Protein AF-A0A7X6TZE3-F1 (afdb_monomer_lite)

Sequence (514 aa):
MPKNKKQANGKTPVIERGPMPVLILVIICTVCVALLALTATMTADAIEAQKLEAANAGKKALFPDAVQFPEESLAQLVAAIPGASMIDLNASEFSDVKAVTRAVDREGKTIGLIIEVASSGYKGPVPVMAGIDMAGRISGIVVDASGETAGVGSPVGESSFTDQFIGLATDDTFAGIDMVSGGTISSGSVIKSVKLVSSVFNAILGFEGADDGGATREDFFPDAVDFPVESLEEAVGQIPGAVLVDLTAEDYDGFRSLTRAVDADGKTIGLLIEVAKNGYHGPVPAEVAFDLSGQILGLIVDASEETFGVGQPVGEKEYTDQFVGRPADDSFEDVDIISDATISSNSVIRSVKLASKIFSDLMTGQAEEPAEEVSELQVLFPDAEEELVEAEIDGMEAPEGTGIKFALGETSGDRAGLIVRVTGEGRNGPLPVTVGLDLSGRITGLLVDASGETPDIGQPAGEKDFTDQFIGHQVDELFDDIDVVSGATISSNAVVQAIQAASAVYRSFQEGGH

Structure (mmCIF, N/CA/C/O backbone):
data_AF-A0A7X6TZE3-F1
#
_entry.id   AF-A0A7X6TZE3-F1
#
loop_
_atom_site.group_PDB
_atom_site.id
_atom_site.type_symbol
_atom_site.label_atom_id
_atom_site.label_alt_id
_atom_site.label_comp_id
_atom_site.label_asym_id
_atom_site.label_entity_id
_atom_site.label_seq_id
_atom_site.pdbx_PDB_ins_code
_atom_site.Cartn_x
_atom_site.Cartn_y
_atom_site.Cartn_z
_atom_site.occupancy
_atom_site.B_iso_or_equiv
_atom_site.auth_seq_id
_atom_site.auth_comp_id
_atom_site.auth_asym_id
_atom_site.auth_atom_id
_atom_site.pdbx_PDB_model_num
ATOM 1 N N . MET A 1 1 ? 76.802 81.681 -9.008 1.00 42.78 1 MET A N 1
ATOM 2 C CA . MET A 1 1 ? 75.693 82.667 -8.977 1.00 42.78 1 MET A CA 1
ATOM 3 C C . MET A 1 1 ? 75.080 82.793 -10.375 1.00 42.78 1 MET A C 1
ATOM 5 O O . MET A 1 1 ? 75.765 82.482 -11.341 1.00 42.78 1 MET A O 1
ATOM 9 N N . PRO A 1 2 ? 73.782 83.113 -10.467 1.00 57.69 2 PRO A N 1
ATOM 10 C CA . PRO A 1 2 ? 72.703 82.297 -11.042 1.00 57.69 2 PRO A CA 1
ATOM 11 C C . PRO A 1 2 ? 72.622 82.383 -12.570 1.00 57.69 2 PRO A C 1
ATOM 13 O O . PRO A 1 2 ? 72.936 83.436 -13.111 1.00 57.69 2 PRO A O 1
ATOM 16 N N . LYS A 1 3 ? 72.105 81.354 -13.267 1.00 41.62 3 LYS A N 1
ATOM 17 C CA . LYS A 1 3 ? 71.526 81.536 -14.615 1.00 41.62 3 LYS A CA 1
ATOM 18 C C . LYS A 1 3 ? 70.352 80.594 -14.899 1.00 41.62 3 LYS A C 1
ATOM 20 O O . LYS A 1 3 ? 70.520 79.396 -15.086 1.00 41.62 3 LYS A O 1
ATOM 25 N N . ASN A 1 4 ? 69.181 81.219 -15.006 1.00 47.50 4 ASN A N 1
ATOM 26 C CA . ASN A 1 4 ? 68.045 80.810 -15.827 1.00 47.50 4 ASN A CA 1
ATOM 27 C C . ASN A 1 4 ? 68.481 80.243 -17.188 1.00 47.50 4 ASN A C 1
ATOM 29 O O . ASN A 1 4 ? 69.241 80.905 -17.897 1.00 47.50 4 ASN A O 1
ATOM 33 N N . LYS A 1 5 ? 67.860 79.142 -17.625 1.00 50.25 5 LYS A N 1
ATOM 34 C CA . LYS A 1 5 ? 67.530 78.924 -19.042 1.00 50.25 5 LYS A CA 1
ATOM 35 C C . LYS A 1 5 ? 66.152 78.272 -19.168 1.00 50.25 5 LYS A C 1
ATOM 37 O O . LYS A 1 5 ? 65.917 77.177 -18.671 1.00 50.25 5 LYS A O 1
ATOM 42 N N . LYS A 1 6 ? 65.255 78.995 -19.840 1.00 49.84 6 LYS A N 1
ATOM 43 C CA . LYS A 1 6 ? 63.958 78.525 -20.326 1.00 49.84 6 LYS A CA 1
ATOM 44 C C . LYS A 1 6 ? 64.143 77.559 -21.504 1.00 49.84 6 LYS A C 1
ATOM 46 O O . LYS A 1 6 ? 64.986 77.805 -22.358 1.00 49.84 6 LYS A O 1
ATOM 51 N N . GLN A 1 7 ? 63.262 76.556 -21.519 1.00 52.19 7 GLN A N 1
ATOM 52 C CA . GLN A 1 7 ? 62.659 75.831 -22.647 1.00 52.19 7 GLN A CA 1
ATOM 53 C C . GLN A 1 7 ? 63.558 75.239 -23.746 1.00 52.19 7 GLN A C 1
ATOM 55 O O . GLN A 1 7 ? 64.081 75.943 -24.601 1.00 52.19 7 GLN A O 1
ATOM 60 N N . ALA A 1 8 ? 63.515 73.908 -23.844 1.00 48.75 8 ALA A N 1
ATOM 61 C CA . ALA A 1 8 ? 63.416 73.212 -25.124 1.00 48.75 8 ALA A CA 1
ATOM 62 C C . ALA A 1 8 ? 62.458 72.023 -24.949 1.00 48.75 8 ALA A C 1
ATOM 64 O O . ALA A 1 8 ? 62.784 71.027 -24.310 1.00 48.75 8 ALA A O 1
ATOM 65 N N . ASN A 1 9 ? 61.244 72.178 -25.475 1.00 54.50 9 ASN A N 1
ATOM 66 C CA . ASN A 1 9 ? 60.233 71.133 -25.566 1.00 54.50 9 ASN A CA 1
ATOM 67 C C . ASN A 1 9 ? 60.658 70.183 -26.702 1.00 54.50 9 ASN A C 1
ATOM 69 O O . ASN A 1 9 ? 60.269 70.360 -27.856 1.00 54.50 9 ASN A O 1
ATOM 73 N N . GLY A 1 10 ? 61.571 69.258 -26.400 1.00 51.00 10 GLY A N 1
ATOM 74 C CA . GLY A 1 10 ? 62.057 68.247 -27.334 1.00 51.00 10 GLY A CA 1
ATOM 75 C C . GLY A 1 10 ? 61.078 67.084 -27.388 1.00 51.00 10 GLY A C 1
ATOM 76 O O . GLY A 1 10 ? 61.108 66.218 -26.521 1.00 51.00 10 GLY A O 1
ATOM 77 N N . LYS A 1 11 ? 60.201 67.083 -28.397 1.00 56.44 11 LYS A N 1
ATOM 78 C CA . LYS A 1 11 ? 59.381 65.924 -28.766 1.00 56.44 11 LYS A CA 1
ATOM 79 C C . LYS A 1 11 ? 60.290 64.695 -28.881 1.00 56.44 11 LYS A C 1
ATOM 81 O O . LYS A 1 11 ? 61.244 64.716 -29.658 1.00 56.44 11 LYS A O 1
ATOM 86 N N . THR A 1 12 ? 59.994 63.642 -28.125 1.00 60.72 12 THR A N 1
ATOM 87 C CA . THR A 1 12 ? 60.565 62.309 -28.339 1.00 60.72 12 THR A CA 1
ATOM 88 C C . THR A 1 12 ? 60.374 61.954 -29.817 1.00 60.72 12 THR A C 1
ATOM 90 O O . THR A 1 12 ? 59.257 62.119 -30.315 1.00 60.72 12 THR A O 1
ATOM 93 N N . PRO A 1 13 ? 61.411 61.526 -30.559 1.00 56.19 13 PRO A N 1
ATOM 94 C CA . PRO A 1 13 ? 61.228 61.136 -31.947 1.00 56.19 13 PRO A CA 1
ATOM 95 C C . PRO A 1 13 ? 60.295 59.925 -31.976 1.00 56.19 13 PRO A C 1
ATOM 97 O O . PRO A 1 13 ? 60.650 58.840 -31.516 1.00 56.19 13 PRO A O 1
ATOM 100 N N . VAL A 1 14 ? 59.081 60.120 -32.488 1.00 58.56 14 VAL A N 1
ATOM 101 C CA . VAL A 1 14 ? 58.218 59.014 -32.892 1.00 58.56 14 VAL A CA 1
ATOM 102 C C . VAL A 1 14 ? 58.949 58.362 -34.055 1.00 58.56 14 VAL A C 1
ATOM 104 O O . VAL A 1 14 ? 59.055 58.942 -35.133 1.00 58.56 14 VAL A O 1
ATOM 107 N N . ILE A 1 15 ? 59.541 57.194 -33.815 1.00 61.56 15 ILE A N 1
ATOM 108 C CA . ILE A 1 15 ? 60.044 56.359 -34.899 1.00 61.56 15 ILE A CA 1
ATOM 109 C C . ILE A 1 15 ? 58.791 55.938 -35.669 1.00 61.56 15 ILE A C 1
ATOM 111 O O . ILE A 1 15 ? 58.089 55.028 -35.227 1.00 61.56 15 ILE A O 1
ATOM 115 N N . GLU A 1 16 ? 58.480 56.607 -36.782 1.00 60.81 16 GLU A N 1
ATOM 116 C CA . GLU A 1 16 ? 57.554 56.084 -37.788 1.00 60.81 16 GLU A CA 1
ATOM 117 C C . GLU A 1 16 ? 58.185 54.811 -38.357 1.00 60.81 16 GLU A C 1
ATOM 119 O O . GLU A 1 16 ? 58.857 54.796 -39.388 1.00 60.81 16 GLU A O 1
ATOM 124 N N . ARG A 1 17 ? 58.030 53.708 -37.623 1.00 61.31 17 ARG A N 1
ATOM 125 C CA . ARG A 1 17 ? 58.227 52.381 -38.180 1.00 61.31 17 ARG A CA 1
ATOM 126 C C . ARG A 1 17 ? 57.097 52.246 -39.195 1.00 61.31 17 ARG A C 1
ATOM 128 O O . ARG A 1 17 ? 55.942 52.156 -38.791 1.00 61.31 17 ARG A O 1
ATOM 135 N N . GLY A 1 18 ? 57.420 52.322 -40.491 1.00 66.69 18 GLY A N 1
ATOM 136 C CA . GLY A 1 18 ? 56.452 52.112 -41.578 1.00 66.69 18 GLY A CA 1
ATOM 137 C C . GLY A 1 18 ? 55.666 50.805 -41.385 1.00 66.69 18 GLY A C 1
ATOM 138 O O . GLY A 1 18 ? 56.025 50.022 -40.514 1.00 66.69 18 GLY A O 1
ATOM 139 N N . PRO A 1 19 ? 54.632 50.497 -42.183 1.00 73.88 19 PRO A N 1
ATOM 140 C CA . PRO A 1 19 ? 53.649 49.438 -41.888 1.00 73.88 19 PRO A CA 1
ATOM 141 C C . PRO A 1 19 ? 54.212 48.009 -41.723 1.00 73.88 19 PRO A C 1
ATOM 143 O O . PRO A 1 19 ? 53.468 47.097 -41.379 1.00 73.88 19 PRO A O 1
ATOM 146 N N . MET A 1 20 ? 55.514 47.790 -41.924 1.00 74.00 20 MET A N 1
ATOM 147 C CA . MET A 1 20 ? 56.208 46.509 -41.779 1.00 74.00 20 MET A CA 1
ATOM 148 C C . MET A 1 20 ? 55.959 45.766 -40.454 1.00 74.00 20 MET A C 1
ATOM 150 O O . MET A 1 20 ? 55.613 44.594 -40.536 1.00 74.00 20 MET A O 1
ATOM 154 N N . PRO A 1 21 ? 56.072 46.353 -39.245 1.00 80.88 21 PRO A N 1
ATOM 155 C CA . PRO A 1 21 ? 55.808 45.612 -38.009 1.00 80.88 21 PRO A CA 1
ATOM 156 C C . PRO A 1 21 ? 54.345 45.180 -37.887 1.00 80.88 21 PRO A C 1
ATOM 158 O O . PRO A 1 21 ? 54.068 44.104 -37.368 1.00 80.88 21 PRO A O 1
ATOM 161 N N . VAL A 1 22 ? 53.420 45.998 -38.400 1.00 84.06 22 VAL A N 1
ATOM 162 C CA . VAL A 1 22 ? 51.984 45.688 -38.424 1.00 84.06 22 VAL A CA 1
ATOM 163 C C . VAL A 1 22 ? 51.709 44.553 -39.409 1.00 84.06 22 VAL A C 1
ATOM 165 O O . VAL A 1 22 ? 51.024 43.600 -39.060 1.00 84.06 22 VAL A O 1
ATOM 168 N N . LEU A 1 23 ? 52.299 44.599 -40.606 1.00 85.31 23 LEU A N 1
ATOM 169 C CA . LEU A 1 23 ? 52.187 43.538 -41.611 1.00 85.31 23 LEU A CA 1
ATOM 170 C C . LEU A 1 23 ? 52.783 42.214 -41.122 1.00 85.31 23 LEU A C 1
ATOM 172 O O . LEU A 1 23 ? 52.162 41.170 -41.287 1.00 85.31 23 LEU A O 1
ATOM 176 N N . ILE A 1 24 ? 53.951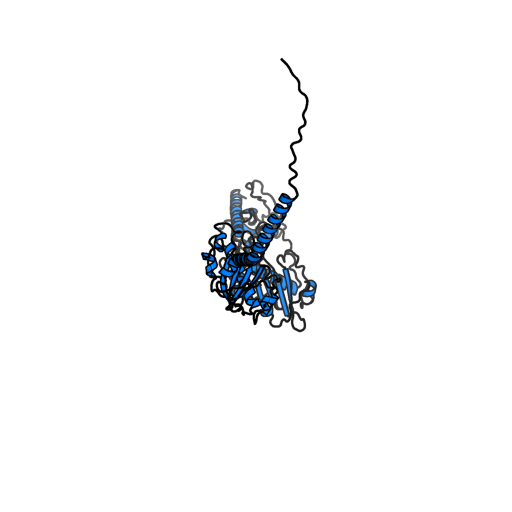 42.256 -40.479 1.00 88.69 24 ILE A N 1
ATOM 177 C CA . ILE A 1 24 ? 54.590 41.070 -39.896 1.00 88.69 24 ILE A CA 1
ATOM 178 C C . ILE A 1 24 ? 53.696 40.468 -38.804 1.00 88.69 24 ILE A C 1
ATOM 180 O O . ILE A 1 24 ? 53.500 39.256 -38.787 1.00 88.69 24 ILE A O 1
ATOM 184 N N . LEU A 1 25 ? 53.105 41.297 -37.937 1.00 88.44 25 LEU A N 1
ATOM 185 C CA . LEU A 1 25 ? 52.190 40.825 -36.898 1.00 88.44 25 LEU A CA 1
ATOM 186 C C . LEU A 1 25 ? 50.920 40.204 -37.493 1.00 88.44 25 LEU A C 1
ATOM 188 O O . LEU A 1 25 ? 50.538 39.117 -37.079 1.00 88.44 25 LEU A O 1
ATOM 192 N N . VAL A 1 26 ? 50.303 40.843 -38.492 1.00 92.38 26 VAL A N 1
ATOM 193 C CA . VAL A 1 26 ? 49.118 40.303 -39.182 1.00 92.38 26 VAL A CA 1
ATOM 194 C C . VAL A 1 26 ? 49.427 38.944 -39.807 1.00 92.38 26 VAL A C 1
ATOM 196 O O . VAL A 1 26 ? 48.639 38.013 -39.651 1.00 92.38 26 VAL A O 1
ATOM 199 N N . ILE A 1 27 ? 50.583 38.796 -40.458 1.00 93.75 27 ILE A N 1
ATOM 200 C CA . ILE A 1 27 ? 51.004 37.524 -41.058 1.00 93.75 27 ILE A CA 1
ATOM 201 C C . ILE A 1 27 ? 51.196 36.455 -39.978 1.00 93.75 27 ILE A C 1
ATOM 203 O O . ILE A 1 27 ? 50.644 35.366 -40.107 1.00 93.75 27 ILE A O 1
ATOM 207 N N . ILE A 1 28 ? 51.920 36.761 -38.897 1.00 92.44 28 ILE A N 1
ATOM 208 C CA . ILE A 1 28 ? 52.155 35.807 -37.804 1.00 92.44 28 ILE A CA 1
ATOM 209 C C . ILE A 1 28 ? 50.831 35.401 -37.150 1.00 92.44 28 ILE A C 1
ATOM 211 O O . ILE A 1 28 ? 50.577 34.212 -36.994 1.00 92.44 28 ILE A O 1
ATOM 215 N N . CYS A 1 29 ? 49.955 36.357 -36.831 1.00 91.06 29 CYS A N 1
ATOM 216 C CA . CYS A 1 29 ? 48.642 36.071 -36.257 1.00 91.06 29 CYS A CA 1
ATOM 217 C C . CYS A 1 29 ? 47.790 35.205 -37.192 1.00 91.06 29 CYS A C 1
ATOM 219 O O . CYS A 1 29 ? 47.173 34.250 -36.731 1.00 91.06 29 CYS A O 1
ATOM 221 N N . THR A 1 30 ? 47.800 35.482 -38.499 1.00 93.56 30 THR A N 1
ATOM 222 C CA . THR A 1 30 ? 47.061 34.682 -39.490 1.00 93.56 30 THR A CA 1
ATOM 223 C C . THR A 1 30 ? 47.585 33.247 -39.541 1.00 93.56 30 THR A C 1
ATOM 225 O O . THR A 1 30 ? 46.796 32.306 -39.534 1.00 93.56 30 THR A O 1
ATOM 228 N N . VAL A 1 31 ? 48.909 33.066 -39.529 1.00 95.06 31 VAL A N 1
ATOM 229 C CA . VAL A 1 31 ? 49.538 31.737 -39.506 1.00 95.06 31 VAL A CA 1
ATOM 230 C C . VAL A 1 31 ? 49.216 30.998 -38.206 1.00 95.06 31 VAL A C 1
ATOM 232 O O . VAL A 1 31 ? 48.846 29.830 -38.254 1.00 95.06 31 VAL A O 1
ATOM 235 N N . CYS A 1 32 ? 49.292 31.662 -37.050 1.00 91.50 32 CYS A N 1
ATOM 236 C CA . CYS A 1 32 ? 48.952 31.055 -35.763 1.00 91.50 32 CYS A CA 1
ATOM 237 C C . CYS A 1 32 ? 47.481 30.622 -35.696 1.00 91.50 32 CYS A C 1
ATOM 239 O O . CYS A 1 32 ? 47.203 29.516 -35.242 1.00 91.50 32 CYS A O 1
ATOM 241 N N . VAL A 1 33 ? 46.549 31.450 -36.178 1.00 93.75 33 VAL A N 1
ATOM 242 C CA . VAL A 1 33 ? 45.119 31.103 -36.228 1.00 93.75 33 VAL A CA 1
ATOM 243 C C . VAL A 1 33 ? 44.873 29.937 -37.187 1.00 93.75 33 VAL A C 1
ATOM 245 O O . VAL A 1 33 ? 44.143 29.016 -36.835 1.00 93.75 33 VAL A O 1
ATOM 248 N N . ALA A 1 34 ? 45.514 29.929 -38.360 1.00 92.50 34 ALA A N 1
ATOM 249 C CA . ALA A 1 34 ? 45.387 28.835 -39.323 1.00 92.50 34 ALA A CA 1
ATOM 250 C C . ALA A 1 34 ? 45.925 27.506 -38.767 1.00 92.50 34 ALA A C 1
ATOM 252 O O . ALA A 1 34 ? 45.283 26.470 -38.924 1.00 92.50 34 ALA A O 1
ATOM 253 N N . LEU A 1 35 ? 47.069 27.537 -38.077 1.00 92.56 35 LEU A N 1
ATOM 254 C CA . LEU A 1 35 ? 47.633 26.357 -37.422 1.00 92.56 35 LEU A CA 1
ATOM 255 C C . LEU A 1 35 ? 46.746 25.872 -36.273 1.00 92.56 35 LEU A C 1
ATOM 257 O O . LEU A 1 35 ? 46.498 24.676 -36.188 1.00 92.56 35 LEU A O 1
ATOM 261 N N . LEU A 1 36 ? 46.215 26.778 -35.444 1.00 90.00 36 LEU A N 1
ATOM 262 C CA . LEU A 1 36 ? 45.281 26.427 -34.369 1.00 90.00 36 LEU A CA 1
ATOM 263 C C . LEU A 1 36 ? 43.990 25.802 -34.911 1.00 90.00 36 LEU A C 1
ATOM 265 O O . LEU A 1 36 ? 43.546 24.780 -34.393 1.00 90.00 36 LEU A O 1
ATOM 269 N N . ALA A 1 37 ? 43.417 26.365 -35.977 1.00 88.25 37 ALA A N 1
ATOM 270 C CA . ALA A 1 37 ? 42.226 25.823 -36.628 1.00 88.25 37 ALA A CA 1
ATOM 271 C C . ALA A 1 37 ? 42.486 24.434 -37.240 1.00 88.25 37 ALA A C 1
ATOM 273 O O . ALA A 1 37 ? 41.667 23.528 -37.090 1.00 88.25 37 ALA A O 1
ATOM 274 N N . LEU A 1 38 ? 43.648 24.231 -37.871 1.00 92.38 38 LEU A N 1
ATOM 275 C CA . LEU A 1 38 ? 44.049 22.919 -38.383 1.00 92.38 38 LEU A CA 1
ATOM 276 C C . LEU A 1 38 ? 44.229 21.902 -37.246 1.00 92.38 38 LEU A C 1
ATOM 278 O O . LEU A 1 38 ? 43.736 20.783 -37.336 1.00 92.38 38 LEU A O 1
ATOM 282 N N . THR A 1 39 ? 44.881 22.289 -36.147 1.00 87.06 39 THR A N 1
ATOM 283 C CA . THR A 1 39 ? 45.026 21.396 -34.990 1.00 87.06 39 THR A CA 1
ATOM 284 C C . THR A 1 39 ? 43.684 21.081 -34.337 1.00 87.06 39 THR A C 1
ATOM 286 O O . THR A 1 39 ? 43.458 19.936 -33.963 1.00 87.06 39 THR A O 1
ATOM 289 N N . ALA A 1 40 ? 42.774 22.054 -34.243 1.00 82.44 40 ALA A N 1
ATOM 290 C CA . ALA A 1 40 ? 41.451 21.854 -33.662 1.00 82.44 40 ALA A CA 1
ATOM 291 C C . ALA A 1 40 ? 40.587 20.923 -34.524 1.00 82.44 40 ALA A C 1
ATOM 293 O O . ALA A 1 40 ? 39.914 20.058 -33.987 1.00 82.44 40 ALA A O 1
ATOM 294 N N . THR A 1 41 ? 40.652 21.046 -35.853 1.00 85.69 41 THR A N 1
ATOM 295 C CA . THR A 1 41 ? 39.898 20.176 -36.774 1.00 85.69 41 THR A CA 1
ATOM 296 C C . THR A 1 41 ? 40.446 18.751 -36.817 1.00 85.69 41 THR A C 1
ATOM 298 O O . THR A 1 41 ? 39.661 17.815 -36.801 1.00 85.69 41 THR A O 1
ATOM 301 N N . MET A 1 42 ? 41.770 18.557 -36.794 1.00 88.25 42 MET A N 1
ATOM 302 C CA . MET A 1 42 ? 42.361 17.208 -36.752 1.00 88.25 42 MET A CA 1
ATOM 303 C C . MET A 1 42 ? 42.208 16.507 -35.395 1.00 88.25 42 MET A C 1
ATOM 305 O O . MET A 1 42 ? 42.320 15.286 -35.332 1.00 88.25 42 MET A O 1
ATOM 309 N N . THR A 1 43 ? 42.003 17.258 -34.307 1.00 82.12 43 THR A N 1
ATOM 310 C CA . THR A 1 43 ? 41.814 16.686 -32.963 1.00 82.12 43 THR A CA 1
ATOM 311 C C . THR A 1 43 ? 40.352 16.634 -32.525 1.00 82.12 43 THR A C 1
ATOM 313 O O . THR A 1 43 ? 40.078 15.988 -31.519 1.00 82.12 43 THR A O 1
ATOM 316 N N . ALA A 1 44 ? 39.419 17.247 -33.265 1.00 76.12 44 ALA A N 1
ATOM 317 C CA . ALA A 1 44 ? 37.993 17.267 -32.936 1.00 76.12 44 ALA A CA 1
ATOM 318 C C . ALA A 1 44 ? 37.431 15.850 -32.759 1.00 76.12 44 ALA A C 1
ATOM 320 O O . ALA A 1 44 ? 36.948 15.535 -31.676 1.00 76.12 44 ALA A O 1
ATOM 321 N N . ASP A 1 45 ? 37.615 14.982 -33.757 1.00 77.56 45 ASP A N 1
ATOM 322 C CA . ASP A 1 45 ? 37.105 13.605 -33.735 1.00 77.56 45 ASP A CA 1
ATOM 323 C C . ASP A 1 45 ? 37.699 12.785 -32.576 1.00 77.56 45 ASP A C 1
ATOM 325 O O . ASP A 1 45 ? 37.006 12.007 -31.929 1.00 77.56 45 ASP A O 1
ATOM 329 N N . ALA A 1 46 ? 38.987 12.978 -32.268 1.00 75.88 46 ALA A N 1
ATOM 330 C CA . ALA A 1 46 ? 39.657 12.275 -31.172 1.00 75.88 46 ALA A CA 1
ATOM 331 C C . ALA A 1 46 ? 39.196 12.768 -29.789 1.00 75.88 46 ALA A C 1
ATOM 333 O O . ALA A 1 46 ? 39.061 11.972 -28.862 1.00 75.88 46 ALA A O 1
ATOM 334 N N . ILE A 1 47 ? 38.946 14.073 -29.644 1.00 73.81 47 ILE A N 1
ATOM 335 C CA . ILE A 1 47 ? 38.411 14.675 -28.417 1.00 73.81 47 ILE A CA 1
ATOM 336 C C . ILE A 1 47 ? 36.956 14.251 -28.213 1.00 73.81 47 ILE A C 1
ATOM 338 O O . ILE A 1 47 ? 36.561 13.965 -27.086 1.00 73.81 47 ILE A O 1
ATOM 342 N N . GLU A 1 48 ? 36.161 14.218 -29.278 1.00 75.19 48 GLU A N 1
ATOM 343 C CA . GLU A 1 48 ? 34.772 13.766 -29.243 1.00 75.19 48 GLU A CA 1
ATOM 344 C C . GLU A 1 48 ? 34.686 12.275 -28.914 1.00 75.19 48 GLU A C 1
ATOM 346 O O . GLU A 1 48 ? 33.949 11.907 -28.004 1.00 75.19 48 GLU A O 1
ATOM 351 N N . ALA A 1 49 ? 35.527 11.438 -29.529 1.00 70.06 49 ALA A N 1
ATOM 352 C CA . ALA A 1 49 ? 35.630 10.021 -29.194 1.00 70.06 49 ALA A CA 1
ATOM 353 C C . ALA A 1 49 ? 36.035 9.799 -27.728 1.00 70.06 49 ALA A C 1
ATOM 355 O O . ALA A 1 49 ? 35.393 9.013 -27.042 1.00 70.06 49 ALA A O 1
ATOM 356 N N . GLN A 1 50 ? 37.033 10.529 -27.211 1.00 69.12 50 GLN A N 1
ATOM 357 C CA . GLN A 1 50 ? 37.419 10.439 -25.796 1.00 69.12 50 GLN A CA 1
ATOM 358 C C . GLN A 1 50 ? 36.320 10.930 -24.848 1.00 69.12 50 GLN A C 1
ATOM 360 O O . GLN A 1 50 ? 36.133 10.356 -23.778 1.00 69.12 50 GLN A O 1
ATOM 365 N N . LYS A 1 51 ? 35.589 11.987 -25.216 1.00 69.69 51 LYS A N 1
ATOM 366 C CA . LYS A 1 51 ? 34.447 12.477 -24.433 1.00 69.69 51 LYS A CA 1
ATOM 367 C C . LYS A 1 51 ? 33.299 11.477 -24.426 1.00 69.69 51 LYS A C 1
ATOM 369 O O . LYS A 1 51 ? 32.709 11.273 -23.374 1.00 69.69 51 LYS A O 1
ATOM 374 N N . LEU A 1 52 ? 33.008 10.855 -25.565 1.00 67.81 52 LEU A N 1
ATOM 375 C CA . LEU A 1 52 ? 31.971 9.838 -25.696 1.00 67.81 52 LEU A CA 1
ATOM 376 C C . LEU A 1 52 ? 32.356 8.555 -24.950 1.00 67.81 52 LEU A C 1
ATOM 378 O O . LEU A 1 52 ? 31.524 7.960 -24.278 1.00 67.81 52 LEU A O 1
ATOM 382 N N . GLU A 1 53 ? 33.625 8.152 -25.013 1.00 68.12 53 GLU A N 1
ATOM 383 C CA . GLU A 1 53 ? 34.161 7.014 -24.262 1.00 68.12 53 GLU A CA 1
ATOM 384 C C . GLU A 1 53 ? 34.108 7.271 -22.749 1.00 68.12 53 GLU A C 1
ATOM 386 O O . GLU A 1 53 ? 33.697 6.396 -21.991 1.00 68.12 53 GLU A O 1
ATOM 391 N N . ALA A 1 54 ? 34.426 8.494 -22.310 1.00 65.94 54 ALA A N 1
ATOM 392 C CA . ALA A 1 54 ? 34.266 8.905 -20.918 1.00 65.94 54 ALA A CA 1
ATOM 393 C C . ALA A 1 54 ? 32.787 8.970 -20.487 1.00 65.94 54 ALA A C 1
ATOM 395 O O . ALA A 1 54 ? 32.459 8.524 -19.390 1.00 65.94 54 ALA A O 1
ATOM 396 N N . ALA A 1 55 ? 31.892 9.480 -21.340 1.00 69.31 55 ALA A N 1
ATOM 397 C CA . ALA A 1 55 ? 30.453 9.546 -21.071 1.00 69.31 55 ALA A CA 1
ATOM 398 C C . ALA A 1 55 ? 29.802 8.153 -21.011 1.00 69.31 55 ALA A C 1
ATOM 400 O O . ALA A 1 55 ? 28.894 7.925 -20.219 1.00 69.31 55 ALA A O 1
ATOM 401 N N . ASN A 1 56 ? 30.308 7.199 -21.796 1.00 83.38 56 ASN A N 1
ATOM 402 C CA . ASN A 1 56 ? 29.808 5.826 -21.853 1.00 83.38 56 ASN A CA 1
ATOM 403 C C . ASN A 1 56 ? 30.563 4.860 -20.931 1.00 83.38 56 ASN A C 1
ATOM 405 O O . ASN A 1 56 ? 30.344 3.652 -21.018 1.00 83.38 56 ASN A O 1
ATOM 409 N N . ALA A 1 57 ? 31.435 5.347 -20.043 1.00 83.25 57 ALA A N 1
ATOM 410 C CA . ALA A 1 57 ? 32.223 4.489 -19.159 1.00 83.25 57 ALA A CA 1
ATOM 411 C C . ALA A 1 57 ? 31.336 3.566 -18.297 1.00 83.25 57 ALA A C 1
ATOM 413 O O . ALA A 1 57 ? 31.631 2.378 -18.183 1.00 83.25 57 ALA A O 1
ATOM 414 N N . GLY A 1 58 ? 30.212 4.081 -17.777 1.00 85.25 58 GLY A N 1
ATOM 415 C CA . GLY A 1 58 ? 29.211 3.278 -17.062 1.00 85.25 58 GLY A CA 1
ATOM 416 C C . GLY A 1 58 ? 28.582 2.204 -17.956 1.00 85.25 58 GLY A C 1
ATOM 417 O O . GLY A 1 58 ? 28.620 1.024 -17.627 1.00 85.25 58 GLY A O 1
ATOM 418 N N . LYS A 1 59 ? 28.126 2.582 -19.157 1.00 92.25 59 LYS A N 1
ATOM 419 C CA . LYS A 1 59 ? 27.544 1.658 -20.151 1.00 92.25 59 LYS A CA 1
ATOM 420 C C . LYS A 1 59 ? 28.519 0.547 -20.561 1.00 92.25 59 LYS A C 1
ATOM 422 O O . LYS A 1 59 ? 28.134 -0.606 -20.741 1.00 92.25 59 LYS A O 1
ATOM 427 N N . LYS A 1 60 ? 29.808 0.879 -20.657 1.00 90.31 60 LYS A N 1
ATOM 428 C CA . LYS A 1 60 ? 30.893 -0.058 -20.969 1.00 90.31 60 LYS A CA 1
ATOM 429 C C . LYS A 1 60 ? 31.201 -1.023 -19.821 1.00 90.31 60 LYS A C 1
ATOM 431 O O . LYS A 1 60 ? 31.617 -2.144 -20.101 1.00 90.31 60 LYS A O 1
ATOM 436 N N . ALA A 1 61 ? 30.988 -0.617 -18.568 1.00 88.81 61 ALA A N 1
ATOM 437 C CA . ALA A 1 61 ? 31.088 -1.513 -17.416 1.00 88.81 61 ALA A CA 1
ATOM 438 C C . ALA A 1 61 ? 29.970 -2.570 -17.428 1.00 88.81 61 ALA A C 1
ATOM 440 O O . ALA A 1 61 ? 30.233 -3.729 -17.127 1.00 88.81 61 ALA A O 1
ATOM 441 N N . LEU A 1 62 ? 28.762 -2.184 -17.853 1.00 93.81 62 LEU A N 1
ATOM 442 C CA . LEU A 1 62 ? 27.601 -3.075 -17.974 1.00 93.81 62 LEU A CA 1
ATOM 443 C C . LEU A 1 62 ? 27.716 -4.063 -19.142 1.00 93.81 62 LEU A C 1
ATOM 445 O O . LEU A 1 62 ? 27.291 -5.210 -19.030 1.00 93.81 62 LEU A O 1
ATOM 449 N N . PHE A 1 63 ? 28.298 -3.622 -20.262 1.00 94.44 63 PHE A N 1
ATOM 450 C CA . PHE A 1 63 ? 28.550 -4.456 -21.439 1.00 94.44 63 PHE A CA 1
ATOM 451 C C . PHE A 1 63 ? 29.990 -4.290 -21.946 1.00 94.44 63 PHE A C 1
ATOM 453 O O . PHE A 1 63 ? 30.240 -3.524 -22.887 1.00 94.44 63 PHE A O 1
ATOM 460 N N . PRO A 1 64 ? 30.955 -5.046 -21.388 1.00 91.00 64 PRO A N 1
ATOM 461 C CA . PRO A 1 64 ? 32.357 -4.975 -21.800 1.00 91.00 64 PRO A CA 1
ATOM 462 C C . PRO A 1 64 ? 32.582 -5.265 -23.292 1.00 91.00 64 PRO A C 1
ATOM 464 O O . PRO A 1 64 ? 33.474 -4.673 -23.910 1.00 91.00 64 PRO A O 1
ATOM 467 N N . ASP A 1 65 ? 31.746 -6.110 -23.900 1.00 89.75 65 ASP A N 1
ATOM 468 C CA . ASP A 1 65 ? 31.846 -6.505 -25.312 1.00 89.75 65 ASP A CA 1
ATOM 469 C C . ASP A 1 65 ? 31.156 -5.538 -26.292 1.00 89.75 65 ASP A C 1
ATOM 471 O O . ASP A 1 65 ? 31.424 -5.591 -27.498 1.00 89.75 65 ASP A O 1
ATOM 475 N N . ALA A 1 66 ? 30.336 -4.600 -25.802 1.00 91.88 66 ALA A N 1
ATOM 476 C CA . ALA A 1 66 ? 29.693 -3.594 -26.644 1.00 91.88 66 ALA A CA 1
ATOM 477 C C . ALA A 1 66 ? 30.718 -2.585 -27.168 1.00 91.88 66 ALA A C 1
ATOM 479 O O . ALA A 1 66 ? 31.541 -2.066 -26.415 1.00 91.88 66 ALA A O 1
ATOM 480 N N . VAL A 1 67 ? 30.677 -2.260 -28.455 1.00 89.88 67 VAL A N 1
ATOM 481 C CA . VAL A 1 67 ? 31.517 -1.201 -29.044 1.00 89.88 67 VAL A CA 1
ATOM 482 C C . VAL A 1 67 ? 30.737 0.056 -29.388 1.00 89.88 67 VAL A C 1
ATOM 484 O O . VAL A 1 67 ? 31.356 1.080 -29.664 1.00 89.88 67 VAL A O 1
ATOM 487 N N . GLN A 1 68 ? 29.406 -0.010 -29.375 1.00 89.31 68 GLN A N 1
ATOM 488 C CA . GLN A 1 68 ? 28.530 1.117 -29.666 1.00 89.31 68 GLN A CA 1
ATOM 489 C C . GLN A 1 68 ? 27.331 1.133 -28.715 1.00 89.31 68 GLN A C 1
ATOM 491 O O . GLN A 1 68 ? 26.785 0.086 -28.365 1.00 89.31 68 GLN A O 1
ATOM 496 N N . PHE A 1 69 ? 26.920 2.350 -28.362 1.00 93.12 69 PHE A N 1
ATOM 497 C CA . PHE A 1 69 ? 25.707 2.670 -27.613 1.00 93.12 69 PHE A CA 1
ATOM 498 C C . PHE A 1 69 ? 24.966 3.757 -28.405 1.00 93.12 69 PHE A C 1
ATOM 500 O O . PHE A 1 69 ? 25.272 4.936 -28.226 1.00 93.12 69 PHE A O 1
ATOM 507 N N . PRO A 1 70 ? 24.117 3.388 -29.381 1.00 89.88 70 PRO A N 1
ATOM 508 C CA . PRO A 1 70 ? 23.493 4.360 -30.274 1.00 89.88 70 PRO A CA 1
ATOM 509 C C . PRO A 1 70 ? 22.609 5.355 -29.508 1.00 89.88 70 PRO A C 1
ATOM 511 O O . PRO A 1 70 ? 21.801 4.951 -28.676 1.00 89.88 70 PRO A O 1
ATOM 514 N N . GLU A 1 71 ? 22.736 6.648 -29.812 1.00 88.44 71 GLU A N 1
ATOM 515 C CA . GLU A 1 71 ? 21.772 7.663 -29.373 1.00 88.44 71 GLU A CA 1
ATOM 516 C C . GLU A 1 71 ? 20.589 7.668 -30.343 1.00 88.44 71 GLU A C 1
ATOM 518 O O . GLU A 1 71 ? 20.667 8.194 -31.456 1.00 88.44 71 GLU A O 1
ATOM 523 N N . GLU A 1 72 ? 19.497 7.028 -29.941 1.00 89.56 72 GLU A N 1
ATOM 524 C CA . GLU A 1 72 ? 18.318 6.834 -30.775 1.00 89.56 72 GLU A CA 1
ATOM 525 C C . GLU A 1 72 ? 17.034 6.972 -29.952 1.00 89.56 72 GLU A C 1
ATOM 527 O O . GLU A 1 72 ? 17.027 6.816 -28.733 1.00 89.56 72 GLU A O 1
ATOM 532 N N . SER A 1 73 ? 15.929 7.292 -30.622 1.00 91.31 73 SER A N 1
ATOM 533 C CA . SER A 1 73 ? 14.606 7.274 -29.986 1.00 91.31 73 SER A CA 1
ATOM 534 C C . SER A 1 73 ? 14.153 5.840 -29.693 1.00 91.31 73 SER A C 1
ATOM 536 O O . SER A 1 73 ? 14.550 4.910 -30.397 1.00 91.31 73 SER A O 1
ATOM 538 N N . LEU A 1 74 ? 13.239 5.660 -28.732 1.00 88.81 74 LEU A N 1
ATOM 539 C CA . LEU A 1 74 ? 12.662 4.343 -28.421 1.00 88.81 74 LEU A CA 1
ATOM 540 C C . LEU A 1 74 ? 12.079 3.652 -29.669 1.00 88.81 74 LEU A C 1
ATOM 542 O O . LEU A 1 74 ? 12.298 2.466 -29.877 1.00 88.81 74 LEU A O 1
ATOM 546 N N . ALA A 1 75 ? 11.425 4.407 -30.559 1.00 90.31 75 ALA A N 1
ATOM 547 C CA . ALA A 1 75 ? 10.890 3.876 -31.814 1.00 90.31 75 ALA A CA 1
ATOM 548 C C . ALA A 1 75 ? 11.977 3.315 -32.752 1.00 90.31 75 ALA A C 1
ATOM 550 O O . ALA A 1 75 ? 11.759 2.311 -33.428 1.00 90.31 75 ALA A O 1
ATOM 551 N N . GLN A 1 76 ? 13.152 3.949 -32.798 1.00 91.88 76 GLN A N 1
ATOM 552 C CA . GLN A 1 76 ? 14.290 3.464 -33.585 1.00 91.88 76 GLN A CA 1
ATOM 553 C C . GLN A 1 76 ? 14.932 2.234 -32.938 1.00 91.88 76 GLN A C 1
ATOM 555 O O . GLN A 1 76 ? 15.243 1.278 -33.648 1.00 91.88 76 GLN A O 1
ATOM 560 N N . LEU A 1 77 ? 15.056 2.238 -31.607 1.00 94.12 77 LEU A N 1
ATOM 561 C CA . LEU A 1 77 ? 15.536 1.103 -30.823 1.00 94.12 77 LEU A CA 1
ATOM 562 C C . LEU A 1 77 ? 14.680 -0.143 -31.071 1.00 94.12 77 LEU A C 1
ATOM 564 O O . LEU A 1 77 ? 15.216 -1.184 -31.452 1.00 94.12 77 LEU A O 1
ATOM 568 N N . VAL A 1 78 ? 13.360 -0.019 -30.908 1.00 90.81 78 VAL A N 1
ATOM 569 C CA . VAL A 1 78 ? 12.398 -1.118 -31.084 1.00 90.81 78 VAL A CA 1
ATOM 570 C C . VAL A 1 78 ? 12.416 -1.622 -32.527 1.00 90.81 78 VAL A C 1
ATOM 572 O O . VAL A 1 78 ? 12.512 -2.822 -32.758 1.00 90.81 78 VAL A O 1
ATOM 575 N N . ALA A 1 79 ? 12.441 -0.725 -33.519 1.00 91.19 79 ALA A N 1
ATOM 576 C CA . ALA A 1 79 ? 12.525 -1.120 -34.928 1.00 91.19 79 ALA A CA 1
ATOM 577 C C . ALA A 1 79 ? 13.820 -1.879 -35.282 1.00 91.19 79 ALA A C 1
ATOM 579 O O . ALA A 1 79 ? 13.852 -2.619 -36.269 1.00 91.19 79 ALA A O 1
ATOM 580 N N . ALA A 1 80 ? 14.893 -1.688 -34.511 1.00 90.75 80 ALA A N 1
ATOM 581 C CA . ALA A 1 80 ? 16.180 -2.327 -34.744 1.00 90.75 80 ALA A CA 1
ATOM 582 C C . ALA A 1 80 ? 16.322 -3.706 -34.073 1.00 90.75 80 ALA A C 1
ATOM 584 O O . ALA A 1 80 ? 17.283 -4.418 -34.381 1.00 90.75 80 ALA A O 1
ATOM 585 N N . ILE A 1 81 ? 15.396 -4.096 -33.189 1.00 90.62 81 ILE A N 1
ATOM 586 C CA . ILE A 1 81 ? 15.410 -5.389 -32.499 1.00 90.62 81 ILE A CA 1
ATOM 587 C C . ILE A 1 81 ? 14.238 -6.250 -32.996 1.00 90.62 81 ILE A C 1
ATOM 589 O O . ILE A 1 81 ? 13.079 -5.915 -32.762 1.00 90.62 81 ILE A O 1
ATOM 593 N N . PRO A 1 82 ? 14.500 -7.379 -33.679 1.00 84.19 82 PRO A N 1
ATOM 594 C CA . PRO A 1 82 ? 13.435 -8.279 -34.114 1.00 84.19 82 PRO A CA 1
ATOM 595 C C . PRO A 1 82 ? 12.619 -8.812 -32.929 1.00 84.19 82 PRO A C 1
ATOM 597 O O . PRO A 1 82 ? 13.193 -9.374 -32.002 1.00 84.19 82 PRO A O 1
ATOM 600 N N . GLY A 1 83 ? 11.292 -8.684 -32.999 1.00 81.12 83 GLY A N 1
ATOM 601 C CA . GLY A 1 83 ? 10.374 -9.167 -31.961 1.00 81.12 83 GLY A CA 1
ATOM 602 C C . GLY A 1 83 ? 10.107 -8.178 -30.827 1.00 81.12 83 GLY A C 1
ATOM 603 O O . GLY A 1 83 ? 9.292 -8.485 -29.967 1.00 81.12 83 GLY A O 1
ATOM 604 N N . ALA A 1 84 ? 10.740 -7.001 -30.843 1.00 86.81 84 ALA A N 1
ATOM 605 C CA . ALA A 1 84 ? 10.481 -5.980 -29.842 1.00 86.81 84 ALA A CA 1
ATOM 606 C C . ALA A 1 84 ? 9.132 -5.266 -30.061 1.00 86.81 84 ALA A C 1
ATOM 608 O O . ALA A 1 84 ? 8.722 -5.007 -31.198 1.00 86.81 84 ALA A O 1
ATOM 609 N N . SER A 1 85 ? 8.489 -4.895 -28.960 1.00 85.94 85 SER A N 1
ATOM 610 C CA . SER A 1 85 ? 7.226 -4.169 -28.876 1.00 85.94 85 SER A CA 1
ATOM 611 C C . SER A 1 85 ? 7.453 -2.733 -28.407 1.00 85.94 85 SER A C 1
ATOM 613 O O . SER A 1 85 ? 8.367 -2.436 -27.637 1.00 85.94 85 SER A O 1
ATOM 615 N N . MET A 1 86 ? 6.618 -1.817 -28.898 1.00 86.19 86 MET A N 1
ATOM 616 C CA . MET A 1 86 ? 6.590 -0.444 -28.394 1.00 86.19 86 MET A CA 1
ATOM 617 C C . MET A 1 86 ? 5.868 -0.398 -27.050 1.00 86.19 86 MET A C 1
ATOM 619 O O . MET A 1 86 ? 4.802 -0.991 -26.915 1.00 86.19 86 MET A O 1
ATOM 623 N N . ILE A 1 87 ? 6.417 0.375 -26.115 1.00 81.38 87 ILE A N 1
ATOM 624 C CA . ILE A 1 87 ? 5.817 0.663 -24.808 1.00 81.38 87 ILE A CA 1
ATOM 625 C C . ILE A 1 87 ? 5.649 2.175 -24.632 1.00 81.38 87 ILE A C 1
ATOM 627 O O . ILE A 1 87 ? 6.403 2.957 -25.227 1.00 81.38 87 ILE A O 1
ATOM 631 N N . ASP A 1 88 ? 4.673 2.594 -23.827 1.00 78.81 88 ASP A N 1
ATOM 632 C CA . ASP A 1 88 ? 4.503 4.001 -23.459 1.00 78.81 88 ASP A CA 1
ATOM 633 C C . ASP A 1 88 ? 5.267 4.311 -22.171 1.00 78.81 88 ASP A C 1
ATOM 635 O O . ASP A 1 88 ? 4.755 4.136 -21.073 1.00 78.81 88 ASP A O 1
ATOM 639 N N . LEU A 1 89 ? 6.490 4.829 -22.302 1.00 78.56 89 LEU A N 1
ATOM 640 C CA . LEU A 1 89 ? 7.298 5.253 -21.151 1.00 78.56 89 LEU A CA 1
ATOM 641 C C . LEU A 1 89 ? 6.692 6.431 -20.359 1.00 78.56 89 LEU A C 1
ATOM 643 O O . LEU A 1 89 ? 7.260 6.815 -19.342 1.00 78.56 89 LEU A O 1
ATOM 647 N N . ASN A 1 90 ? 5.585 7.032 -20.815 1.00 74.56 90 ASN A N 1
ATOM 648 C CA . ASN A 1 90 ? 4.864 8.057 -20.055 1.00 74.56 90 ASN A CA 1
ATOM 649 C C . ASN A 1 90 ? 3.751 7.478 -19.169 1.00 74.56 90 ASN A C 1
ATOM 651 O O . ASN A 1 90 ? 3.140 8.243 -18.420 1.00 74.56 90 ASN A O 1
ATOM 655 N N . ALA A 1 91 ? 3.467 6.174 -19.256 1.00 61.62 91 ALA A N 1
ATOM 656 C CA . ALA A 1 91 ? 2.556 5.514 -18.330 1.00 61.62 91 ALA A CA 1
ATOM 657 C C . ALA A 1 91 ? 3.073 5.659 -16.889 1.00 61.62 91 ALA A C 1
ATOM 659 O O . ALA A 1 91 ? 4.284 5.723 -16.656 1.00 61.62 91 ALA A O 1
ATOM 660 N N . SER A 1 92 ? 2.158 5.726 -15.919 1.00 58.66 92 SER A N 1
ATOM 661 C CA . SER A 1 92 ? 2.496 5.946 -14.505 1.00 58.66 92 SER A CA 1
ATOM 662 C C . SER A 1 92 ? 3.473 4.903 -13.963 1.00 58.66 92 SER A C 1
ATOM 664 O O . SER A 1 92 ? 4.380 5.257 -13.221 1.00 58.66 92 SER A O 1
ATOM 666 N N . GLU A 1 93 ? 3.352 3.649 -14.399 1.00 62.84 93 GLU A N 1
ATOM 667 C CA . GLU A 1 93 ? 4.251 2.547 -14.032 1.00 62.84 93 GLU A CA 1
ATOM 668 C C . GLU A 1 93 ? 5.712 2.750 -14.492 1.00 62.84 93 GLU A C 1
ATOM 670 O O . GLU A 1 93 ? 6.631 2.218 -13.874 1.00 62.84 93 GLU A O 1
ATOM 675 N N . PHE A 1 94 ? 5.962 3.563 -15.530 1.00 74.62 94 PHE A N 1
ATOM 676 C CA . PHE A 1 94 ? 7.297 3.814 -16.092 1.00 74.62 94 PHE A CA 1
ATOM 677 C C . PHE A 1 94 ? 7.831 5.227 -15.807 1.00 74.62 94 PHE A C 1
ATOM 679 O O . PHE A 1 94 ? 8.875 5.607 -16.346 1.00 74.62 94 PHE A O 1
ATOM 686 N N . SER A 1 95 ? 7.181 6.013 -14.939 1.00 76.00 95 SER A N 1
ATOM 687 C CA . SER A 1 95 ? 7.529 7.428 -14.706 1.00 76.00 95 SER A CA 1
ATOM 688 C C . SER A 1 95 ? 8.965 7.660 -14.210 1.00 76.00 95 SER A C 1
ATOM 690 O O . SER A 1 95 ? 9.556 8.731 -14.414 1.00 76.00 95 SER A O 1
ATOM 692 N N . ASP A 1 96 ? 9.551 6.652 -13.565 1.00 82.38 96 ASP A N 1
ATOM 693 C CA . ASP A 1 96 ? 10.915 6.703 -13.038 1.00 82.38 96 ASP A CA 1
ATOM 694 C C . ASP A 1 96 ? 11.987 6.378 -14.092 1.00 82.38 96 ASP A C 1
ATOM 696 O O . ASP A 1 96 ? 13.171 6.659 -13.865 1.00 82.38 96 ASP A O 1
ATOM 700 N N . VAL A 1 97 ? 11.598 5.867 -15.265 1.00 88.88 97 VAL A N 1
ATOM 701 C CA . VAL A 1 97 ? 12.504 5.550 -16.376 1.00 88.88 97 VAL A CA 1
ATOM 702 C C . VAL A 1 97 ? 13.004 6.838 -17.030 1.00 88.88 97 VAL A C 1
ATOM 704 O O . VAL A 1 97 ? 12.242 7.741 -17.370 1.00 88.88 97 VAL A O 1
ATOM 707 N N . LYS A 1 98 ? 14.321 6.940 -17.218 1.00 93.12 98 LYS A N 1
ATOM 708 C CA . LYS A 1 98 ? 14.989 8.101 -17.826 1.00 93.12 98 LYS A CA 1
ATOM 709 C C . LYS A 1 98 ? 15.448 7.830 -19.248 1.00 93.12 98 LYS A C 1
ATOM 711 O O . LYS A 1 98 ? 15.328 8.711 -20.098 1.00 93.12 98 LYS A O 1
ATOM 716 N N . ALA A 1 99 ? 15.970 6.636 -19.515 1.00 92.75 99 ALA A N 1
ATOM 717 C CA . ALA A 1 99 ? 16.449 6.273 -20.842 1.00 92.75 99 ALA A CA 1
ATOM 718 C C . ALA A 1 99 ? 16.497 4.756 -21.044 1.00 92.75 99 ALA A C 1
ATOM 720 O O . ALA A 1 99 ? 16.717 3.996 -20.104 1.00 92.75 99 ALA A O 1
ATOM 721 N N . VAL A 1 100 ? 16.377 4.339 -22.307 1.00 95.50 100 VAL A N 1
ATOM 722 C CA . VAL A 1 100 ? 16.630 2.970 -22.772 1.00 95.50 100 VAL A CA 1
ATOM 723 C C . VAL A 1 100 ? 17.629 3.049 -23.925 1.00 95.50 100 VAL A C 1
ATOM 725 O O . VAL A 1 100 ? 17.407 3.774 -24.891 1.00 95.50 100 VAL A O 1
ATOM 728 N N . THR A 1 101 ? 18.753 2.339 -23.823 1.00 96.12 101 THR A N 1
ATOM 729 C CA . THR A 1 101 ? 19.849 2.352 -24.808 1.00 96.12 101 THR A CA 1
ATOM 730 C C . THR A 1 101 ? 20.201 0.925 -25.228 1.00 96.12 101 THR A C 1
ATOM 732 O O . THR A 1 101 ? 20.270 0.035 -24.385 1.00 96.12 101 THR A O 1
ATOM 735 N N . ARG A 1 102 ? 20.506 0.684 -26.511 1.00 95.75 102 ARG A N 1
ATOM 736 C CA . ARG A 1 102 ? 21.045 -0.619 -26.951 1.00 95.75 102 ARG A CA 1
ATOM 737 C C . ARG A 1 102 ? 22.543 -0.727 -26.700 1.00 95.75 102 ARG A C 1
ATOM 739 O O . ARG A 1 102 ? 23.297 0.201 -26.988 1.00 95.75 102 ARG A O 1
ATOM 746 N N . ALA A 1 103 ? 22.981 -1.907 -26.280 1.00 95.56 103 ALA A N 1
ATOM 747 C CA . ALA A 1 103 ? 24.378 -2.314 -26.325 1.00 95.56 103 ALA A CA 1
ATOM 748 C C . ALA A 1 103 ? 24.632 -3.104 -27.620 1.00 95.56 103 ALA A C 1
ATOM 750 O O . ALA A 1 103 ? 23.980 -4.121 -27.868 1.00 95.56 103 ALA A O 1
ATOM 751 N N . VAL A 1 104 ? 25.555 -2.632 -28.465 1.00 94.75 104 VAL A N 1
ATOM 752 C CA . VAL A 1 104 ? 25.825 -3.216 -29.791 1.00 94.75 104 VAL A CA 1
ATOM 753 C C . VAL A 1 104 ? 27.278 -3.676 -29.897 1.00 94.75 104 VAL A C 1
ATOM 755 O O . VAL A 1 104 ? 28.203 -2.923 -29.578 1.00 94.75 104 VAL A O 1
ATOM 758 N N . ASP A 1 105 ? 27.491 -4.913 -30.346 1.00 92.44 105 ASP A N 1
ATOM 759 C CA . ASP A 1 105 ? 28.819 -5.510 -30.518 1.00 92.44 105 ASP A CA 1
ATOM 760 C C . ASP A 1 105 ? 29.526 -5.084 -31.823 1.00 92.44 105 ASP A C 1
ATOM 762 O O . ASP A 1 105 ? 29.045 -4.255 -32.600 1.00 92.44 105 ASP A O 1
ATOM 766 N N . ARG A 1 106 ? 30.728 -5.633 -32.062 1.00 89.25 106 ARG A N 1
ATOM 767 C CA . ARG A 1 106 ? 31.542 -5.326 -33.256 1.00 89.25 106 ARG A CA 1
ATOM 768 C C . ARG A 1 106 ? 30.900 -5.757 -34.571 1.00 89.25 106 ARG A C 1
ATOM 770 O O . ARG A 1 106 ? 31.284 -5.229 -35.613 1.00 89.25 106 ARG A O 1
ATOM 777 N N . GLU A 1 107 ? 29.980 -6.710 -34.531 1.00 87.31 107 GLU A N 1
ATOM 778 C CA . GLU A 1 107 ? 29.279 -7.236 -35.700 1.00 87.31 107 GLU A CA 1
ATOM 779 C C . GLU A 1 107 ? 28.005 -6.431 -36.004 1.00 87.31 107 GLU A C 1
ATOM 781 O O . GLU A 1 107 ? 27.345 -6.676 -37.013 1.00 87.31 107 GLU A O 1
ATOM 786 N N . GLY A 1 108 ? 27.683 -5.433 -35.171 1.00 87.12 108 GLY A N 1
ATOM 787 C CA . GLY A 1 108 ? 26.466 -4.636 -35.287 1.00 87.12 108 GLY A CA 1
ATOM 788 C C . GLY A 1 108 ? 25.242 -5.324 -34.680 1.00 87.12 108 GLY A C 1
ATOM 789 O O . GLY A 1 108 ? 24.119 -4.879 -34.921 1.00 87.12 108 GLY A O 1
ATOM 790 N N . LYS A 1 109 ? 25.434 -6.399 -33.907 1.00 91.88 109 LYS A N 1
ATOM 791 C CA . LYS A 1 109 ? 24.355 -7.131 -33.245 1.00 91.88 109 LYS A CA 1
ATOM 792 C C . LYS A 1 109 ? 24.061 -6.511 -31.880 1.00 91.88 109 LYS A C 1
ATOM 794 O O . LYS A 1 109 ? 24.972 -6.196 -31.116 1.00 91.88 109 LYS A O 1
ATOM 799 N N . THR A 1 110 ? 22.779 -6.362 -31.556 1.00 94.56 110 THR A N 1
ATOM 800 C CA . THR A 1 110 ? 22.349 -5.991 -30.204 1.00 94.56 110 THR A CA 1
ATOM 801 C C . THR A 1 110 ? 22.600 -7.157 -29.249 1.00 94.56 110 THR A C 1
ATOM 803 O O . THR A 1 110 ? 22.118 -8.267 -29.479 1.00 94.56 110 THR A O 1
ATOM 806 N N . ILE A 1 111 ? 23.386 -6.904 -28.203 1.00 95.38 111 ILE A N 1
ATOM 807 C CA . ILE A 1 111 ? 23.771 -7.891 -27.182 1.00 95.38 111 ILE A CA 1
ATOM 808 C C . ILE A 1 111 ? 23.058 -7.678 -25.841 1.00 95.38 111 ILE A C 1
ATOM 810 O O . ILE A 1 111 ? 23.108 -8.558 -24.987 1.00 95.38 111 ILE A O 1
ATOM 814 N N . GLY A 1 112 ? 22.348 -6.560 -25.689 1.00 95.75 112 GLY A N 1
ATOM 815 C CA . GLY A 1 112 ? 21.487 -6.284 -24.546 1.00 95.75 112 GLY A CA 1
ATOM 816 C C . GLY A 1 112 ? 20.928 -4.865 -24.570 1.00 95.75 112 GLY A C 1
ATOM 817 O O . GLY A 1 112 ? 21.207 -4.084 -25.492 1.00 95.75 112 GLY A O 1
ATOM 818 N N . LEU A 1 113 ? 20.156 -4.539 -23.539 1.00 97.00 113 LEU A N 1
ATOM 819 C CA . LEU A 1 113 ? 19.625 -3.206 -23.273 1.00 97.00 113 LEU A CA 1
ATOM 820 C C . LEU A 1 113 ? 20.233 -2.642 -21.990 1.00 97.00 113 LEU A C 1
ATOM 822 O O . LEU A 1 113 ? 20.555 -3.374 -21.059 1.00 97.00 113 LEU A O 1
ATOM 826 N N . ILE A 1 114 ? 20.383 -1.324 -21.957 1.00 97.31 114 ILE A N 1
ATOM 827 C CA . ILE A 1 114 ? 20.765 -0.549 -20.782 1.00 97.31 114 ILE A CA 1
ATOM 828 C C . ILE A 1 114 ? 19.598 0.369 -20.463 1.00 97.31 114 ILE A C 1
ATOM 830 O O . ILE A 1 114 ? 19.188 1.150 -21.325 1.00 97.31 114 ILE A O 1
ATOM 834 N N . ILE A 1 115 ? 19.079 0.275 -19.247 1.00 96.62 115 ILE A N 1
ATOM 835 C CA . ILE A 1 115 ? 17.934 1.061 -18.799 1.00 96.62 115 ILE A CA 1
ATOM 836 C C . ILE A 1 115 ? 18.378 1.900 -17.602 1.00 96.62 115 ILE A C 1
ATOM 838 O O . ILE A 1 115 ? 19.012 1.403 -16.669 1.00 96.62 115 ILE A O 1
ATOM 842 N N . GLU A 1 116 ? 18.092 3.195 -17.680 1.00 95.31 116 GLU A N 1
ATOM 843 C CA . GLU A 1 116 ? 18.396 4.187 -16.653 1.00 95.31 116 GLU A CA 1
ATOM 844 C C . GLU A 1 116 ? 17.098 4.545 -15.929 1.00 95.31 116 GLU A C 1
ATOM 846 O O . GLU A 1 116 ? 16.135 4.977 -16.565 1.00 95.31 116 GLU A O 1
ATOM 851 N N . VAL A 1 117 ? 17.077 4.371 -14.611 1.00 92.44 117 VAL A N 1
ATOM 852 C CA . VAL A 1 117 ? 15.940 4.624 -13.717 1.00 92.44 117 VAL A CA 1
ATOM 853 C C . VAL A 1 117 ? 16.408 5.514 -12.569 1.00 92.44 117 VAL A C 1
ATOM 855 O O . VAL A 1 117 ? 17.579 5.493 -12.198 1.00 92.44 117 VAL A O 1
ATOM 858 N N . ALA A 1 118 ? 15.516 6.321 -12.005 1.00 87.38 118 ALA A N 1
ATOM 859 C CA . ALA A 1 118 ? 15.796 7.033 -10.762 1.00 87.38 118 ALA A CA 1
ATOM 860 C C . ALA A 1 118 ? 14.579 6.983 -9.836 1.00 87.38 118 ALA A C 1
ATOM 862 O O . ALA A 1 118 ? 13.752 7.894 -9.868 1.00 87.38 118 ALA A O 1
ATOM 863 N N . SER A 1 119 ? 14.492 5.929 -9.023 1.00 80.62 119 SER A N 1
ATOM 864 C CA . SER A 1 119 ? 13.434 5.780 -8.020 1.00 80.62 119 SER A CA 1
ATOM 865 C C . SER A 1 119 ? 13.784 6.498 -6.718 1.00 80.62 119 SER A C 1
ATOM 867 O O . SER A 1 119 ? 14.953 6.734 -6.405 1.00 80.62 119 SER A O 1
ATOM 869 N N . SER A 1 120 ? 12.761 6.865 -5.949 1.00 76.25 120 SER A N 1
ATOM 870 C CA . SER A 1 120 ? 12.915 7.564 -4.669 1.00 76.25 120 SER A CA 1
ATOM 871 C C . SER A 1 120 ? 13.749 6.754 -3.667 1.00 76.25 120 SER A C 1
ATOM 873 O O . SER A 1 120 ? 13.494 5.572 -3.443 1.00 76.25 120 SER A O 1
ATOM 875 N N . GLY A 1 121 ? 14.761 7.388 -3.072 1.00 64.38 121 GLY A N 1
ATOM 876 C CA . GLY A 1 121 ? 15.533 6.902 -1.925 1.00 64.38 121 GLY A CA 1
ATOM 877 C C . GLY A 1 121 ? 15.405 7.841 -0.722 1.00 64.38 121 GLY A C 1
ATOM 878 O O . GLY A 1 121 ? 14.559 8.735 -0.704 1.00 64.38 121 GLY A O 1
ATOM 879 N N . TYR A 1 122 ? 16.256 7.675 0.298 1.00 67.19 122 TYR A N 1
ATOM 880 C CA . TYR A 1 122 ? 16.089 8.383 1.578 1.00 67.19 122 TYR A CA 1
ATOM 881 C C . TYR A 1 122 ? 16.231 9.909 1.456 1.00 67.19 122 TYR A C 1
ATOM 883 O O . TYR A 1 122 ? 15.544 10.657 2.150 1.00 67.19 122 TYR A O 1
ATOM 891 N N . LYS A 1 123 ? 17.134 10.389 0.592 1.00 69.50 123 LYS A N 1
ATOM 892 C CA . LYS A 1 123 ? 17.407 11.830 0.397 1.00 69.50 123 LYS A CA 1
ATOM 893 C C . LYS A 1 123 ? 16.927 12.385 -0.942 1.00 69.50 123 LYS A C 1
ATOM 895 O O . LYS A 1 123 ? 17.234 13.533 -1.270 1.00 69.50 123 LYS A O 1
ATOM 900 N N . GLY A 1 124 ? 16.175 11.593 -1.695 1.00 76.69 124 GLY A N 1
ATOM 901 C CA . GLY A 1 124 ? 15.766 11.895 -3.060 1.00 76.69 124 GLY A CA 1
ATOM 902 C C . GLY A 1 124 ? 16.050 10.723 -3.997 1.00 76.69 124 GLY A C 1
ATOM 903 O O . GLY A 1 124 ? 16.399 9.641 -3.527 1.00 76.69 124 GLY A O 1
ATOM 904 N N . PRO A 1 125 ? 15.880 10.915 -5.313 1.00 82.06 125 PRO A N 1
ATOM 905 C CA . PRO A 1 125 ? 16.038 9.840 -6.283 1.00 82.06 125 PRO A CA 1
ATOM 906 C C . PRO A 1 125 ? 17.454 9.260 -6.282 1.00 82.06 125 PRO A C 1
ATOM 908 O O . PRO A 1 125 ? 18.426 10.019 -6.254 1.00 82.06 125 PRO A O 1
ATOM 911 N N . VAL A 1 126 ? 17.561 7.935 -6.366 1.00 88.00 126 VAL A N 1
ATOM 912 C CA . VAL A 1 126 ? 18.825 7.204 -6.514 1.00 88.00 126 VAL A CA 1
ATOM 913 C C . VAL A 1 126 ? 18.947 6.771 -7.976 1.00 88.00 126 VAL A C 1
ATOM 915 O O . VAL A 1 126 ? 18.208 5.887 -8.406 1.00 88.00 126 VAL A O 1
ATOM 918 N N . PRO A 1 127 ? 19.834 7.388 -8.781 1.00 93.38 127 PRO A N 1
ATOM 919 C CA . PRO A 1 127 ? 20.017 6.985 -10.168 1.00 93.38 127 PRO A CA 1
ATOM 920 C C . PRO A 1 127 ? 20.639 5.591 -10.259 1.00 93.38 127 PRO A C 1
ATOM 922 O O . PRO A 1 127 ? 21.709 5.330 -9.702 1.00 93.38 127 PRO A O 1
ATOM 925 N N . VAL A 1 128 ? 19.985 4.716 -11.010 1.00 94.94 128 VAL A N 1
ATOM 926 C CA . VAL A 1 128 ? 20.407 3.346 -11.288 1.00 94.94 128 VAL A CA 1
ATOM 927 C C . VAL A 1 128 ? 20.463 3.149 -12.795 1.00 94.94 128 VAL A C 1
ATOM 929 O O . VAL A 1 128 ? 19.529 3.470 -13.523 1.00 94.94 128 VAL A O 1
ATOM 932 N N . MET A 1 129 ? 21.570 2.596 -13.272 1.00 96.31 129 MET A N 1
ATOM 933 C CA . MET A 1 129 ? 21.741 2.152 -14.648 1.00 96.31 129 MET A CA 1
ATOM 934 C C . MET A 1 129 ? 22.020 0.656 -14.620 1.00 96.31 129 MET A C 1
ATOM 936 O O . MET A 1 129 ? 23.050 0.234 -14.095 1.00 96.31 129 MET A O 1
ATOM 940 N N . ALA A 1 130 ? 21.126 -0.145 -15.186 1.00 97.25 130 ALA A N 1
ATOM 941 C CA . ALA A 1 130 ? 21.285 -1.594 -15.228 1.00 97.25 130 ALA A CA 1
ATOM 942 C C . ALA A 1 130 ? 21.323 -2.100 -16.670 1.00 97.25 130 ALA A C 1
ATOM 944 O O . ALA A 1 130 ? 20.646 -1.574 -17.559 1.00 97.25 130 ALA A O 1
ATOM 945 N N . GLY A 1 131 ? 22.175 -3.096 -16.901 1.00 97.31 131 GLY A N 1
ATOM 946 C CA . GLY A 1 131 ? 22.298 -3.789 -18.176 1.00 97.31 131 GLY A CA 1
ATOM 947 C C . GLY A 1 131 ? 21.609 -5.144 -18.108 1.00 97.31 131 GLY A C 1
ATOM 948 O O . GLY A 1 131 ? 21.818 -5.879 -17.146 1.00 97.31 131 GLY A O 1
ATOM 949 N N . ILE A 1 132 ? 20.814 -5.479 -19.122 1.00 97.06 132 ILE A N 1
ATOM 950 C CA . ILE A 1 132 ? 20.168 -6.788 -19.263 1.00 97.06 132 ILE A CA 1
ATOM 951 C C . ILE A 1 132 ? 20.529 -7.364 -20.631 1.00 97.06 132 ILE A C 1
ATOM 953 O O . ILE A 1 132 ? 20.341 -6.716 -21.667 1.00 97.06 132 ILE A O 1
ATOM 957 N N . ASP A 1 133 ? 21.109 -8.561 -20.639 1.00 96.00 133 ASP A N 1
ATOM 958 C CA . ASP A 1 133 ? 21.481 -9.254 -21.867 1.00 96.00 133 ASP A CA 1
ATOM 959 C C . ASP A 1 133 ? 20.251 -9.748 -22.648 1.00 96.00 133 ASP A C 1
ATOM 961 O O . ASP A 1 133 ? 19.137 -9.802 -22.139 1.00 96.00 133 ASP A O 1
ATOM 965 N N . MET A 1 134 ? 20.433 -10.145 -23.910 1.00 92.44 134 MET A N 1
ATOM 966 C CA . MET A 1 134 ? 19.315 -10.642 -24.734 1.00 92.44 134 MET A CA 1
ATOM 967 C C . MET A 1 134 ? 18.702 -11.972 -24.244 1.00 92.44 134 MET A C 1
ATOM 969 O O . MET A 1 134 ? 17.777 -12.465 -24.885 1.00 92.44 134 MET A O 1
ATOM 973 N N . ALA A 1 135 ? 19.224 -12.583 -23.176 1.00 90.25 135 ALA A N 1
ATOM 974 C CA . ALA A 1 135 ? 18.660 -13.770 -22.536 1.00 90.25 135 ALA A CA 1
ATOM 975 C C . ALA A 1 135 ? 17.832 -13.428 -21.283 1.00 90.25 135 ALA A C 1
ATOM 977 O O . ALA A 1 135 ? 17.394 -14.351 -20.598 1.00 90.25 135 ALA A O 1
ATOM 978 N N . GLY A 1 136 ? 17.624 -12.138 -20.989 1.00 89.31 136 GLY A N 1
ATOM 979 C CA . GLY A 1 136 ? 16.875 -11.692 -19.816 1.00 89.31 136 GLY A CA 1
ATOM 980 C C . GLY A 1 136 ? 17.666 -11.839 -18.521 1.00 89.31 136 GLY A C 1
ATOM 981 O O . GLY A 1 136 ? 17.073 -12.069 -17.473 1.00 89.31 136 GLY A O 1
ATOM 982 N N . ARG A 1 137 ? 19.003 -11.759 -18.568 1.00 94.31 137 ARG A N 1
ATOM 983 C CA . ARG A 1 137 ? 19.847 -11.773 -17.365 1.00 94.31 137 ARG A CA 1
ATOM 984 C C . ARG A 1 137 ? 20.522 -10.437 -17.139 1.00 94.31 137 ARG A C 1
ATOM 986 O O . ARG A 1 137 ? 21.036 -9.818 -18.072 1.00 94.31 137 ARG A O 1
ATOM 993 N N . ILE A 1 138 ? 20.588 -10.026 -15.880 1.00 96.50 138 ILE A N 1
ATOM 994 C CA . ILE A 1 138 ? 21.271 -8.798 -15.479 1.00 96.50 138 ILE A CA 1
ATOM 995 C C . ILE A 1 138 ? 22.778 -8.964 -15.720 1.00 96.50 138 ILE A C 1
ATOM 997 O O . ILE A 1 138 ? 23.430 -9.821 -15.120 1.00 96.50 138 ILE A O 1
ATOM 1001 N N . SER A 1 139 ? 23.348 -8.140 -16.598 1.00 96.19 139 SER A N 1
ATOM 1002 C CA . SER A 1 139 ? 24.781 -8.130 -16.907 1.00 96.19 139 SER A CA 1
ATOM 1003 C C . SER A 1 139 ? 25.591 -7.294 -15.912 1.00 96.19 139 SER A C 1
ATOM 1005 O O . SER A 1 139 ? 26.781 -7.545 -15.720 1.00 96.19 139 SER A O 1
ATOM 1007 N N . GLY A 1 140 ? 24.952 -6.314 -15.272 1.00 95.31 140 GLY A N 1
ATOM 1008 C CA . GLY A 1 140 ? 25.552 -5.449 -14.264 1.00 95.31 140 GLY A CA 1
ATOM 1009 C C . GLY A 1 140 ? 24.618 -4.321 -13.842 1.00 95.31 140 GLY A C 1
ATOM 1010 O O . GLY A 1 140 ? 23.607 -4.053 -14.497 1.00 95.31 140 GLY A O 1
ATOM 1011 N N . ILE A 1 141 ? 24.995 -3.632 -12.766 1.00 95.94 141 ILE A N 1
ATOM 1012 C CA . ILE A 1 141 ? 24.293 -2.453 -12.255 1.00 95.94 141 ILE A CA 1
ATOM 1013 C C . ILE A 1 141 ? 25.323 -1.406 -11.840 1.00 95.94 141 ILE A C 1
ATOM 1015 O O . ILE A 1 141 ? 26.337 -1.722 -11.220 1.00 95.94 141 ILE A O 1
ATOM 1019 N N . VAL A 1 142 ? 25.049 -0.150 -12.174 1.00 94.50 142 VAL A N 1
ATOM 1020 C CA . VAL A 1 142 ? 25.762 1.026 -11.680 1.00 94.50 142 VAL A CA 1
ATOM 1021 C C . VAL A 1 142 ? 24.766 1.889 -10.917 1.00 94.50 142 VAL A C 1
ATOM 1023 O O . VAL A 1 142 ? 23.731 2.265 -11.463 1.00 94.50 142 VAL A O 1
ATOM 1026 N N . VAL A 1 143 ? 25.091 2.222 -9.670 1.00 94.44 143 VAL A N 1
ATOM 1027 C CA . VAL A 1 143 ? 24.254 3.069 -8.814 1.00 94.44 143 VAL A CA 1
ATOM 1028 C C . VAL A 1 143 ? 25.011 4.346 -8.465 1.00 94.44 143 VAL A C 1
ATOM 1030 O O . VAL A 1 143 ? 26.128 4.292 -7.946 1.00 94.44 143 VAL A O 1
ATOM 1033 N N . ASP A 1 144 ? 24.398 5.502 -8.712 1.00 92.50 144 ASP A N 1
ATOM 1034 C CA . ASP A 1 144 ? 24.899 6.786 -8.224 1.00 92.50 144 ASP A CA 1
ATOM 1035 C C . ASP A 1 144 ? 24.368 7.053 -6.808 1.00 92.50 144 ASP A C 1
ATOM 1037 O O . ASP A 1 144 ? 23.373 7.742 -6.592 1.00 92.50 144 ASP A O 1
ATOM 1041 N N . ALA A 1 145 ? 25.062 6.502 -5.813 1.00 88.44 145 ALA A N 1
ATOM 1042 C CA . ALA A 1 145 ? 24.719 6.679 -4.402 1.00 88.44 145 ALA A CA 1
ATOM 1043 C C . ALA A 1 145 ? 25.277 7.988 -3.795 1.00 88.44 145 ALA A C 1
ATOM 1045 O O . ALA A 1 145 ? 25.360 8.122 -2.571 1.00 88.44 145 ALA A O 1
ATOM 1046 N N . SER A 1 146 ? 25.694 8.963 -4.615 1.00 86.06 146 SER A N 1
ATOM 1047 C CA . SER A 1 146 ? 26.303 10.211 -4.123 1.00 86.06 146 SER A CA 1
ATOM 1048 C C . SER A 1 146 ? 25.329 11.117 -3.358 1.00 86.06 146 SER A C 1
ATOM 1050 O O . SER A 1 146 ? 25.764 11.917 -2.525 1.00 86.06 146 SER A O 1
ATOM 1052 N N . GLY A 1 147 ? 24.022 10.968 -3.602 1.00 83.06 147 GLY A N 1
ATOM 1053 C CA . GLY A 1 147 ? 22.953 11.661 -2.875 1.00 83.06 147 GLY A CA 1
ATOM 1054 C C . GLY A 1 147 ? 22.635 11.069 -1.496 1.00 83.06 147 GLY A C 1
ATOM 1055 O O . GLY A 1 147 ? 21.992 11.728 -0.675 1.00 83.06 147 GLY A O 1
ATOM 1056 N N . GLU A 1 148 ? 23.112 9.857 -1.204 1.00 87.56 148 GLU A N 1
ATOM 1057 C CA . GLU A 1 148 ? 22.760 9.126 0.009 1.00 87.56 148 GLU A CA 1
ATOM 1058 C C . GLU A 1 148 ? 23.609 9.526 1.227 1.00 87.56 148 GLU A C 1
ATOM 1060 O O . GLU A 1 148 ? 24.633 10.211 1.154 1.00 87.56 148 GLU A O 1
ATOM 1065 N N . THR A 1 149 ? 23.172 9.111 2.419 1.00 86.00 149 THR A N 1
ATOM 1066 C CA . THR A 1 149 ? 23.950 9.347 3.642 1.00 86.00 149 THR A CA 1
ATOM 1067 C C . THR A 1 149 ? 25.211 8.481 3.644 1.00 86.00 149 THR A C 1
ATOM 1069 O O . THR A 1 149 ? 25.125 7.252 3.633 1.00 86.00 149 THR A O 1
ATOM 1072 N N . ALA A 1 150 ? 26.380 9.126 3.704 1.00 86.38 150 ALA A N 1
ATOM 1073 C CA . ALA A 1 150 ? 27.676 8.454 3.741 1.00 86.38 150 ALA A CA 1
ATOM 1074 C C . ALA A 1 150 ? 27.765 7.442 4.897 1.00 86.38 150 ALA A C 1
ATOM 1076 O O . ALA A 1 150 ? 27.522 7.790 6.054 1.00 86.38 150 ALA A O 1
ATOM 1077 N N . GLY A 1 151 ? 28.125 6.199 4.572 1.00 80.94 151 GLY A N 1
ATOM 1078 C CA . GLY A 1 151 ? 28.267 5.099 5.532 1.00 80.94 151 GLY A CA 1
ATOM 1079 C C . GLY A 1 151 ? 26.954 4.454 5.989 1.00 80.94 151 GLY A C 1
ATOM 1080 O O . GLY A 1 151 ? 27.002 3.548 6.811 1.00 80.94 151 GLY A O 1
ATOM 1081 N N . VAL A 1 152 ? 25.808 4.907 5.471 1.00 85.12 152 VAL A N 1
ATOM 1082 C CA . VAL A 1 152 ? 24.487 4.318 5.743 1.00 85.12 152 VAL A CA 1
ATOM 1083 C C . VAL A 1 152 ? 23.860 3.846 4.434 1.00 85.12 152 VAL A C 1
ATOM 1085 O O . VAL A 1 152 ? 23.722 2.650 4.218 1.00 85.12 152 VAL A O 1
ATOM 1088 N N . GLY A 1 153 ? 23.551 4.784 3.536 1.00 82.81 153 GLY A N 1
ATOM 1089 C CA . GLY A 1 153 ? 22.958 4.496 2.229 1.00 82.81 153 GLY A CA 1
ATOM 1090 C C . GLY A 1 153 ? 23.980 4.411 1.099 1.00 82.81 153 GLY A C 1
ATOM 1091 O O . GLY A 1 153 ? 23.753 3.703 0.132 1.00 82.81 153 GLY A O 1
ATOM 1092 N N . SER A 1 154 ? 25.143 5.063 1.223 1.00 89.31 154 SER A N 1
ATOM 1093 C CA . SER A 1 154 ? 26.182 5.039 0.179 1.00 89.31 154 SER A CA 1
ATOM 1094 C C . SER A 1 154 ? 26.701 3.647 -0.237 1.00 89.31 154 SER A C 1
ATOM 1096 O O . SER A 1 154 ? 27.078 3.518 -1.403 1.00 89.31 154 SER A O 1
ATOM 1098 N N . PRO A 1 155 ? 26.733 2.607 0.630 1.00 94.31 155 PRO A N 1
ATOM 1099 C CA . PRO A 1 155 ? 27.240 1.291 0.233 1.00 94.31 155 PRO A CA 1
ATOM 1100 C C . PRO A 1 155 ? 26.419 0.589 -0.857 1.00 94.31 155 PRO A C 1
ATOM 1102 O O . PRO A 1 155 ? 26.909 -0.360 -1.456 1.00 94.31 155 PRO A O 1
ATOM 1105 N N . VAL A 1 156 ? 25.206 1.058 -1.175 1.00 92.44 156 VAL A N 1
ATOM 1106 C CA . VAL A 1 156 ? 24.418 0.511 -2.298 1.00 92.44 156 VAL A CA 1
ATOM 1107 C C . VAL A 1 156 ? 25.061 0.771 -3.668 1.00 92.44 156 VAL A C 1
ATOM 1109 O O . VAL A 1 156 ? 24.699 0.128 -4.646 1.00 92.44 156 VAL A O 1
ATOM 1112 N N . GLY A 1 157 ? 26.020 1.702 -3.746 1.00 92.50 157 GLY A N 1
ATOM 1113 C CA . GLY A 1 157 ? 26.853 1.932 -4.932 1.00 92.50 157 GLY A CA 1
ATOM 1114 C C . GLY A 1 157 ? 28.122 1.085 -4.995 1.00 92.50 157 GLY A C 1
ATOM 1115 O O . GLY A 1 157 ? 28.917 1.249 -5.920 1.00 92.50 157 GLY A O 1
ATOM 1116 N N . GLU A 1 158 ? 28.353 0.215 -4.013 1.00 94.19 158 GLU A N 1
ATOM 1117 C CA . GLU A 1 158 ? 29.528 -0.651 -3.963 1.00 94.19 158 GLU A CA 1
ATOM 1118 C C . GLU A 1 158 ? 29.236 -2.023 -4.581 1.00 94.19 158 GLU A C 1
ATOM 1120 O O . GLU A 1 158 ? 28.118 -2.535 -4.522 1.00 94.19 158 GLU A O 1
ATOM 1125 N N . SER A 1 159 ? 30.277 -2.664 -5.122 1.00 93.81 159 SER A N 1
ATOM 1126 C CA . SER A 1 159 ? 30.152 -3.969 -5.782 1.00 93.81 159 SER A CA 1
ATOM 1127 C C . SER A 1 159 ? 29.682 -5.080 -4.836 1.00 93.81 159 SER A C 1
ATOM 1129 O O . SER A 1 159 ? 29.037 -6.025 -5.266 1.00 93.81 159 SER A O 1
ATOM 1131 N N . SER A 1 160 ? 29.930 -4.946 -3.529 1.00 92.00 160 SER A N 1
ATOM 1132 C CA . SER A 1 160 ? 29.394 -5.846 -2.495 1.00 92.00 160 SER A CA 1
ATOM 1133 C C . SER A 1 160 ? 27.862 -5.917 -2.491 1.00 92.00 160 SER A C 1
ATOM 1135 O O . SER A 1 160 ? 27.303 -6.937 -2.091 1.00 92.00 160 SER A O 1
ATOM 1137 N N . PHE A 1 161 ? 27.190 -4.857 -2.944 1.00 95.25 161 PHE A N 1
ATOM 1138 C CA . PHE A 1 161 ? 25.746 -4.819 -3.124 1.00 95.25 161 PHE A CA 1
ATOM 1139 C C . PHE A 1 161 ? 25.354 -5.067 -4.587 1.00 95.25 161 PHE A C 1
ATOM 1141 O O . PHE A 1 161 ? 24.556 -5.959 -4.862 1.00 95.25 161 PHE A O 1
ATOM 1148 N N . THR A 1 162 ? 25.947 -4.347 -5.548 1.00 95.50 162 THR A N 1
ATOM 1149 C CA . THR A 1 162 ? 25.508 -4.421 -6.956 1.00 95.50 162 THR A CA 1
ATOM 1150 C C . THR A 1 162 ? 25.827 -5.751 -7.644 1.00 95.50 162 THR A C 1
ATOM 1152 O O . THR A 1 162 ? 25.109 -6.138 -8.564 1.00 95.50 162 THR A O 1
ATOM 1155 N N . ASP A 1 163 ? 26.865 -6.477 -7.213 1.00 95.75 163 ASP A N 1
ATOM 1156 C CA . ASP A 1 163 ? 27.233 -7.758 -7.834 1.00 95.75 163 ASP A CA 1
ATOM 1157 C C . ASP A 1 163 ? 26.232 -8.875 -7.504 1.00 95.75 163 ASP A C 1
ATOM 1159 O O . ASP A 1 163 ? 26.174 -9.867 -8.229 1.00 95.75 163 ASP A O 1
ATOM 1163 N N . GLN A 1 164 ? 25.416 -8.714 -6.453 1.00 96.81 164 GLN A N 1
ATOM 1164 C CA . GLN A 1 164 ? 24.408 -9.704 -6.055 1.00 96.81 164 GLN A CA 1
ATOM 1165 C C . GLN A 1 164 ? 23.334 -9.918 -7.132 1.00 96.81 164 GLN A C 1
ATOM 1167 O O . GLN A 1 164 ? 22.745 -10.992 -7.212 1.00 96.81 164 GLN A O 1
ATOM 1172 N N . PHE A 1 165 ? 23.113 -8.919 -7.989 1.00 95.94 165 PHE A N 1
ATOM 1173 C CA . PHE A 1 165 ? 22.126 -8.984 -9.061 1.00 95.94 165 PHE A CA 1
ATOM 1174 C C . PHE A 1 165 ? 22.663 -9.644 -10.335 1.00 95.94 165 PHE A C 1
ATOM 1176 O O . PHE A 1 165 ? 21.883 -10.043 -11.197 1.00 95.94 165 PHE A O 1
ATOM 1183 N N . ILE A 1 166 ? 23.988 -9.741 -10.498 1.00 95.12 166 ILE A N 1
ATOM 1184 C CA . ILE A 1 166 ? 24.595 -10.202 -11.750 1.00 95.12 166 ILE A CA 1
ATOM 1185 C C . ILE A 1 166 ? 24.198 -11.655 -12.021 1.00 95.12 166 ILE A C 1
ATOM 1187 O O . ILE A 1 166 ? 24.448 -12.559 -11.226 1.00 95.12 166 ILE A O 1
ATOM 1191 N N . GLY A 1 167 ? 23.625 -11.886 -13.199 1.00 92.75 167 GLY A N 1
ATOM 1192 C CA . GLY A 1 167 ? 23.189 -13.197 -13.664 1.00 92.75 167 GLY A CA 1
ATOM 1193 C C . GLY A 1 167 ? 21.794 -13.616 -13.200 1.00 92.75 167 GLY A C 1
ATOM 1194 O O . GLY A 1 167 ? 21.313 -14.637 -13.708 1.00 92.75 167 GLY A O 1
ATOM 1195 N N . LEU A 1 168 ? 21.147 -12.854 -12.309 1.00 92.56 168 LEU A N 1
ATOM 1196 C CA . LEU A 1 168 ? 19.729 -13.035 -11.991 1.00 92.56 168 LEU A CA 1
ATOM 1197 C C . LEU A 1 168 ? 18.875 -12.739 -13.224 1.00 92.56 168 LEU A C 1
ATOM 1199 O O . LEU A 1 168 ? 19.272 -11.960 -14.099 1.00 92.56 168 LEU A O 1
ATOM 1203 N N . ALA A 1 169 ? 17.743 -13.427 -13.313 1.00 88.75 169 ALA A N 1
ATOM 1204 C CA . ALA A 1 169 ? 16.811 -13.271 -14.415 1.00 88.75 169 ALA A CA 1
ATOM 1205 C C . ALA A 1 169 ? 15.875 -12.074 -14.172 1.00 88.75 169 ALA A C 1
ATOM 1207 O O . ALA A 1 169 ? 15.698 -11.638 -13.036 1.00 88.75 169 ALA A O 1
ATOM 1208 N N . THR A 1 170 ? 15.301 -11.520 -15.240 1.00 83.44 170 THR A N 1
ATOM 1209 C CA . THR A 1 170 ? 14.370 -10.378 -15.173 1.00 83.44 170 THR A CA 1
ATOM 1210 C C . THR A 1 170 ? 13.028 -10.706 -14.525 1.00 83.44 170 THR A C 1
ATOM 1212 O O . THR A 1 170 ? 12.212 -9.813 -14.328 1.00 83.44 170 THR A O 1
ATOM 1215 N N . ASP A 1 171 ? 12.787 -11.971 -14.218 1.00 74.12 171 ASP A N 1
ATOM 1216 C CA . ASP A 1 171 ? 11.593 -12.492 -13.571 1.00 74.12 171 ASP A CA 1
ATOM 1217 C C . ASP A 1 171 ? 11.852 -12.934 -12.113 1.00 74.12 171 ASP A C 1
ATOM 1219 O O . ASP A 1 171 ? 10.995 -13.530 -11.467 1.00 74.12 171 ASP A O 1
ATOM 1223 N N . ASP A 1 172 ? 13.043 -12.636 -11.579 1.00 74.06 172 ASP A N 1
ATOM 1224 C CA . ASP A 1 172 ? 13.410 -12.899 -10.187 1.00 74.06 172 ASP A CA 1
ATOM 1225 C C . ASP A 1 172 ? 12.726 -11.898 -9.235 1.00 74.06 172 ASP A C 1
ATOM 1227 O O . ASP A 1 172 ? 12.593 -10.707 -9.527 1.00 74.06 172 ASP A O 1
ATOM 1231 N N . THR A 1 173 ? 12.322 -12.360 -8.050 1.00 69.06 173 THR A N 1
ATOM 1232 C CA . THR A 1 173 ? 11.689 -11.505 -7.030 1.00 69.06 173 THR A CA 1
ATOM 1233 C C . THR A 1 173 ? 12.691 -10.596 -6.310 1.00 69.06 173 THR A C 1
ATOM 1235 O O . THR A 1 173 ? 12.299 -9.628 -5.648 1.00 69.06 173 THR A O 1
ATOM 1238 N N . PHE A 1 174 ? 13.987 -10.899 -6.434 1.00 81.06 174 PHE A N 1
ATOM 1239 C CA . PHE A 1 174 ? 15.121 -10.285 -5.744 1.00 81.06 174 PHE A CA 1
ATOM 1240 C C . PHE A 1 174 ? 15.050 -10.387 -4.213 1.00 81.06 174 PHE A C 1
ATOM 1242 O O . PHE A 1 174 ? 15.770 -9.679 -3.507 1.00 81.06 174 PHE A O 1
ATOM 1249 N N . ALA A 1 175 ? 14.227 -11.294 -3.677 1.00 71.50 175 ALA A N 1
ATOM 1250 C CA . ALA A 1 175 ? 14.090 -11.510 -2.235 1.00 71.50 175 ALA A CA 1
ATOM 1251 C C . ALA A 1 175 ? 15.385 -12.033 -1.581 1.00 71.50 175 ALA A C 1
ATOM 1253 O O . ALA A 1 175 ? 15.590 -11.872 -0.382 1.00 71.50 175 ALA A O 1
ATOM 1254 N N . GLY A 1 176 ? 16.274 -12.648 -2.370 1.00 77.19 176 GLY A N 1
ATOM 1255 C CA . GLY A 1 176 ? 17.570 -13.154 -1.914 1.00 77.19 176 GLY A CA 1
ATOM 1256 C C . GLY A 1 176 ? 18.695 -12.114 -1.846 1.00 77.19 176 GLY A C 1
ATOM 1257 O O . GLY A 1 176 ? 19.826 -12.498 -1.557 1.00 77.19 176 GLY A O 1
ATOM 1258 N N . ILE A 1 177 ? 18.424 -10.838 -2.149 1.00 85.94 177 ILE A N 1
ATOM 1259 C CA . ILE A 1 177 ? 19.427 -9.768 -2.091 1.00 85.94 177 ILE A CA 1
ATOM 1260 C C . ILE A 1 177 ? 19.614 -9.308 -0.641 1.00 85.94 177 ILE A C 1
ATOM 1262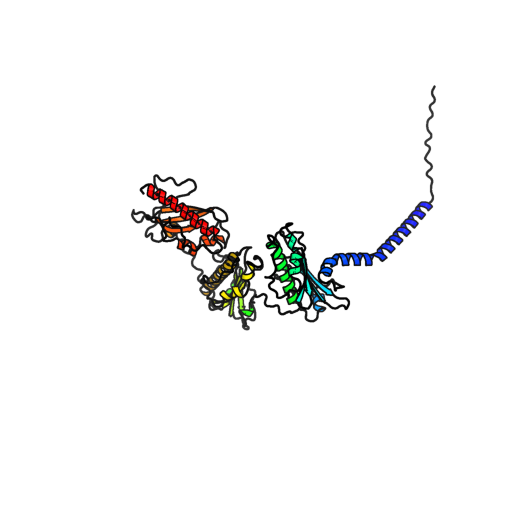 O O . ILE A 1 177 ? 18.692 -8.797 -0.002 1.00 85.94 177 ILE A O 1
ATOM 1266 N N . ASP A 1 178 ? 20.840 -9.426 -0.140 1.00 88.56 178 ASP A N 1
ATOM 1267 C CA . ASP A 1 178 ? 21.226 -8.925 1.172 1.00 88.56 178 ASP A CA 1
ATOM 1268 C C . ASP A 1 178 ? 21.223 -7.391 1.171 1.00 88.56 178 ASP A C 1
ATOM 1270 O O . ASP A 1 178 ? 22.043 -6.736 0.514 1.00 88.56 178 ASP A O 1
ATOM 1274 N N . MET A 1 179 ? 20.318 -6.806 1.956 1.00 88.06 179 MET A N 1
ATOM 1275 C CA . MET A 1 179 ? 20.230 -5.360 2.143 1.00 88.06 179 MET A CA 1
ATOM 1276 C C . MET A 1 179 ? 21.440 -4.797 2.902 1.00 88.06 179 MET A C 1
ATOM 1278 O O . MET A 1 179 ? 22.013 -5.433 3.791 1.00 88.06 179 MET A O 1
ATOM 1282 N N . VAL A 1 180 ? 21.795 -3.542 2.616 1.00 87.25 180 VAL A N 1
ATOM 1283 C CA . VAL A 1 180 ? 22.821 -2.823 3.379 1.00 87.25 180 VAL A CA 1
ATOM 1284 C C . VAL A 1 180 ? 22.302 -2.549 4.792 1.00 87.25 180 VAL A C 1
ATOM 1286 O O . VAL A 1 180 ? 21.289 -1.875 4.978 1.00 87.25 180 VAL A O 1
ATOM 1289 N N . SER A 1 181 ? 23.023 -3.029 5.810 1.00 83.88 181 SER A N 1
ATOM 1290 C CA . SER A 1 181 ? 22.676 -2.819 7.221 1.00 83.88 181 SER A CA 1
ATOM 1291 C C . SER A 1 181 ? 22.515 -1.330 7.555 1.00 83.88 181 SER A C 1
ATOM 1293 O O . SER A 1 181 ? 23.466 -0.556 7.455 1.00 83.88 181 SER A O 1
ATOM 1295 N N . GLY A 1 182 ? 21.320 -0.935 8.002 1.00 78.75 182 GLY A N 1
ATOM 1296 C CA . GLY A 1 182 ? 20.971 0.462 8.299 1.00 78.75 182 GLY A CA 1
ATOM 1297 C C . GLY A 1 182 ? 20.680 1.325 7.063 1.00 78.75 182 GLY A C 1
ATOM 1298 O O . GLY A 1 182 ? 20.194 2.441 7.213 1.00 78.75 182 GLY A O 1
ATOM 1299 N N . GLY A 1 183 ? 20.927 0.807 5.859 1.00 82.25 183 GLY A N 1
ATOM 1300 C CA . GLY A 1 183 ? 20.641 1.419 4.562 1.00 82.25 183 GLY A CA 1
ATOM 1301 C C . GLY A 1 183 ? 19.445 0.781 3.854 1.00 82.25 183 GLY A C 1
ATOM 1302 O O . GLY A 1 183 ? 19.451 0.687 2.628 1.00 82.25 183 GLY A O 1
ATOM 1303 N N . THR A 1 184 ? 18.440 0.310 4.600 1.00 80.62 184 THR A N 1
ATOM 1304 C CA . THR A 1 184 ? 17.273 -0.420 4.068 1.00 80.62 184 THR A CA 1
ATOM 1305 C C . THR A 1 184 ? 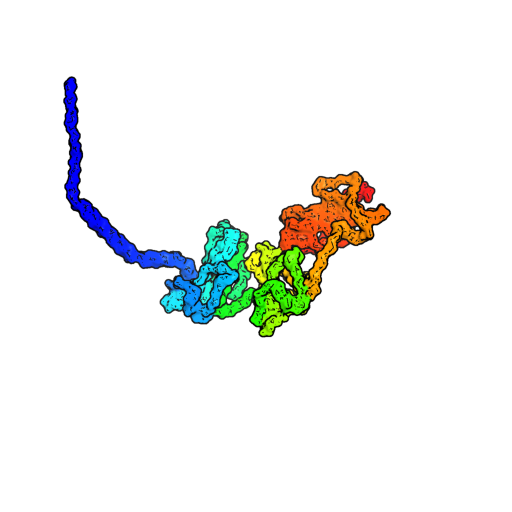16.520 0.383 3.007 1.00 80.62 184 THR A C 1
ATOM 1307 O O . THR A 1 184 ? 16.207 -0.146 1.948 1.00 80.62 184 THR A O 1
ATOM 1310 N N . ILE A 1 185 ? 16.308 1.684 3.240 1.00 78.75 185 ILE A N 1
ATOM 1311 C CA . ILE A 1 185 ? 15.589 2.568 2.304 1.00 78.75 185 ILE A CA 1
ATOM 1312 C C . ILE A 1 185 ? 16.358 2.701 0.981 1.00 78.75 185 ILE A C 1
ATOM 1314 O O . ILE A 1 185 ? 15.790 2.546 -0.097 1.00 78.75 185 ILE A O 1
ATOM 1318 N N . SER A 1 186 ? 17.669 2.940 1.050 1.00 87.38 186 SER A N 1
ATOM 1319 C CA . SER A 1 186 ? 18.535 3.058 -0.129 1.00 87.38 186 SER A CA 1
ATOM 1320 C C . SER A 1 186 ? 18.640 1.729 -0.880 1.00 87.38 186 SER A C 1
ATOM 1322 O O . SER A 1 186 ? 18.625 1.711 -2.107 1.00 87.38 186 SER A O 1
ATOM 1324 N N . SER A 1 187 ? 18.709 0.614 -0.143 1.00 88.94 187 SER A N 1
ATOM 1325 C CA . SER A 1 187 ? 18.764 -0.740 -0.715 1.00 88.94 187 SER A CA 1
ATOM 1326 C C . SER A 1 187 ? 17.470 -1.064 -1.462 1.00 88.94 187 SER A C 1
ATOM 1328 O O . SER A 1 187 ? 17.519 -1.486 -2.614 1.00 88.94 187 SER A O 1
ATOM 1330 N N . GLY A 1 188 ? 16.318 -0.785 -0.843 1.00 82.12 188 GLY A N 1
ATOM 1331 C CA . GLY A 1 188 ? 15.004 -0.966 -1.456 1.00 82.12 188 GLY A CA 1
ATOM 1332 C C . GLY A 1 188 ? 14.807 -0.102 -2.701 1.00 82.12 188 GLY A C 1
ATOM 1333 O O . GLY A 1 188 ? 14.281 -0.589 -3.695 1.00 82.12 188 GLY A O 1
ATOM 1334 N N . SER A 1 189 ? 15.310 1.136 -2.698 1.00 84.62 189 SER A N 1
ATOM 1335 C CA . SER A 1 189 ? 15.283 2.026 -3.868 1.00 84.62 189 SER A CA 1
ATOM 1336 C C . SER A 1 189 ? 16.031 1.444 -5.076 1.00 84.62 189 SER A C 1
ATOM 1338 O O . SER A 1 189 ? 15.520 1.461 -6.201 1.00 84.62 189 SER A O 1
ATOM 1340 N N . VAL A 1 190 ? 17.217 0.863 -4.850 1.00 90.31 190 VAL A N 1
ATOM 1341 C CA . VAL A 1 190 ? 17.972 0.197 -5.921 1.00 90.31 190 VAL A CA 1
ATOM 1342 C C . VAL A 1 190 ? 17.233 -1.041 -6.414 1.00 90.31 190 VAL A C 1
ATOM 1344 O O . VAL A 1 190 ? 17.103 -1.209 -7.622 1.00 90.31 190 VAL A O 1
ATOM 1347 N N . ILE A 1 191 ? 16.695 -1.875 -5.521 1.00 88.31 191 ILE A N 1
ATOM 1348 C CA . ILE A 1 191 ? 15.975 -3.084 -5.942 1.00 88.31 191 ILE A CA 1
ATOM 1349 C C . ILE A 1 191 ? 14.685 -2.727 -6.702 1.00 88.31 191 ILE A C 1
ATOM 1351 O O . ILE A 1 191 ? 14.428 -3.311 -7.752 1.00 88.31 191 ILE A O 1
ATOM 1355 N N . LYS A 1 192 ? 13.928 -1.710 -6.257 1.00 82.94 192 LYS A N 1
ATOM 1356 C CA . LYS A 1 192 ? 12.779 -1.142 -6.993 1.00 82.94 192 LYS A CA 1
ATOM 1357 C C . LYS A 1 192 ? 13.195 -0.687 -8.392 1.00 82.94 192 LYS A C 1
ATOM 1359 O O . LYS A 1 192 ? 12.533 -1.025 -9.369 1.00 82.94 192 LYS A O 1
ATOM 1364 N N . SER A 1 193 ? 14.335 -0.005 -8.502 1.00 89.38 193 SER A N 1
ATOM 1365 C CA . SER A 1 193 ? 14.870 0.418 -9.799 1.00 89.38 193 SER A CA 1
ATOM 1366 C C . SER A 1 193 ? 15.214 -0.775 -10.696 1.00 89.38 193 SER A C 1
ATOM 1368 O O . SER A 1 193 ? 14.921 -0.743 -11.885 1.00 89.38 193 SER A O 1
ATOM 1370 N N . VAL A 1 194 ? 15.799 -1.845 -10.151 1.00 91.56 194 VAL A N 1
ATOM 1371 C CA . VAL A 1 194 ? 16.144 -3.061 -10.912 1.00 91.56 194 VAL A CA 1
ATOM 1372 C C . VAL A 1 194 ? 14.900 -3.832 -11.356 1.00 91.56 194 VAL A C 1
ATOM 1374 O O . VAL A 1 194 ? 14.863 -4.313 -12.491 1.00 91.56 194 VAL A O 1
ATOM 1377 N N . LYS A 1 195 ? 13.863 -3.904 -10.512 1.00 85.81 195 LYS A N 1
ATOM 1378 C CA . LYS A 1 195 ? 12.548 -4.436 -10.897 1.00 85.81 195 LYS A CA 1
ATOM 1379 C C . LYS A 1 195 ? 11.969 -3.636 -12.061 1.00 85.81 195 LYS A C 1
ATOM 1381 O O . LYS A 1 195 ? 11.651 -4.223 -13.085 1.00 85.81 195 LYS A O 1
ATOM 1386 N N . LEU A 1 196 ? 11.966 -2.303 -11.973 1.00 84.62 196 LEU A N 1
ATOM 1387 C CA . LEU A 1 196 ? 11.475 -1.452 -13.058 1.00 84.62 196 LEU A CA 1
ATOM 1388 C C . LEU A 1 196 ? 12.282 -1.620 -14.356 1.00 84.62 196 LEU A C 1
ATOM 1390 O O . LEU A 1 196 ? 11.707 -1.702 -15.440 1.00 84.62 196 LEU A O 1
ATOM 1394 N N . VAL A 1 197 ? 13.612 -1.721 -14.260 1.00 92.06 197 VAL A N 1
ATOM 1395 C CA . VAL A 1 197 ? 14.484 -2.053 -15.401 1.00 92.06 197 VAL A CA 1
ATOM 1396 C C . VAL A 1 197 ? 14.070 -3.396 -16.018 1.00 92.06 197 VAL A C 1
ATOM 1398 O O . VAL A 1 197 ? 13.980 -3.505 -17.242 1.00 92.06 197 VAL A O 1
ATOM 1401 N N . SER A 1 198 ? 13.776 -4.398 -15.193 1.00 88.06 198 SER A N 1
ATOM 1402 C CA . SER A 1 198 ? 13.341 -5.722 -15.645 1.00 88.06 198 SER A CA 1
ATOM 1403 C C . SER A 1 198 ? 11.965 -5.679 -16.321 1.00 88.06 198 SER A C 1
ATOM 1405 O O . SER A 1 198 ? 11.826 -6.212 -17.422 1.00 88.06 198 SER A O 1
ATOM 1407 N N . SER A 1 199 ? 10.990 -4.959 -15.756 1.00 82.94 199 SER A N 1
ATOM 1408 C CA . SER A 1 199 ? 9.657 -4.768 -16.347 1.00 82.94 199 SER A CA 1
ATOM 1409 C C . SER A 1 199 ? 9.729 -4.076 -17.708 1.00 82.94 199 SER A C 1
ATOM 1411 O O . SER A 1 199 ? 9.149 -4.556 -18.680 1.00 82.94 199 SER A O 1
ATOM 1413 N N . VAL A 1 200 ? 10.514 -2.999 -17.822 1.00 87.44 200 VAL A N 1
ATOM 1414 C CA . VAL A 1 200 ? 10.739 -2.296 -19.098 1.00 87.44 200 VAL A CA 1
ATOM 1415 C C . VAL A 1 200 ? 11.367 -3.227 -20.137 1.00 87.44 200 VAL A C 1
ATOM 1417 O O . VAL A 1 200 ? 10.952 -3.234 -21.296 1.00 87.44 200 VAL A O 1
ATOM 1420 N N . PHE A 1 201 ? 12.366 -4.021 -19.745 1.00 91.69 201 PHE A N 1
ATOM 1421 C CA . PHE A 1 201 ? 13.001 -4.984 -20.643 1.00 91.69 201 PHE A CA 1
ATOM 1422 C C . PHE A 1 201 ? 12.016 -6.054 -21.126 1.00 91.69 201 PHE A C 1
ATOM 1424 O O . PHE A 1 201 ? 11.938 -6.304 -22.332 1.00 91.69 201 PHE A O 1
ATOM 1431 N N . ASN A 1 202 ? 11.249 -6.645 -20.207 1.00 84.94 202 ASN A N 1
ATOM 1432 C CA . ASN A 1 202 ? 10.273 -7.688 -20.513 1.00 84.94 202 ASN A CA 1
ATOM 1433 C C . ASN A 1 202 ? 9.175 -7.151 -21.442 1.00 84.94 202 ASN A C 1
ATOM 1435 O O . ASN A 1 202 ? 8.902 -7.759 -22.478 1.00 84.94 202 ASN A O 1
ATOM 1439 N N . ALA A 1 203 ? 8.644 -5.960 -21.150 1.00 82.50 203 ALA A N 1
ATOM 1440 C CA . ALA A 1 203 ? 7.628 -5.302 -21.965 1.00 82.50 203 ALA A CA 1
ATOM 1441 C C . ALA A 1 203 ? 8.135 -4.957 -23.380 1.00 82.50 203 ALA A C 1
ATOM 1443 O O . ALA A 1 203 ? 7.404 -5.110 -24.361 1.00 82.50 203 ALA A O 1
ATOM 1444 N N . ILE A 1 204 ? 9.404 -4.546 -23.519 1.00 87.38 204 ILE A N 1
ATOM 1445 C CA . ILE A 1 204 ? 10.008 -4.285 -24.834 1.00 87.38 204 ILE A CA 1
ATOM 1446 C C . ILE A 1 204 ? 10.251 -5.581 -25.605 1.00 87.38 204 ILE A C 1
ATOM 1448 O O . ILE A 1 204 ? 10.019 -5.596 -26.806 1.00 87.38 204 ILE A O 1
ATOM 1452 N N . LEU A 1 205 ? 10.759 -6.649 -24.991 1.00 86.50 205 LEU A N 1
ATOM 1453 C CA . LEU A 1 205 ? 11.206 -7.841 -25.730 1.00 86.50 205 LEU A CA 1
ATOM 1454 C C . LEU A 1 205 ? 10.213 -9.002 -25.740 1.00 86.50 205 LEU A C 1
ATOM 1456 O O . LEU A 1 205 ? 10.508 -10.030 -26.350 1.00 86.50 205 LEU A O 1
ATOM 1460 N N . GLY A 1 206 ? 9.048 -8.842 -25.111 1.00 74.25 206 GLY A N 1
ATOM 1461 C CA . GLY A 1 206 ? 8.031 -9.887 -25.057 1.00 74.25 206 GLY A CA 1
ATOM 1462 C C . GLY A 1 206 ? 8.542 -11.149 -24.367 1.00 74.25 206 GLY A C 1
ATOM 1463 O O . GLY A 1 206 ? 8.134 -12.250 -24.732 1.00 74.25 206 GLY A O 1
ATOM 1464 N N . PHE A 1 207 ? 9.461 -10.996 -23.405 1.00 66.94 207 PHE A N 1
ATOM 1465 C CA . PHE A 1 207 ? 9.620 -12.036 -22.402 1.00 66.94 207 PHE A CA 1
ATOM 1466 C C . PHE A 1 207 ? 8.273 -12.075 -21.692 1.00 66.94 207 PHE A C 1
ATOM 1468 O O . PHE A 1 207 ? 7.858 -11.059 -21.134 1.00 66.94 207 PHE A O 1
ATOM 1475 N N . GLU A 1 208 ? 7.570 -13.209 -21.781 1.00 50.44 208 GLU A N 1
ATOM 1476 C CA . GLU A 1 208 ? 6.598 -13.554 -20.750 1.00 50.44 208 GLU A CA 1
ATOM 1477 C C . GLU A 1 208 ? 7.394 -13.398 -19.460 1.00 50.44 208 GLU A C 1
ATOM 1479 O O . GLU A 1 208 ? 8.324 -14.172 -19.212 1.00 50.44 208 GLU A O 1
ATOM 1484 N N . GLY A 1 209 ? 7.151 -12.312 -18.722 1.00 40.22 209 GLY A N 1
ATOM 1485 C CA . GLY A 1 209 ? 7.639 -12.263 -17.361 1.00 40.22 209 GLY A CA 1
ATOM 1486 C C . GLY A 1 209 ? 7.149 -13.552 -16.717 1.00 40.22 209 GLY A C 1
ATOM 1487 O O . GLY A 1 209 ? 6.039 -14.006 -17.020 1.00 40.22 209 GLY A O 1
ATOM 1488 N N . ALA A 1 210 ? 7.920 -14.138 -15.799 1.00 36.91 210 ALA A N 1
ATOM 1489 C CA . ALA A 1 210 ? 7.165 -14.679 -14.682 1.00 36.91 210 ALA A CA 1
ATOM 1490 C C . ALA A 1 210 ? 6.243 -1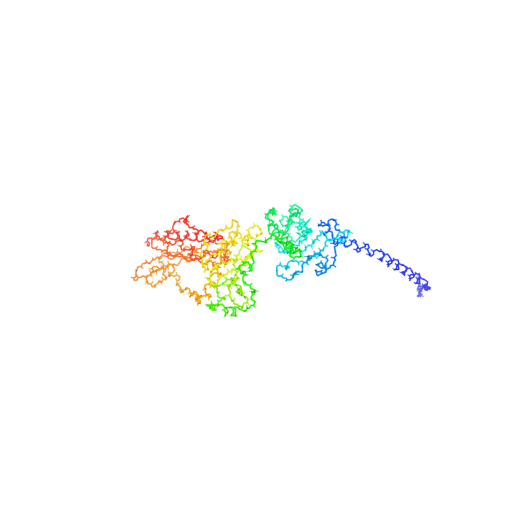3.536 -14.260 1.00 36.91 210 ALA A C 1
ATOM 1492 O O . ALA A 1 210 ? 6.715 -12.393 -14.174 1.00 36.91 210 ALA A O 1
ATOM 1493 N N . ASP A 1 211 ? 4.947 -13.843 -14.163 1.00 40.75 211 ASP A N 1
ATOM 1494 C CA . ASP A 1 211 ? 4.001 -13.076 -13.371 1.00 40.75 211 ASP A CA 1
ATOM 1495 C C . ASP A 1 211 ? 4.809 -12.277 -12.354 1.00 40.75 211 ASP A C 1
ATOM 1497 O O . ASP A 1 211 ? 5.526 -12.867 -11.538 1.00 40.75 211 ASP A O 1
ATOM 1501 N N . ASP A 1 212 ? 4.685 -10.958 -12.345 1.00 40.59 212 ASP A N 1
ATOM 1502 C CA . ASP A 1 212 ? 5.117 -10.162 -11.195 1.00 40.59 212 ASP A CA 1
ATOM 1503 C C . ASP A 1 212 ? 4.329 -10.540 -9.917 1.00 40.59 212 ASP A C 1
ATOM 1505 O O . ASP A 1 212 ? 4.394 -9.851 -8.903 1.00 40.59 212 ASP A O 1
ATOM 1509 N N . GLY A 1 213 ? 3.589 -11.655 -9.956 1.00 44.81 213 GLY A N 1
ATOM 1510 C CA . GLY A 1 213 ? 2.671 -12.146 -8.958 1.00 44.81 213 GLY A CA 1
ATOM 1511 C C . GLY A 1 213 ? 1.412 -11.296 -8.885 1.00 44.81 213 GLY A C 1
ATOM 1512 O O . GLY A 1 213 ? 0.568 -11.595 -8.045 1.00 44.81 213 GLY A O 1
ATOM 1513 N N . GLY A 1 214 ? 1.283 -10.249 -9.706 1.00 54.84 214 GLY A N 1
ATOM 1514 C CA . GLY A 1 214 ? 0.145 -9.351 -9.711 1.00 54.84 214 GLY A CA 1
ATOM 1515 C C . GLY A 1 214 ? -0.951 -9.905 -10.604 1.00 54.84 214 GLY A C 1
ATOM 1516 O O . GLY A 1 214 ? -0.772 -10.056 -11.807 1.00 54.84 214 GLY A O 1
ATOM 1517 N N . ALA A 1 215 ? -2.107 -10.207 -10.022 1.00 69.06 215 ALA A N 1
ATOM 1518 C CA . ALA A 1 215 ? -3.291 -10.467 -10.826 1.00 69.06 215 ALA A CA 1
ATOM 1519 C C . ALA A 1 215 ? -3.676 -9.203 -11.618 1.00 69.06 215 ALA A C 1
ATOM 1521 O O . ALA A 1 215 ? -3.446 -8.087 -11.164 1.00 69.06 215 ALA A O 1
ATOM 1522 N N . THR A 1 216 ? -4.262 -9.360 -12.797 1.00 82.00 216 THR A N 1
ATOM 1523 C CA . THR A 1 216 ? -4.771 -8.257 -13.624 1.00 82.00 216 THR A CA 1
ATOM 1524 C C . THR A 1 216 ? -6.294 -8.164 -13.536 1.00 82.00 216 THR A C 1
ATOM 1526 O O . THR A 1 216 ? -6.967 -9.088 -13.071 1.00 82.00 216 THR A O 1
ATOM 1529 N N . ARG A 1 217 ? -6.881 -7.054 -14.004 1.00 87.62 217 ARG A N 1
ATOM 1530 C CA . ARG A 1 217 ? -8.348 -6.906 -14.032 1.00 87.62 217 ARG A CA 1
ATOM 1531 C C . ARG A 1 217 ? -8.998 -7.988 -14.900 1.00 87.62 217 ARG A C 1
ATOM 1533 O O . ARG A 1 217 ? -10.076 -8.486 -14.575 1.00 87.62 217 ARG A O 1
ATOM 1540 N N . GLU A 1 218 ? -8.333 -8.364 -15.988 1.00 86.88 218 GLU A N 1
ATOM 1541 C CA . GLU A 1 218 ? -8.747 -9.406 -16.923 1.00 86.88 218 GLU A CA 1
ATOM 1542 C C . GLU A 1 218 ? -8.746 -10.803 -16.286 1.00 86.88 218 GLU A C 1
ATOM 1544 O O . GLU A 1 218 ? -9.614 -11.614 -16.617 1.00 86.88 218 GLU A O 1
ATOM 1549 N N . ASP A 1 219 ? -7.844 -11.074 -15.337 1.00 87.00 219 ASP A N 1
ATOM 1550 C CA . ASP A 1 219 ? -7.822 -12.351 -14.610 1.00 87.00 219 ASP A CA 1
ATOM 1551 C C . ASP A 1 219 ? -9.073 -12.534 -13.741 1.00 87.00 219 ASP A C 1
ATOM 1553 O O . ASP A 1 219 ? -9.582 -13.650 -13.600 1.00 87.00 219 ASP A O 1
ATOM 1557 N N . PHE A 1 220 ? -9.603 -11.439 -13.189 1.00 92.88 220 PHE A N 1
ATOM 1558 C CA . PHE A 1 220 ? -10.824 -11.455 -12.380 1.00 92.88 220 PHE A CA 1
ATOM 1559 C C . PHE A 1 220 ? -12.093 -11.499 -13.235 1.00 92.88 220 PHE A C 1
ATOM 1561 O O . PHE A 1 220 ? -13.089 -12.108 -12.838 1.00 92.88 220 PHE A O 1
ATOM 1568 N N . PHE A 1 221 ? -12.066 -10.873 -14.415 1.00 94.31 221 PHE A N 1
ATOM 1569 C CA . PHE A 1 221 ? -13.210 -10.764 -15.318 1.00 94.31 221 PHE A CA 1
ATOM 1570 C C . PHE A 1 221 ? -12.880 -11.293 -16.723 1.00 94.31 221 PHE A C 1
ATOM 1572 O O . PHE A 1 221 ? -12.784 -10.509 -17.667 1.00 94.31 221 PHE A O 1
ATOM 1579 N N . PRO A 1 222 ? -12.791 -12.621 -16.921 1.00 90.44 222 PRO A N 1
ATOM 1580 C CA . PRO A 1 222 ? -12.408 -13.205 -18.212 1.00 90.44 222 PRO A CA 1
ATOM 1581 C C . PRO A 1 222 ? -13.415 -12.932 -19.343 1.00 90.44 222 PRO A C 1
ATOM 1583 O O . PRO A 1 222 ? -13.066 -13.021 -20.519 1.00 90.44 222 PRO A O 1
ATOM 1586 N N . ASP A 1 223 ? -14.664 -12.611 -18.994 1.00 92.62 223 ASP A N 1
ATOM 1587 C CA . ASP A 1 223 ? -15.724 -12.251 -19.941 1.00 92.62 223 ASP A CA 1
ATOM 1588 C C . ASP A 1 223 ? -15.831 -10.727 -20.175 1.00 92.62 223 ASP A C 1
ATOM 1590 O O . ASP A 1 223 ? -16.679 -10.285 -20.960 1.00 92.62 223 ASP A O 1
ATOM 1594 N N . ALA A 1 224 ? -15.001 -9.910 -19.508 1.00 92.81 224 ALA A N 1
ATOM 1595 C CA . ALA A 1 224 ? -14.967 -8.470 -19.737 1.00 92.81 224 ALA A CA 1
ATOM 1596 C C . ALA A 1 224 ? -14.295 -8.147 -21.075 1.00 92.81 224 ALA A C 1
ATOM 1598 O O . ALA A 1 224 ? -13.289 -8.742 -21.459 1.00 92.81 224 ALA A O 1
ATOM 1599 N N . VAL A 1 225 ? -14.848 -7.167 -21.785 1.00 91.62 225 VAL A N 1
ATOM 1600 C CA . VAL A 1 225 ? -14.248 -6.616 -23.009 1.00 91.62 225 VAL A CA 1
ATOM 1601 C C . VAL A 1 225 ? -13.692 -5.212 -22.805 1.00 91.62 225 VAL A C 1
ATOM 1603 O O . VAL A 1 225 ? -12.961 -4.733 -23.670 1.00 91.62 225 VAL A O 1
ATOM 1606 N N . ASP A 1 226 ? -14.085 -4.538 -21.719 1.00 86.88 226 ASP A N 1
ATOM 1607 C CA . ASP A 1 226 ? -13.686 -3.167 -21.410 1.00 86.88 226 ASP A CA 1
ATOM 1608 C C . ASP A 1 226 ? -13.863 -2.847 -19.910 1.00 86.88 226 ASP A C 1
ATOM 1610 O O . ASP A 1 226 ? -14.645 -3.493 -19.200 1.00 86.88 226 ASP A O 1
ATOM 1614 N N . PHE A 1 227 ? -13.165 -1.800 -19.469 1.00 91.12 227 PHE A N 1
ATOM 1615 C CA . PHE A 1 227 ? -13.241 -1.185 -18.143 1.00 91.12 227 PHE A CA 1
ATOM 1616 C C . PHE A 1 227 ? -13.417 0.333 -18.323 1.00 91.12 227 PHE A C 1
ATOM 1618 O O . PHE A 1 227 ? -12.427 1.072 -18.354 1.00 91.12 227 PHE A O 1
ATOM 1625 N N . PRO A 1 228 ? -14.659 0.817 -18.516 1.00 84.94 228 PRO A N 1
ATOM 1626 C CA . PRO A 1 228 ? -14.906 2.189 -18.944 1.00 84.94 228 PRO A CA 1
ATOM 1627 C C . PRO A 1 228 ? -14.401 3.230 -17.938 1.00 84.94 228 PRO A C 1
ATOM 1629 O O . PRO A 1 228 ? -14.623 3.111 -16.735 1.00 84.94 228 PRO A O 1
ATOM 1632 N N . VAL A 1 229 ? -13.784 4.300 -18.447 1.00 86.12 229 VAL A N 1
ATOM 1633 C CA . VAL A 1 229 ? -13.448 5.493 -17.655 1.00 86.12 229 VAL A CA 1
ATOM 1634 C C . VAL A 1 229 ? -14.624 6.462 -17.721 1.00 86.12 229 VAL A C 1
ATOM 1636 O O . VAL A 1 229 ? -14.850 7.112 -18.744 1.00 86.12 229 VAL A O 1
ATOM 1639 N N . GLU A 1 230 ? -15.374 6.555 -16.631 1.00 89.06 230 GLU A N 1
ATOM 1640 C CA . GLU A 1 230 ? -16.598 7.351 -16.534 1.00 89.06 230 GLU A CA 1
ATOM 1641 C C . GLU A 1 230 ? -16.719 8.019 -15.157 1.00 89.06 230 GLU A C 1
ATOM 1643 O O . GLU A 1 230 ? -15.939 7.744 -14.243 1.00 89.06 230 GLU A O 1
ATOM 1648 N N . SER A 1 231 ? -17.658 8.954 -15.005 1.00 91.50 231 SER A N 1
ATOM 1649 C CA . SER A 1 231 ? -17.912 9.559 -13.692 1.00 91.50 231 SER A CA 1
ATOM 1650 C C . SER A 1 231 ? -18.594 8.571 -12.739 1.00 91.50 231 SER A C 1
ATOM 1652 O O . SER A 1 231 ? -19.283 7.652 -13.178 1.00 91.50 231 SER A O 1
ATOM 1654 N N . LEU A 1 232 ? -18.467 8.788 -11.424 1.00 90.81 232 LEU A N 1
ATOM 1655 C CA . LEU A 1 232 ? -19.118 7.944 -10.412 1.00 90.81 232 LEU A CA 1
ATOM 1656 C C . LEU A 1 232 ? -20.638 7.835 -10.640 1.00 90.81 232 LEU A C 1
ATOM 1658 O O . LEU A 1 232 ? -21.204 6.750 -10.559 1.00 90.81 232 LEU A O 1
ATOM 1662 N N . GLU A 1 233 ? -21.295 8.950 -10.970 1.00 92.56 233 GLU A N 1
ATOM 1663 C CA . GLU A 1 233 ? -22.736 8.998 -11.248 1.00 92.56 233 GLU A CA 1
ATOM 1664 C C . GLU A 1 233 ? -23.120 8.154 -12.476 1.00 92.56 233 GLU A C 1
ATOM 1666 O O . GLU A 1 233 ? -24.123 7.436 -12.449 1.00 92.56 233 GLU A O 1
ATOM 1671 N N . GLU A 1 234 ? -22.319 8.221 -13.545 1.00 93.81 234 GLU A N 1
ATOM 1672 C CA . GLU A 1 234 ? -22.521 7.427 -14.762 1.00 93.81 234 GLU A CA 1
ATOM 1673 C C . GLU A 1 234 ? -22.298 5.939 -14.498 1.00 93.81 234 GLU A C 1
ATOM 1675 O O . GLU A 1 234 ? -23.167 5.138 -14.851 1.00 93.81 234 GLU A O 1
ATOM 1680 N N . ALA A 1 235 ? -21.202 5.589 -13.814 1.00 94.06 235 ALA A N 1
ATOM 1681 C CA . ALA A 1 235 ? -20.897 4.218 -13.428 1.00 94.06 235 ALA A CA 1
ATOM 1682 C C . ALA A 1 235 ? -22.056 3.624 -12.625 1.00 94.06 235 ALA A C 1
ATOM 1684 O O . ALA A 1 235 ? -22.666 2.649 -13.061 1.00 94.06 235 ALA A O 1
ATOM 1685 N N . VAL A 1 236 ? -22.427 4.248 -11.502 1.00 93.94 236 VAL A N 1
ATOM 1686 C CA . VAL A 1 236 ? -23.490 3.745 -10.618 1.00 93.94 236 VAL A CA 1
ATOM 1687 C C . VAL A 1 236 ? -24.821 3.601 -11.357 1.00 93.94 236 VAL A C 1
ATOM 1689 O O . VAL A 1 236 ? -25.509 2.595 -11.186 1.00 93.94 236 VAL A O 1
ATOM 1692 N N . GLY A 1 237 ? -25.154 4.529 -12.258 1.00 93.75 237 GLY A N 1
ATOM 1693 C CA . GLY A 1 237 ? -26.365 4.450 -13.080 1.00 93.75 237 GLY A CA 1
ATOM 1694 C C . GLY A 1 237 ? -26.446 3.229 -14.012 1.00 93.75 237 GLY A C 1
ATOM 1695 O O . GLY A 1 237 ? -27.542 2.886 -14.462 1.00 93.75 237 GLY A O 1
ATOM 1696 N N . GLN A 1 238 ? -25.322 2.567 -14.303 1.00 95.44 238 GLN A N 1
ATOM 1697 C CA . GLN A 1 238 ? -25.244 1.352 -15.126 1.00 95.44 238 GLN A CA 1
ATOM 1698 C C . GLN A 1 238 ? -25.094 0.060 -14.300 1.00 95.44 238 GLN A C 1
ATOM 1700 O O . GLN A 1 238 ? -25.042 -1.034 -14.876 1.00 95.44 238 GLN A O 1
ATOM 1705 N N . ILE A 1 239 ? -25.015 0.142 -12.969 1.00 95.31 239 ILE A N 1
ATOM 1706 C CA . ILE A 1 239 ? -24.898 -1.033 -12.096 1.00 95.31 239 ILE A CA 1
ATOM 1707 C C . ILE A 1 239 ? -26.309 -1.511 -11.716 1.00 95.31 239 ILE A C 1
ATOM 1709 O O . ILE A 1 239 ? -27.088 -0.752 -11.134 1.00 95.31 239 ILE A O 1
ATOM 1713 N N . PRO A 1 240 ? -26.686 -2.765 -12.027 1.00 92.31 240 PRO A N 1
ATOM 1714 C CA . PRO A 1 240 ? -28.016 -3.269 -11.708 1.00 92.31 240 PRO A CA 1
ATOM 1715 C C . PRO A 1 240 ? -28.301 -3.254 -10.201 1.00 92.31 240 PRO A C 1
ATOM 1717 O O . PRO A 1 240 ? -27.698 -4.007 -9.447 1.00 92.31 240 PRO A O 1
ATOM 1720 N N . GLY A 1 241 ? -29.277 -2.446 -9.783 1.00 87.69 241 GLY A N 1
ATOM 1721 C CA . GLY A 1 241 ? -29.728 -2.383 -8.390 1.00 87.69 241 GLY A CA 1
ATOM 1722 C C . GLY A 1 241 ? -28.923 -1.446 -7.490 1.00 87.69 241 GLY A C 1
ATOM 1723 O O . GLY A 1 241 ? -29.332 -1.264 -6.349 1.00 87.69 241 GLY A O 1
ATOM 1724 N N . ALA A 1 242 ? -27.855 -0.822 -7.993 1.00 92.69 242 ALA A N 1
ATOM 1725 C CA . ALA A 1 242 ? -27.069 0.103 -7.193 1.00 92.69 242 ALA A CA 1
ATOM 1726 C C . ALA A 1 242 ? -27.768 1.456 -6.997 1.00 92.69 242 ALA A C 1
ATOM 1728 O O . ALA A 1 242 ? -28.546 1.922 -7.838 1.00 92.69 242 ALA A O 1
ATOM 1729 N N . VAL A 1 243 ? -27.440 2.108 -5.891 1.00 91.94 243 VAL A N 1
ATOM 1730 C CA . VAL A 1 243 ? -27.886 3.443 -5.508 1.00 91.94 243 VAL A CA 1
ATOM 1731 C C . VAL A 1 243 ? -26.652 4.300 -5.268 1.00 91.94 243 VAL A C 1
ATOM 1733 O O . VAL A 1 243 ? -25.683 3.857 -4.663 1.00 91.94 243 VAL A O 1
ATOM 1736 N N . LEU A 1 244 ? -26.680 5.540 -5.754 1.00 88.94 244 LEU A N 1
ATOM 1737 C CA . LEU A 1 244 ? -25.587 6.478 -5.532 1.00 88.94 244 LEU A CA 1
ATOM 1738 C C . LEU A 1 244 ? -25.553 6.901 -4.060 1.00 88.94 244 LEU A C 1
ATOM 1740 O O . LEU A 1 244 ? -26.525 7.469 -3.560 1.00 88.94 244 LEU A O 1
ATOM 1744 N N . VAL A 1 245 ? -24.424 6.649 -3.406 1.00 88.81 245 VAL A N 1
ATOM 1745 C CA . VAL A 1 245 ? -24.115 7.098 -2.044 1.00 88.81 245 VAL A CA 1
ATOM 1746 C C . VAL A 1 245 ? -23.056 8.204 -2.083 1.00 88.81 245 VAL A C 1
ATOM 1748 O O . VAL A 1 245 ? -22.295 8.314 -3.049 1.00 88.81 245 VAL A O 1
ATOM 1751 N N . ASP A 1 246 ? -23.014 9.048 -1.051 1.00 89.06 246 ASP A N 1
ATOM 1752 C CA . ASP A 1 246 ? -21.998 10.096 -0.928 1.00 89.06 246 ASP A CA 1
ATOM 1753 C C . ASP A 1 246 ? -20.669 9.504 -0.439 1.00 89.06 246 ASP A C 1
ATOM 1755 O O . ASP A 1 246 ? -20.371 9.497 0.753 1.00 89.06 246 ASP A O 1
ATOM 1759 N N . LEU A 1 247 ? -19.859 9.018 -1.383 1.00 89.38 247 LEU A N 1
ATOM 1760 C CA . LEU A 1 247 ? -18.527 8.459 -1.118 1.00 89.38 247 LEU A CA 1
ATOM 1761 C C . LEU A 1 247 ? -17.478 9.514 -0.719 1.00 89.38 247 LEU A C 1
ATOM 1763 O O . LEU A 1 247 ? -16.293 9.200 -0.659 1.00 89.38 247 LEU A O 1
ATOM 1767 N N . THR A 1 248 ? -17.885 10.767 -0.479 1.00 86.44 248 THR A N 1
ATOM 1768 C CA . THR A 1 248 ? -17.011 11.816 0.071 1.00 86.44 248 THR A CA 1
ATOM 1769 C C . THR A 1 248 ? -17.154 11.988 1.583 1.00 86.44 248 THR A C 1
ATOM 1771 O O . THR A 1 248 ? -16.386 12.747 2.176 1.00 86.44 248 THR A O 1
ATOM 1774 N N . ALA A 1 249 ? -18.117 11.300 2.210 1.00 86.50 249 ALA A N 1
ATOM 1775 C CA . ALA A 1 249 ? -18.274 11.282 3.660 1.00 86.50 249 ALA A CA 1
ATOM 1776 C C . ALA A 1 249 ? -17.057 10.645 4.357 1.00 86.50 249 ALA A C 1
ATOM 1778 O O . ALA A 1 249 ? -16.383 9.791 3.779 1.00 86.50 249 ALA A O 1
ATOM 1779 N N . GLU A 1 250 ? -16.798 11.044 5.608 1.00 82.69 250 GLU A N 1
ATOM 1780 C CA . GLU A 1 250 ? -15.650 10.560 6.399 1.00 82.69 250 GLU A CA 1
ATOM 1781 C C . GLU A 1 250 ? -15.636 9.030 6.549 1.00 82.69 250 GLU A C 1
ATOM 1783 O O . GLU A 1 250 ? -14.566 8.425 6.531 1.00 82.69 250 GLU A O 1
ATOM 1788 N N . ASP A 1 251 ? -16.810 8.392 6.573 1.00 84.00 251 ASP A N 1
ATOM 1789 C CA . ASP A 1 251 ? -16.964 6.931 6.638 1.00 84.00 251 ASP A CA 1
ATOM 1790 C C . ASP A 1 251 ? -16.339 6.189 5.445 1.00 84.00 251 ASP A C 1
ATOM 1792 O O . ASP A 1 251 ? -16.078 4.987 5.525 1.00 84.00 251 ASP A O 1
ATOM 1796 N N . TYR A 1 252 ? -16.101 6.889 4.331 1.00 91.75 252 TYR A N 1
ATOM 1797 C CA . TYR A 1 252 ? -15.477 6.341 3.128 1.00 91.75 252 TYR A CA 1
ATOM 1798 C C . TYR A 1 252 ? -14.055 6.872 2.901 1.00 91.75 252 TYR A C 1
ATOM 1800 O O . TYR A 1 252 ? -13.530 6.766 1.787 1.00 91.75 252 TYR A O 1
ATOM 1808 N N . ASP A 1 253 ? -13.414 7.437 3.932 1.00 91.12 253 ASP A N 1
ATOM 1809 C CA . ASP A 1 253 ? -12.035 7.916 3.842 1.00 91.12 253 ASP A CA 1
ATOM 1810 C C . ASP A 1 253 ? -11.100 6.817 3.316 1.00 91.12 253 ASP A C 1
ATOM 1812 O O . ASP A 1 253 ? -11.034 5.703 3.846 1.00 91.12 253 ASP A O 1
ATOM 1816 N N . GLY A 1 254 ? -10.378 7.139 2.245 1.00 92.81 254 GLY A N 1
ATOM 1817 C CA . GLY A 1 254 ? -9.560 6.195 1.491 1.00 92.81 254 GLY A CA 1
ATOM 1818 C C . GLY A 1 254 ? -10.178 5.734 0.169 1.00 92.81 254 GLY A C 1
ATOM 1819 O O . GLY A 1 254 ? -9.448 5.154 -0.629 1.00 92.81 254 GLY A O 1
ATOM 1820 N N . PHE A 1 255 ? -11.455 6.008 -0.125 1.00 96.38 255 PHE A N 1
ATOM 1821 C CA . PHE A 1 255 ? -12.032 5.767 -1.455 1.00 96.38 255 PHE A CA 1
ATOM 1822 C C . PHE A 1 255 ? -11.328 6.595 -2.541 1.00 96.38 255 PHE A C 1
ATOM 1824 O O . PHE A 1 255 ? -11.027 7.776 -2.352 1.00 96.38 255 PHE A O 1
ATOM 1831 N N . ARG A 1 256 ? -11.080 5.977 -3.702 1.00 94.12 256 ARG A N 1
ATOM 1832 C CA . ARG A 1 256 ? -10.423 6.624 -4.846 1.00 94.12 256 ARG A CA 1
ATOM 1833 C C . ARG A 1 256 ? -11.248 6.558 -6.115 1.00 94.12 256 ARG A C 1
ATOM 1835 O O . ARG A 1 256 ? -11.472 7.592 -6.746 1.00 94.12 256 ARG A O 1
ATOM 1842 N N . SER A 1 257 ? -11.666 5.360 -6.513 1.00 93.88 257 SER A N 1
ATOM 1843 C CA . SER A 1 257 ? -12.373 5.166 -7.775 1.00 93.88 257 SER A CA 1
ATOM 1844 C C . SER A 1 257 ? -13.286 3.938 -7.759 1.00 93.88 257 SER A C 1
ATOM 1846 O O . SER A 1 257 ? -13.101 3.001 -6.986 1.00 93.88 257 SER A O 1
ATOM 1848 N N . LEU A 1 258 ? -14.303 3.970 -8.621 1.00 95.81 258 LEU A N 1
ATOM 1849 C CA . LEU A 1 258 ? -15.192 2.848 -8.914 1.00 95.81 258 LEU A CA 1
ATOM 1850 C C . LEU A 1 258 ? -15.146 2.613 -10.423 1.00 95.81 258 LEU A C 1
ATOM 1852 O O . LEU A 1 258 ? -15.512 3.500 -11.194 1.00 95.81 258 LEU A O 1
ATOM 1856 N N . THR A 1 259 ? -14.738 1.417 -10.831 1.00 95.38 259 THR A N 1
ATOM 1857 C CA . THR A 1 259 ? -14.680 0.996 -12.234 1.00 95.38 259 THR A CA 1
ATOM 1858 C C . THR A 1 259 ? -15.616 -0.187 -12.450 1.00 95.38 259 THR A C 1
ATOM 1860 O O . THR A 1 259 ? -15.713 -1.082 -11.614 1.00 95.38 259 THR A O 1
ATOM 1863 N N . ARG A 1 260 ? -16.324 -0.223 -13.580 1.00 96.62 260 ARG A N 1
ATOM 1864 C CA . ARG A 1 260 ? -17.161 -1.371 -13.956 1.00 96.62 260 ARG A CA 1
ATOM 1865 C C . ARG A 1 260 ? -16.399 -2.299 -14.889 1.00 96.62 260 ARG A C 1
ATOM 1867 O O . ARG A 1 260 ? -15.765 -1.830 -15.827 1.00 96.62 260 ARG A O 1
ATOM 1874 N N . ALA A 1 261 ? -16.553 -3.603 -14.695 1.00 96.31 261 ALA A N 1
ATOM 1875 C CA . ALA A 1 261 ? -16.235 -4.595 -15.715 1.00 96.31 261 ALA A CA 1
ATOM 1876 C C . ALA A 1 261 ? -17.459 -4.774 -16.625 1.00 96.31 261 ALA A C 1
ATOM 1878 O O . ALA A 1 261 ? -18.563 -5.021 -16.115 1.00 96.31 261 ALA A O 1
ATOM 1879 N N . VAL A 1 262 ? -17.299 -4.643 -17.948 1.00 95.88 262 VAL A N 1
ATOM 1880 C CA . VAL A 1 262 ? -18.416 -4.772 -18.903 1.00 95.88 262 VAL A CA 1
ATOM 1881 C C . VAL A 1 262 ? -18.196 -5.872 -19.935 1.00 95.88 262 VAL A C 1
ATOM 1883 O O . VAL A 1 262 ? -17.090 -6.051 -20.439 1.00 95.88 262 VAL A O 1
ATOM 1886 N N . ASP A 1 263 ? -19.265 -6.595 -20.267 1.00 95.75 263 ASP A N 1
ATOM 1887 C CA . ASP A 1 263 ? -19.259 -7.607 -21.327 1.00 95.75 263 ASP A CA 1
ATOM 1888 C C . ASP A 1 263 ? -19.381 -6.994 -22.738 1.00 95.75 263 ASP A C 1
ATOM 1890 O O . ASP A 1 263 ? -19.506 -5.780 -22.920 1.00 95.75 263 ASP A O 1
ATOM 1894 N N . ALA A 1 264 ? -19.369 -7.853 -23.763 1.00 93.69 264 ALA A N 1
ATOM 1895 C CA . ALA A 1 264 ? -19.479 -7.465 -25.173 1.00 93.69 264 ALA A CA 1
ATOM 1896 C C . ALA A 1 264 ? -20.749 -6.666 -25.529 1.00 93.69 264 ALA A C 1
ATOM 1898 O O . ALA A 1 264 ? -20.758 -5.959 -26.541 1.00 93.69 264 ALA A O 1
ATOM 1899 N N . ASP A 1 265 ? -21.808 -6.771 -24.722 1.00 93.38 265 ASP A N 1
ATOM 1900 C CA . ASP A 1 265 ? -23.063 -6.036 -24.892 1.00 93.38 265 ASP A CA 1
ATOM 1901 C C . ASP A 1 265 ? -23.074 -4.716 -24.087 1.00 93.38 265 ASP A C 1
ATOM 1903 O O . ASP A 1 265 ? -24.068 -3.983 -24.101 1.00 93.38 265 ASP A O 1
ATOM 1907 N N . GLY A 1 266 ? -21.970 -4.389 -23.405 1.00 91.50 266 GLY A N 1
ATOM 1908 C CA . GLY A 1 266 ? -21.814 -3.217 -22.544 1.00 91.50 266 GLY A CA 1
ATOM 1909 C C . GLY A 1 266 ? -22.479 -3.369 -21.175 1.00 91.50 266 GLY A C 1
ATOM 1910 O O . GLY A 1 266 ? -22.643 -2.379 -20.454 1.00 91.50 266 GLY A O 1
ATOM 1911 N N . LYS A 1 267 ? -22.897 -4.584 -20.806 1.00 95.81 267 LYS A N 1
ATOM 1912 C CA . LYS A 1 267 ? -23.561 -4.848 -19.533 1.00 95.81 267 LYS A CA 1
ATOM 1913 C C . LYS A 1 267 ? -22.519 -5.009 -18.431 1.00 95.81 267 LYS A C 1
ATOM 1915 O O . LYS A 1 267 ? -21.546 -5.737 -18.587 1.00 95.81 267 LYS A O 1
ATOM 1920 N N . THR A 1 268 ? -22.772 -4.377 -17.288 1.00 97.62 268 THR A N 1
ATOM 1921 C CA . THR A 1 268 ? -21.969 -4.559 -16.074 1.00 97.62 268 THR A CA 1
ATOM 1922 C C . THR A 1 268 ? -22.024 -6.017 -15.616 1.00 97.62 268 THR A C 1
ATOM 1924 O O . THR A 1 268 ? -23.116 -6.556 -15.405 1.00 97.62 268 THR A O 1
ATOM 1927 N N . ILE A 1 269 ? -20.857 -6.635 -15.447 1.00 97.06 269 ILE A N 1
ATOM 1928 C CA . ILE A 1 269 ? -20.693 -8.010 -14.946 1.00 97.06 269 ILE A CA 1
ATOM 1929 C C . ILE A 1 269 ? -19.984 -8.071 -13.587 1.00 97.06 269 ILE A C 1
ATOM 1931 O O . ILE A 1 269 ? -20.068 -9.090 -12.906 1.00 97.06 269 ILE A O 1
ATOM 1935 N N . GLY A 1 270 ? -19.378 -6.965 -13.156 1.00 97.44 270 GLY A N 1
ATOM 1936 C CA . GLY A 1 270 ? -18.820 -6.792 -11.820 1.00 97.44 270 GLY A CA 1
ATOM 1937 C C . GLY A 1 270 ? -18.201 -5.412 -11.641 1.00 97.44 270 GLY A C 1
ATOM 1938 O O . GLY A 1 270 ? -18.289 -4.566 -12.539 1.00 97.44 270 GLY A O 1
ATOM 1939 N N . LEU A 1 271 ? -17.621 -5.187 -10.468 1.00 97.81 271 LEU A N 1
ATOM 1940 C CA . LEU A 1 271 ? -17.117 -3.893 -10.014 1.00 97.81 271 LEU A CA 1
ATOM 1941 C C . LEU A 1 271 ? -15.669 -4.024 -9.554 1.00 97.81 271 LEU A C 1
ATOM 1943 O O . LEU A 1 271 ? -15.301 -5.035 -8.968 1.00 97.81 271 LEU A O 1
ATOM 1947 N N . LEU A 1 272 ? -14.879 -2.982 -9.773 1.00 97.88 272 LEU A N 1
ATOM 1948 C CA . LEU A 1 272 ? -13.579 -2.784 -9.150 1.00 97.88 272 LEU A CA 1
ATOM 1949 C C . LEU A 1 272 ? -13.643 -1.508 -8.320 1.00 97.88 272 LEU A C 1
ATOM 1951 O O . LEU A 1 272 ? -13.999 -0.448 -8.841 1.00 97.88 272 LEU A O 1
ATOM 1955 N N . ILE A 1 273 ? -13.345 -1.618 -7.031 1.00 98.12 273 ILE A N 1
ATOM 1956 C CA . ILE A 1 273 ? -13.360 -0.494 -6.094 1.00 98.12 273 ILE A CA 1
ATOM 1957 C C . ILE A 1 273 ? -11.922 -0.243 -5.661 1.00 98.12 273 ILE A C 1
ATOM 1959 O O . ILE A 1 273 ? -11.319 -1.085 -4.997 1.00 98.12 273 ILE A O 1
ATOM 1963 N N . GLU A 1 274 ? -11.378 0.909 -6.046 1.00 96.31 274 GLU A N 1
ATOM 1964 C CA . GLU A 1 274 ? -10.050 1.344 -5.632 1.00 96.31 274 GLU A CA 1
ATOM 1965 C C . GLU A 1 274 ? -10.149 2.164 -4.349 1.00 96.31 274 GLU A C 1
ATOM 1967 O O . GLU A 1 274 ? -10.857 3.176 -4.263 1.00 96.31 274 GLU A O 1
ATOM 1972 N N . VAL A 1 275 ? -9.388 1.728 -3.359 1.00 97.38 275 VAL A N 1
ATOM 1973 C CA . VAL A 1 275 ? -9.277 2.324 -2.033 1.00 97.38 275 VAL A CA 1
ATOM 1974 C C . VAL A 1 275 ? -7.806 2.394 -1.636 1.00 97.38 275 VAL A C 1
ATOM 1976 O O . VAL A 1 275 ? -6.957 1.725 -2.221 1.00 97.38 275 VAL A O 1
ATOM 1979 N N . ALA A 1 276 ? -7.470 3.195 -0.635 1.00 93.38 276 ALA A N 1
ATOM 1980 C CA . ALA A 1 276 ? -6.153 3.154 -0.022 1.00 93.38 276 ALA A CA 1
ATOM 1981 C C . ALA A 1 276 ? -6.225 3.508 1.454 1.00 93.38 276 ALA A C 1
ATOM 1983 O O . ALA A 1 276 ? -6.629 4.613 1.816 1.00 93.38 276 ALA A O 1
ATOM 1984 N N . LYS A 1 277 ? -5.747 2.589 2.288 1.00 93.94 277 LYS A N 1
ATOM 1985 C CA . LYS A 1 277 ? -5.444 2.850 3.694 1.00 93.94 277 LYS A CA 1
ATOM 1986 C C . LYS A 1 277 ? -3.941 2.982 3.896 1.00 93.94 277 LYS A C 1
ATOM 1988 O O . LYS A 1 277 ? -3.145 2.568 3.047 1.00 93.94 277 LYS A O 1
ATOM 1993 N N . ASN A 1 278 ? -3.528 3.605 4.997 1.00 87.88 278 ASN A N 1
ATOM 1994 C CA . ASN A 1 278 ? -2.105 3.770 5.277 1.00 87.88 278 ASN A CA 1
ATOM 1995 C C . ASN A 1 278 ? -1.458 2.444 5.714 1.00 87.88 278 ASN A C 1
ATOM 1997 O O . ASN A 1 278 ? -1.877 1.811 6.690 1.00 87.88 278 ASN A O 1
ATOM 2001 N N . GLY A 1 279 ? -0.418 2.052 4.975 1.00 87.12 279 GLY A N 1
ATOM 2002 C CA . GLY A 1 279 ? 0.610 1.092 5.361 1.00 87.12 279 GLY A CA 1
ATOM 2003 C C . GLY A 1 279 ? 1.741 1.765 6.140 1.00 87.12 279 GLY A C 1
ATOM 2004 O O . GLY A 1 279 ? 1.560 2.818 6.752 1.00 87.12 279 GLY A O 1
ATOM 2005 N N . TYR A 1 280 ? 2.926 1.153 6.156 1.00 78.12 280 TYR A N 1
ATOM 2006 C CA . TYR A 1 280 ? 4.043 1.661 6.952 1.00 78.12 280 TYR A CA 1
ATOM 2007 C C . TYR A 1 280 ? 4.642 2.954 6.380 1.00 78.12 280 TYR A C 1
ATOM 2009 O O . TYR A 1 280 ? 5.074 3.821 7.147 1.00 78.12 280 TYR A O 1
ATOM 2017 N N . HIS A 1 281 ? 4.669 3.097 5.052 1.00 74.19 281 HIS A N 1
ATOM 2018 C CA . HIS A 1 281 ? 5.285 4.239 4.365 1.00 74.19 281 HIS A CA 1
ATOM 2019 C C . HIS A 1 281 ? 4.297 5.210 3.717 1.00 74.19 281 HIS A C 1
ATOM 2021 O O . HIS A 1 281 ? 4.716 6.226 3.162 1.00 74.19 281 HIS A O 1
ATOM 2027 N N . GLY A 1 282 ? 2.999 4.957 3.853 1.00 79.44 282 GLY A N 1
ATOM 2028 C CA . GLY A 1 282 ? 1.947 5.809 3.318 1.00 79.44 282 GLY A CA 1
ATOM 2029 C C . GLY A 1 282 ? 0.777 4.982 2.800 1.00 79.44 282 GLY A C 1
ATOM 2030 O O . GLY A 1 282 ? 0.665 3.805 3.142 1.00 79.44 282 GLY A O 1
ATOM 2031 N N . PRO A 1 283 ? -0.106 5.580 1.990 1.00 82.56 283 PRO A N 1
ATOM 2032 C CA . PRO A 1 283 ? -1.246 4.880 1.420 1.00 82.56 283 PRO A CA 1
ATOM 2033 C C . PRO A 1 283 ? -0.797 3.690 0.567 1.00 82.56 283 PRO A C 1
ATOM 2035 O O . PRO A 1 283 ? 0.034 3.864 -0.322 1.00 82.56 283 PRO A O 1
ATOM 2038 N N . VAL A 1 284 ? -1.386 2.520 0.807 1.00 88.25 284 VAL A N 1
ATOM 2039 C CA . VAL A 1 284 ? -1.233 1.314 -0.016 1.00 88.25 284 VAL A CA 1
ATOM 2040 C C . VAL A 1 284 ? -2.508 1.179 -0.849 1.00 88.25 284 VAL A C 1
ATOM 2042 O O . VAL A 1 284 ? -3.546 0.815 -0.293 1.00 88.25 284 VAL A O 1
ATOM 2045 N N . PRO A 1 285 ? -2.488 1.543 -2.143 1.00 90.00 285 PRO A N 1
ATOM 2046 C CA . PRO A 1 285 ? -3.644 1.394 -3.012 1.00 90.00 285 PRO A CA 1
ATOM 2047 C C . PRO A 1 285 ? -4.005 -0.081 -3.179 1.00 90.00 285 PRO A C 1
ATOM 2049 O O . PRO A 1 285 ? -3.141 -0.907 -3.472 1.00 90.00 285 PRO A O 1
ATOM 2052 N N . ALA A 1 286 ? -5.283 -0.390 -3.019 1.00 95.56 286 ALA A N 1
ATOM 2053 C CA . ALA A 1 286 ? -5.856 -1.695 -3.280 1.00 95.56 286 ALA A CA 1
ATOM 2054 C C . ALA A 1 286 ? -7.099 -1.523 -4.155 1.00 95.56 286 ALA A C 1
ATOM 2056 O O . ALA A 1 286 ? -8.021 -0.785 -3.809 1.00 95.56 286 ALA A O 1
ATOM 2057 N N . GLU A 1 287 ? -7.126 -2.211 -5.286 1.00 96.12 287 GLU A N 1
ATOM 2058 C CA . GLU A 1 287 ? -8.298 -2.336 -6.137 1.00 96.12 287 GLU A CA 1
ATOM 2059 C C . GLU A 1 287 ? -8.918 -3.713 -5.913 1.00 96.12 287 GLU A C 1
ATOM 2061 O O . GLU A 1 287 ? -8.293 -4.737 -6.190 1.00 96.12 287 GLU A O 1
ATOM 2066 N N . VAL A 1 288 ? -10.141 -3.737 -5.386 1.00 98.31 288 VAL A N 1
ATOM 2067 C CA . VAL A 1 288 ? -10.847 -4.973 -5.033 1.00 98.31 288 VAL A CA 1
ATOM 2068 C C . VAL A 1 288 ? -11.918 -5.260 -6.073 1.00 98.31 288 VAL A C 1
ATOM 2070 O O . VAL A 1 288 ? -12.790 -4.423 -6.321 1.00 98.31 288 VAL A O 1
ATOM 2073 N N . ALA A 1 289 ? -11.849 -6.440 -6.685 1.00 98.06 289 ALA A N 1
ATOM 2074 C CA . ALA A 1 289 ? -12.797 -6.893 -7.690 1.00 98.06 289 ALA A CA 1
ATOM 2075 C C . ALA A 1 289 ? -13.940 -7.679 -7.041 1.00 98.06 289 ALA A C 1
ATOM 2077 O O . ALA A 1 289 ? -13.704 -8.662 -6.340 1.00 98.06 289 ALA A O 1
ATOM 2078 N N . PHE A 1 290 ? -15.178 -7.291 -7.333 1.00 98.38 290 PHE A N 1
ATOM 2079 C CA . PHE A 1 290 ? -16.395 -7.953 -6.875 1.00 98.38 290 PHE A CA 1
ATOM 2080 C C . PHE A 1 290 ? -17.238 -8.427 -8.056 1.00 98.38 290 PHE A C 1
ATOM 2082 O O . PHE A 1 290 ? -17.406 -7.711 -9.051 1.00 98.38 290 PHE A O 1
ATOM 2089 N N . ASP A 1 291 ? -17.853 -9.598 -7.920 1.00 97.19 291 ASP A N 1
ATOM 2090 C CA . ASP A 1 291 ? -19.010 -9.937 -8.743 1.00 97.19 291 ASP A CA 1
ATOM 2091 C C . ASP A 1 291 ? -20.266 -9.176 -8.275 1.00 97.19 291 ASP A C 1
ATOM 2093 O O . ASP A 1 291 ? -20.306 -8.572 -7.205 1.00 97.19 291 ASP A O 1
ATOM 2097 N N . LEU A 1 292 ? -21.340 -9.209 -9.069 1.00 95.75 292 LEU A N 1
ATOM 2098 C CA . LEU A 1 292 ? -22.596 -8.535 -8.708 1.00 95.75 292 LEU A CA 1
ATOM 2099 C C . LEU A 1 292 ? -23.340 -9.175 -7.519 1.00 95.75 292 LEU A C 1
ATOM 2101 O O . LEU A 1 292 ? -24.361 -8.637 -7.091 1.00 95.75 292 LEU A O 1
ATOM 2105 N N . SER A 1 293 ? -22.884 -10.325 -7.014 1.00 95.12 293 SER A N 1
ATOM 2106 C CA . SER A 1 293 ? -23.404 -10.937 -5.784 1.00 95.12 293 SER A CA 1
ATOM 2107 C C . SER A 1 293 ? -22.666 -10.466 -4.529 1.00 95.12 293 SER A C 1
ATOM 2109 O O . SER A 1 293 ? -23.138 -10.738 -3.427 1.00 95.12 293 SER A O 1
ATOM 2111 N N . GLY A 1 294 ? -21.552 -9.747 -4.695 1.00 95.00 294 GLY A N 1
ATOM 2112 C CA . GLY A 1 294 ? -20.681 -9.311 -3.612 1.00 95.00 294 GLY A CA 1
ATOM 2113 C C . GLY A 1 294 ? -19.626 -10.335 -3.223 1.00 95.00 294 GLY A C 1
ATOM 2114 O O . GLY A 1 294 ? -19.087 -10.232 -2.135 1.00 95.00 294 GLY A O 1
ATOM 2115 N N . GLN A 1 295 ? -19.316 -11.328 -4.058 1.00 97.69 295 GLN A N 1
ATOM 2116 C CA . GLN A 1 295 ? -18.121 -12.146 -3.836 1.00 97.69 295 GLN A CA 1
ATOM 2117 C C . GLN A 1 295 ? -16.887 -11.425 -4.367 1.00 97.69 295 GLN A C 1
ATOM 2119 O O . GLN A 1 295 ? -16.894 -10.920 -5.492 1.00 97.69 295 GLN A O 1
ATOM 2124 N N . ILE A 1 296 ? -15.816 -11.436 -3.577 1.00 98.31 296 ILE A N 1
ATOM 2125 C CA . ILE A 1 296 ? -14.498 -10.949 -3.974 1.00 98.31 296 ILE A CA 1
ATOM 2126 C C . ILE A 1 296 ? -13.904 -11.928 -4.990 1.00 98.31 296 ILE A C 1
ATOM 2128 O O . ILE A 1 296 ? -13.720 -13.111 -4.704 1.00 98.31 296 ILE A O 1
ATOM 2132 N N . LEU A 1 297 ? -13.592 -11.439 -6.185 1.00 97.19 297 LEU A N 1
ATOM 2133 C CA . LEU A 1 297 ? -12.951 -12.210 -7.254 1.00 97.19 297 LEU A CA 1
ATOM 2134 C C . LEU A 1 297 ? -11.424 -12.165 -7.160 1.00 97.19 297 LEU A C 1
ATOM 2136 O O . LEU A 1 297 ? -10.752 -13.090 -7.609 1.00 97.19 297 LEU A O 1
ATOM 2140 N N . GLY A 1 298 ? -10.892 -11.109 -6.553 1.00 95.75 298 GLY A N 1
ATOM 2141 C CA . GLY A 1 298 ? -9.471 -10.899 -6.330 1.00 95.75 298 GLY A CA 1
ATOM 2142 C C . GLY A 1 298 ? -9.168 -9.435 -6.066 1.00 95.75 298 GLY A C 1
ATOM 2143 O O . GLY A 1 298 ? -10.078 -8.610 -5.941 1.00 95.75 298 GLY A O 1
ATOM 2144 N N . LEU A 1 299 ? -7.885 -9.123 -5.933 1.00 95.06 299 LEU A N 1
ATOM 2145 C CA . LEU A 1 299 ? -7.441 -7.772 -5.644 1.00 95.06 299 LEU A CA 1
ATOM 2146 C C . LEU A 1 299 ? -6.038 -7.491 -6.170 1.00 95.06 299 LEU A C 1
ATOM 2148 O O . LEU A 1 299 ? -5.171 -8.365 -6.175 1.00 95.06 299 LEU A O 1
ATOM 2152 N N . ILE A 1 300 ? -5.855 -6.252 -6.616 1.00 89.19 300 ILE A N 1
ATOM 2153 C CA . ILE A 1 300 ? -4.588 -5.683 -7.073 1.00 89.19 300 ILE A CA 1
ATOM 2154 C C . ILE A 1 300 ? -4.125 -4.724 -5.996 1.00 89.19 300 ILE A C 1
ATOM 2156 O O . ILE A 1 300 ? -4.837 -3.779 -5.669 1.00 89.19 300 ILE A O 1
ATOM 2160 N N . VAL A 1 301 ? -2.939 -4.954 -5.445 1.00 91.12 301 VAL A N 1
ATOM 2161 C CA . VAL A 1 301 ? -2.394 -4.126 -4.371 1.00 91.12 301 VAL A CA 1
ATOM 2162 C C . VAL A 1 301 ? -1.074 -3.519 -4.829 1.00 91.12 301 VAL A C 1
ATOM 2164 O O . VAL A 1 301 ? -0.093 -4.225 -5.061 1.00 91.12 301 VAL A O 1
ATOM 2167 N N . ASP A 1 302 ? -1.035 -2.192 -4.923 1.00 83.62 302 ASP A N 1
ATOM 2168 C CA . ASP A 1 302 ? 0.184 -1.444 -5.215 1.00 83.62 302 ASP A CA 1
ATOM 2169 C C . ASP A 1 302 ? 0.978 -1.221 -3.921 1.00 83.62 302 ASP A C 1
ATOM 2171 O O . ASP A 1 302 ? 0.907 -0.189 -3.254 1.00 83.62 302 ASP A O 1
ATOM 2175 N N . ALA A 1 303 ? 1.772 -2.220 -3.549 1.00 79.25 303 ALA A N 1
ATOM 2176 C CA . ALA A 1 303 ? 2.679 -2.128 -2.410 1.00 79.25 303 ALA A CA 1
ATOM 2177 C C . ALA A 1 303 ? 4.030 -1.476 -2.774 1.00 79.25 303 ALA A C 1
ATOM 2179 O O . ALA A 1 303 ? 5.011 -1.625 -2.042 1.00 79.25 303 ALA A O 1
ATOM 2180 N N . SER A 1 304 ? 4.140 -0.773 -3.908 1.00 68.62 304 SER A N 1
ATOM 2181 C CA . SER A 1 304 ? 5.432 -0.281 -4.410 1.00 68.62 304 SER A CA 1
ATOM 2182 C C . SER A 1 304 ? 6.073 0.803 -3.537 1.00 68.62 304 SER A C 1
ATOM 2184 O O . SER A 1 304 ? 7.289 1.017 -3.628 1.00 68.62 304 SER A O 1
ATOM 2186 N N . GLU A 1 305 ? 5.282 1.468 -2.695 1.00 68.12 305 GLU A N 1
ATOM 2187 C CA . GLU A 1 305 ? 5.738 2.458 -1.713 1.00 68.12 305 GLU A CA 1
ATOM 2188 C C . GLU A 1 305 ? 6.098 1.834 -0.351 1.00 68.12 305 GLU A C 1
ATOM 2190 O O . GLU A 1 305 ? 6.697 2.501 0.492 1.00 68.12 305 GLU A O 1
ATOM 2195 N N . GLU A 1 306 ? 5.805 0.547 -0.131 1.00 71.88 306 GLU A N 1
ATOM 2196 C CA . GLU A 1 306 ? 6.146 -0.151 1.110 1.00 71.88 306 GLU A CA 1
ATOM 2197 C C . GLU A 1 306 ? 7.623 -0.568 1.182 1.00 71.88 306 GLU A C 1
ATOM 2199 O O . GLU A 1 306 ? 8.370 -0.569 0.199 1.00 71.88 306 GLU A O 1
ATOM 2204 N N . THR A 1 307 ? 8.068 -0.947 2.388 1.00 59.88 307 THR A N 1
ATOM 2205 C CA . THR A 1 307 ? 9.460 -1.367 2.601 1.00 59.88 307 THR A CA 1
ATOM 2206 C C . THR A 1 307 ? 9.750 -2.612 1.766 1.00 59.88 307 THR A C 1
ATOM 2208 O O . THR A 1 307 ? 9.086 -3.641 1.919 1.00 59.88 307 THR A O 1
ATOM 2211 N N . PHE A 1 308 ? 10.773 -2.540 0.914 1.00 47.66 308 PHE A N 1
ATOM 2212 C CA . PHE A 1 308 ? 11.214 -3.674 0.106 1.00 47.66 308 PHE A CA 1
ATOM 2213 C C . PHE A 1 308 ? 11.508 -4.912 0.968 1.00 47.66 308 PHE A C 1
ATOM 2215 O O . PHE A 1 308 ? 12.181 -4.809 1.994 1.00 47.66 308 PHE A O 1
ATOM 2222 N N . GLY A 1 309 ? 11.016 -6.079 0.537 1.00 52.25 309 GLY A N 1
ATOM 2223 C CA . GLY A 1 309 ? 11.233 -7.362 1.216 1.00 52.25 309 GLY A CA 1
ATOM 2224 C C . GLY A 1 309 ? 10.550 -7.500 2.581 1.00 52.25 309 GLY A C 1
ATOM 2225 O O . GLY A 1 309 ? 10.727 -8.520 3.235 1.00 52.25 309 GLY A O 1
ATOM 2226 N N . VAL A 1 310 ? 9.791 -6.487 3.014 1.00 64.00 310 VAL A N 1
ATOM 2227 C CA . VAL A 1 310 ? 9.028 -6.509 4.265 1.00 64.00 310 VAL A CA 1
ATOM 2228 C C . VAL A 1 310 ? 7.560 -6.243 3.970 1.00 64.00 310 VAL A C 1
ATOM 2230 O O . VAL A 1 310 ? 6.755 -7.145 4.102 1.00 64.00 310 VAL A O 1
ATOM 2233 N N . GLY A 1 311 ? 7.206 -5.040 3.511 1.00 70.19 311 GLY A N 1
ATOM 2234 C CA . GLY A 1 311 ? 5.817 -4.665 3.233 1.00 70.19 311 GLY A CA 1
ATOM 2235 C C . GLY A 1 311 ? 5.359 -4.950 1.801 1.00 70.19 311 GLY A C 1
ATOM 2236 O O . GLY A 1 311 ? 4.168 -5.108 1.588 1.00 70.19 311 GLY A O 1
ATOM 2237 N N . GLN A 1 312 ? 6.273 -5.075 0.830 1.00 71.81 312 GLN A N 1
ATOM 2238 C CA . GLN A 1 312 ? 5.923 -5.413 -0.563 1.00 71.81 312 GLN A CA 1
ATOM 2239 C C . GLN A 1 312 ? 5.162 -6.739 -0.760 1.00 71.81 312 GLN A C 1
ATOM 2241 O O . GLN A 1 312 ? 4.286 -6.759 -1.623 1.00 71.81 312 GLN A O 1
ATOM 2246 N N . PRO A 1 313 ? 5.424 -7.815 0.010 1.00 82.69 313 PRO A N 1
ATOM 2247 C CA . PRO A 1 313 ? 4.723 -9.087 -0.160 1.00 82.69 313 PRO A CA 1
ATOM 2248 C C . PRO A 1 313 ? 3.200 -9.023 0.016 1.00 82.69 313 PRO A C 1
ATOM 2250 O O . PRO A 1 313 ? 2.503 -9.924 -0.430 1.00 82.69 313 PRO A O 1
ATOM 2253 N N . VAL A 1 314 ? 2.645 -7.951 0.599 1.00 87.50 314 VAL A N 1
ATOM 2254 C CA . VAL A 1 314 ? 1.180 -7.752 0.642 1.00 87.50 314 VAL A CA 1
ATOM 2255 C C . VAL A 1 314 ? 0.566 -7.530 -0.748 1.00 87.50 314 VAL A C 1
ATOM 2257 O O . VAL A 1 314 ? -0.648 -7.628 -0.901 1.00 87.50 314 VAL A O 1
ATOM 2260 N N . GLY A 1 315 ? 1.396 -7.216 -1.750 1.00 85.19 315 GLY A N 1
ATOM 2261 C CA . GLY A 1 315 ? 1.021 -7.128 -3.161 1.00 85.19 315 GLY A CA 1
ATOM 2262 C C . GLY A 1 315 ? 1.070 -8.453 -3.920 1.00 85.19 315 GLY A C 1
ATOM 2263 O O . GLY A 1 315 ? 0.614 -8.520 -5.056 1.00 85.19 315 GLY A O 1
ATOM 2264 N N . GLU A 1 316 ? 1.626 -9.503 -3.319 1.00 82.31 316 GLU A N 1
ATOM 2265 C CA . GLU A 1 316 ? 1.842 -10.781 -3.991 1.00 82.31 316 GLU A CA 1
ATOM 2266 C C . GLU A 1 316 ? 0.592 -11.667 -3.926 1.00 82.31 316 GLU A C 1
ATOM 2268 O O . GLU A 1 316 ? -0.117 -11.698 -2.915 1.00 82.31 316 GLU A O 1
ATOM 2273 N N . LYS A 1 317 ? 0.366 -12.458 -4.984 1.00 81.81 317 LYS A N 1
ATOM 2274 C CA . LYS A 1 317 ? -0.754 -13.407 -5.093 1.00 81.81 317 LYS A CA 1
ATOM 2275 C C . LYS A 1 317 ? -0.942 -14.299 -3.866 1.00 81.81 317 LYS A C 1
ATOM 2277 O O . LYS A 1 317 ? -2.068 -14.570 -3.470 1.00 81.81 317 LYS A O 1
ATOM 2282 N N . GLU A 1 318 ? 0.157 -14.755 -3.260 1.00 84.69 318 GLU A N 1
ATOM 2283 C CA . GLU A 1 318 ? 0.116 -15.608 -2.064 1.00 84.69 318 GLU A CA 1
ATOM 2284 C C . GLU A 1 318 ? -0.643 -14.942 -0.908 1.00 84.69 318 GLU A C 1
ATOM 2286 O O . GLU A 1 318 ? -1.389 -15.612 -0.194 1.00 84.69 318 GLU A O 1
ATOM 2291 N N . TYR A 1 319 ? -0.513 -13.622 -0.760 1.00 91.31 319 TYR A N 1
ATOM 2292 C CA . TYR A 1 319 ? -1.254 -12.862 0.235 1.00 91.31 319 TYR A CA 1
ATOM 2293 C C . TYR A 1 319 ? -2.663 -12.498 -0.244 1.00 91.31 319 TYR A C 1
ATOM 2295 O O . TYR A 1 319 ? -3.629 -12.664 0.503 1.00 91.31 319 TYR A O 1
ATOM 2303 N N . THR A 1 320 ? -2.801 -12.019 -1.483 1.00 93.00 320 THR A N 1
ATOM 2304 C CA . THR A 1 320 ? -4.075 -11.499 -2.003 1.00 93.00 320 THR A CA 1
ATOM 2305 C C . THR A 1 320 ? -5.125 -12.586 -2.257 1.00 93.00 320 THR A C 1
ATOM 2307 O O . THR A 1 320 ? -6.323 -12.337 -2.104 1.00 93.00 320 THR A O 1
ATOM 2310 N N . ASP A 1 321 ? -4.702 -13.821 -2.543 1.00 92.81 321 ASP A N 1
ATOM 2311 C CA . ASP A 1 321 ? -5.592 -14.975 -2.728 1.00 92.81 321 ASP A CA 1
ATOM 2312 C C . ASP A 1 321 ? -6.407 -15.316 -1.472 1.00 92.81 321 ASP A C 1
ATOM 2314 O O . ASP A 1 321 ? -7.463 -15.940 -1.578 1.00 92.81 321 ASP A O 1
ATOM 2318 N N . GLN A 1 322 ? -5.962 -14.890 -0.284 1.00 95.94 322 GLN A N 1
ATOM 2319 C CA . GLN A 1 322 ? -6.676 -15.138 0.972 1.00 95.94 322 GLN A CA 1
ATOM 2320 C C . GLN A 1 322 ? -8.077 -14.511 1.005 1.00 95.94 322 GLN A C 1
ATOM 2322 O O . GLN A 1 322 ? -8.936 -14.968 1.763 1.00 95.94 322 GLN A O 1
ATOM 2327 N N . PHE A 1 323 ? -8.318 -13.484 0.184 1.00 96.69 323 PHE A N 1
ATOM 2328 C CA . PHE A 1 323 ? -9.595 -12.777 0.103 1.00 96.69 323 PHE A CA 1
ATOM 2329 C C . PHE A 1 323 ? -10.542 -13.344 -0.965 1.00 96.69 323 PHE A C 1
ATOM 2331 O O . PHE A 1 323 ? -11.741 -13.071 -0.934 1.00 96.69 323 PHE A O 1
ATOM 2338 N N . VAL A 1 324 ? -10.032 -14.140 -1.909 1.00 95.50 324 VAL A N 1
ATOM 2339 C CA . VAL A 1 324 ? -10.805 -14.634 -3.057 1.00 95.50 324 VAL A CA 1
ATOM 2340 C C . VAL A 1 324 ? -11.933 -15.563 -2.601 1.00 95.50 324 VAL A C 1
ATOM 2342 O O . VAL A 1 324 ? -11.736 -16.494 -1.821 1.00 95.50 324 VAL A O 1
ATOM 2345 N N . GLY A 1 325 ? -13.136 -15.328 -3.123 1.00 95.44 325 GLY A N 1
ATOM 2346 C CA . GLY A 1 325 ? -14.350 -16.082 -2.817 1.00 95.44 325 GLY A CA 1
ATOM 2347 C C . GLY A 1 325 ? -15.033 -15.685 -1.507 1.00 95.44 325 GLY A C 1
ATOM 2348 O O . GLY A 1 325 ? -16.094 -16.232 -1.196 1.00 95.44 325 GLY A O 1
ATOM 2349 N N . ARG A 1 326 ? -14.463 -14.745 -0.744 1.00 97.06 326 ARG A N 1
ATOM 2350 C CA . ARG A 1 326 ? -15.111 -14.191 0.449 1.00 97.06 326 ARG A CA 1
ATOM 2351 C C . ARG A 1 326 ? -16.222 -13.206 0.063 1.00 97.06 326 ARG A C 1
ATOM 2353 O O . ARG A 1 326 ? -16.131 -12.573 -0.992 1.00 97.06 326 ARG A O 1
ATOM 2360 N N . PRO A 1 327 ? -17.285 -13.090 0.872 1.00 96.62 327 PRO A N 1
ATOM 2361 C CA . PRO A 1 327 ? -18.312 -12.072 0.679 1.00 96.62 327 PRO A CA 1
ATOM 2362 C C . PRO A 1 327 ? -17.791 -10.657 0.988 1.00 96.62 327 PRO A C 1
ATOM 2364 O O . PRO A 1 327 ? -16.821 -10.477 1.717 1.00 96.62 327 PRO A O 1
ATOM 2367 N N . ALA A 1 328 ? -18.475 -9.656 0.440 1.00 93.56 328 ALA A N 1
ATOM 2368 C CA . ALA A 1 328 ? -18.293 -8.240 0.722 1.00 93.56 328 ALA A CA 1
ATOM 2369 C C . ALA A 1 328 ? -18.915 -7.891 2.084 1.00 93.56 328 ALA A C 1
ATOM 2371 O O . ALA A 1 328 ? -19.984 -7.285 2.153 1.00 93.56 328 ALA A O 1
ATOM 2372 N N . ASP A 1 329 ? -18.252 -8.305 3.159 1.00 90.62 329 ASP A N 1
ATOM 2373 C CA . ASP A 1 329 ? -18.580 -7.943 4.538 1.00 90.62 329 ASP A CA 1
ATOM 2374 C C . ASP A 1 329 ? -17.311 -7.538 5.309 1.00 90.62 329 ASP A C 1
ATOM 2376 O O . ASP A 1 329 ? -16.356 -7.050 4.706 1.00 90.62 329 ASP A O 1
ATOM 2380 N N . ASP A 1 330 ? -17.316 -7.642 6.635 1.00 85.19 330 ASP A N 1
ATOM 2381 C CA . ASP A 1 330 ? -16.205 -7.277 7.510 1.00 85.19 330 ASP A CA 1
ATOM 2382 C C . ASP A 1 330 ? -15.396 -8.479 8.032 1.00 85.19 330 ASP A C 1
ATOM 2384 O O . ASP A 1 330 ? -14.429 -8.266 8.766 1.00 85.19 330 ASP A O 1
ATOM 2388 N N . SER A 1 331 ? -15.720 -9.712 7.617 1.00 87.94 331 SER A N 1
ATOM 2389 C CA . SER A 1 331 ? -15.196 -10.959 8.196 1.00 87.94 331 SER A CA 1
ATOM 2390 C C . SER A 1 331 ? -13.826 -11.385 7.634 1.00 87.94 331 SER A C 1
ATOM 2392 O O . SER A 1 331 ? -13.681 -12.308 6.821 1.00 87.94 331 SER A O 1
ATOM 2394 N N . PHE A 1 332 ? -12.776 -10.697 8.089 1.00 90.88 332 PHE A N 1
ATOM 2395 C CA . PHE A 1 332 ? -11.386 -10.915 7.650 1.00 90.88 332 PHE A CA 1
ATOM 2396 C C . PHE A 1 332 ? -10.399 -11.128 8.809 1.00 90.88 332 PHE A C 1
ATOM 2398 O O . PHE A 1 332 ? -9.195 -10.932 8.646 1.00 90.88 332 PHE A O 1
ATOM 2405 N N . GLU A 1 333 ? -10.886 -11.518 9.985 1.00 84.00 333 GLU A N 1
ATOM 2406 C CA . GLU A 1 333 ? -10.072 -11.713 11.196 1.00 84.00 333 GLU A CA 1
ATOM 2407 C C . GLU A 1 333 ? -9.130 -12.924 11.087 1.00 84.00 333 GLU A C 1
ATOM 2409 O O . GLU A 1 333 ? -8.141 -13.013 11.810 1.00 84.00 333 GLU A O 1
ATOM 2414 N N . ASP A 1 334 ? -9.441 -13.864 10.196 1.00 88.25 334 ASP A N 1
ATOM 2415 C CA . ASP A 1 334 ? -8.682 -15.087 9.932 1.00 88.25 334 ASP A CA 1
ATOM 2416 C C . ASP A 1 334 ? -7.689 -14.953 8.766 1.00 88.25 334 ASP A C 1
ATOM 2418 O O . ASP A 1 334 ? -7.056 -15.942 8.400 1.00 88.25 334 ASP A O 1
ATOM 2422 N N . VAL A 1 335 ? -7.554 -13.763 8.170 1.00 93.19 335 VAL A N 1
ATOM 2423 C CA . VAL A 1 335 ? -6.529 -13.502 7.152 1.00 93.19 335 VAL A CA 1
ATOM 2424 C C . VAL A 1 335 ? -5.154 -13.510 7.819 1.00 93.19 335 VAL A C 1
ATOM 2426 O O . VAL A 1 335 ? -4.889 -12.744 8.749 1.00 93.19 335 VAL A O 1
ATOM 2429 N N . ASP A 1 336 ? -4.258 -14.359 7.321 1.00 92.19 336 ASP A N 1
ATOM 2430 C CA . ASP A 1 336 ? -2.901 -14.475 7.837 1.00 92.19 336 ASP A CA 1
ATOM 2431 C C . ASP A 1 336 ? -2.141 -13.170 7.601 1.00 92.19 336 ASP A C 1
ATOM 2433 O O . ASP A 1 336 ? -2.044 -12.674 6.480 1.00 92.19 336 ASP A O 1
ATOM 2437 N N . ILE A 1 337 ? -1.552 -12.632 8.667 1.00 91.12 337 ILE A N 1
ATOM 2438 C CA . ILE A 1 337 ? -0.707 -11.438 8.629 1.00 91.12 337 ILE A CA 1
ATOM 2439 C C . ILE A 1 337 ? 0.722 -11.849 8.261 1.00 91.12 337 ILE A C 1
ATOM 2441 O O . ILE A 1 337 ? 1.312 -12.720 8.907 1.00 91.12 337 ILE A O 1
ATOM 2445 N N . ILE A 1 338 ? 1.324 -11.178 7.275 1.00 85.38 338 ILE A N 1
ATOM 2446 C CA . ILE A 1 338 ? 2.723 -11.428 6.912 1.00 85.38 338 ILE A CA 1
ATOM 2447 C C . ILE A 1 338 ? 3.632 -10.994 8.070 1.00 85.38 338 ILE A C 1
ATOM 2449 O O . ILE A 1 338 ? 3.550 -9.870 8.580 1.00 85.38 338 ILE A O 1
ATOM 2453 N N . SER A 1 339 ? 4.519 -11.903 8.487 1.00 81.62 339 SER A N 1
ATOM 2454 C CA . SER A 1 339 ? 5.505 -11.639 9.541 1.00 81.62 339 SER A CA 1
ATOM 2455 C C . SER A 1 339 ? 6.379 -10.439 9.174 1.00 81.62 339 SER A C 1
ATOM 2457 O O . SER A 1 339 ? 6.792 -10.300 8.029 1.00 81.62 339 SER A O 1
ATOM 2459 N N . ASP A 1 340 ? 6.638 -9.561 10.145 1.00 76.25 340 ASP A N 1
ATOM 2460 C CA . ASP A 1 340 ? 7.361 -8.286 9.985 1.00 76.25 340 ASP A CA 1
ATOM 2461 C C . ASP A 1 340 ? 6.671 -7.225 9.097 1.00 76.25 340 ASP A C 1
ATOM 2463 O O . ASP A 1 340 ? 7.105 -6.073 9.075 1.00 76.25 340 ASP A O 1
ATOM 2467 N N . ALA A 1 341 ? 5.539 -7.550 8.463 1.00 83.06 341 ALA A N 1
ATOM 2468 C CA . ALA A 1 341 ? 4.756 -6.667 7.595 1.00 83.06 341 ALA A CA 1
ATOM 2469 C C . ALA A 1 341 ? 3.368 -6.348 8.168 1.00 83.06 341 ALA A C 1
ATOM 2471 O O . ALA A 1 341 ? 2.402 -6.139 7.431 1.00 83.06 341 ALA A O 1
ATOM 2472 N N . THR A 1 342 ? 3.240 -6.343 9.495 1.00 87.25 342 THR A N 1
ATOM 2473 C CA . THR A 1 342 ? 1.948 -6.250 10.188 1.00 87.25 342 THR A CA 1
ATOM 2474 C C . THR A 1 342 ? 1.144 -5.014 9.785 1.00 87.25 342 THR A C 1
ATOM 2476 O O . THR A 1 342 ? -0.047 -5.110 9.510 1.00 87.25 342 THR A O 1
ATOM 2479 N N . ILE A 1 343 ? 1.797 -3.852 9.704 1.00 86.31 343 ILE A N 1
ATOM 2480 C CA . ILE A 1 343 ? 1.130 -2.587 9.366 1.00 86.31 343 ILE A CA 1
ATOM 2481 C C . ILE A 1 343 ? 0.637 -2.605 7.911 1.00 86.31 343 ILE A C 1
ATOM 2483 O O . ILE A 1 343 ? -0.500 -2.218 7.648 1.00 86.31 343 ILE A O 1
ATOM 2487 N N . SER A 1 344 ? 1.465 -3.088 6.984 1.00 89.94 344 SER A N 1
ATOM 2488 C CA . SER A 1 344 ? 1.146 -3.204 5.557 1.00 89.94 344 SER A CA 1
ATOM 2489 C C . SER A 1 344 ? 0.020 -4.215 5.322 1.00 89.94 344 SER A C 1
ATOM 2491 O O . SER A 1 344 ? -0.919 -3.928 4.588 1.00 89.94 344 SER A O 1
ATOM 2493 N N . SER A 1 345 ? 0.071 -5.364 6.005 1.00 93.12 345 SER A N 1
ATOM 2494 C CA . SER A 1 345 ? -0.952 -6.418 5.928 1.00 93.12 345 SER A CA 1
ATOM 2495 C C . SER A 1 345 ? -2.307 -5.888 6.405 1.00 93.12 345 SER A C 1
ATOM 2497 O O . SER A 1 345 ? -3.304 -5.952 5.689 1.00 93.12 345 SER A O 1
ATOM 2499 N N . ASN A 1 346 ? -2.335 -5.251 7.581 1.00 92.00 346 ASN A N 1
ATOM 2500 C CA . ASN A 1 346 ? -3.565 -4.668 8.116 1.00 92.00 346 ASN A CA 1
ATOM 2501 C C . ASN A 1 346 ? -4.089 -3.515 7.246 1.00 92.00 346 ASN A C 1
ATOM 2503 O O . ASN A 1 346 ? -5.295 -3.295 7.197 1.00 92.00 346 ASN A O 1
ATOM 2507 N N . SER A 1 347 ? -3.214 -2.803 6.528 1.00 93.81 347 SER A N 1
ATOM 2508 C CA . SER A 1 347 ? -3.640 -1.800 5.548 1.00 93.81 347 SER A CA 1
ATOM 2509 C C . SER A 1 347 ? -4.465 -2.410 4.416 1.00 93.81 347 SER A C 1
ATOM 2511 O O . SER A 1 347 ? -5.534 -1.890 4.088 1.00 93.81 347 SER A O 1
ATOM 2513 N N . VAL A 1 348 ? -4.022 -3.544 3.861 1.00 95.69 348 VAL A N 1
ATOM 2514 C CA . VAL A 1 348 ? -4.784 -4.264 2.832 1.00 95.69 348 VAL A CA 1
ATOM 2515 C C . VAL A 1 348 ? -6.100 -4.778 3.408 1.00 95.69 348 VAL A C 1
ATOM 2517 O O . VAL A 1 348 ? -7.141 -4.519 2.815 1.00 95.69 348 VAL A O 1
ATOM 2520 N N . ILE A 1 349 ? -6.098 -5.398 4.594 1.00 95.31 349 ILE A N 1
ATOM 2521 C CA . ILE A 1 349 ? -7.332 -5.877 5.248 1.00 95.31 349 ILE A CA 1
ATOM 2522 C C . ILE A 1 349 ? -8.343 -4.735 5.432 1.00 95.31 349 ILE A C 1
ATOM 2524 O O . ILE A 1 349 ? -9.500 -4.867 5.036 1.00 95.31 349 ILE A O 1
ATOM 2528 N N . ARG A 1 350 ? -7.919 -3.582 5.971 1.00 93.94 350 ARG A N 1
ATOM 2529 C CA . ARG A 1 350 ? -8.796 -2.407 6.128 1.00 93.94 350 ARG A CA 1
ATOM 2530 C C . ARG A 1 350 ? -9.285 -1.860 4.791 1.00 93.94 350 ARG A C 1
ATOM 2532 O O . ARG A 1 350 ? -10.424 -1.413 4.699 1.00 93.94 350 ARG A O 1
ATOM 2539 N N . SER A 1 351 ? -8.443 -1.901 3.763 1.00 96.31 351 SER A N 1
ATOM 2540 C CA . SER A 1 351 ? -8.834 -1.515 2.408 1.00 96.31 351 SER A CA 1
ATOM 2541 C C . SER A 1 351 ? -9.927 -2.449 1.877 1.00 96.31 351 SER A C 1
ATOM 2543 O O . SER A 1 351 ? -10.951 -1.976 1.395 1.00 96.31 351 SER A O 1
ATOM 2545 N N . VAL A 1 352 ? -9.792 -3.765 2.058 1.00 97.69 352 VAL A N 1
ATOM 2546 C CA . VAL A 1 352 ? -10.830 -4.729 1.661 1.00 97.69 352 VAL A CA 1
ATOM 2547 C C . VAL A 1 352 ? -12.124 -4.542 2.458 1.00 97.69 352 VAL A C 1
ATOM 2549 O O . VAL A 1 352 ? -13.197 -4.562 1.852 1.00 97.69 352 VAL A O 1
ATOM 2552 N N . LYS A 1 353 ? -12.051 -4.279 3.772 1.00 95.94 353 LYS A N 1
ATOM 2553 C CA . LYS A 1 353 ? -13.225 -3.927 4.597 1.00 95.94 353 LYS A CA 1
ATOM 2554 C C . LYS A 1 353 ? -13.932 -2.677 4.059 1.00 95.94 353 LYS A C 1
ATOM 2556 O O . LYS A 1 353 ? -15.142 -2.696 3.850 1.00 95.94 353 LYS A O 1
ATOM 2561 N N . LEU A 1 354 ? -13.179 -1.619 3.749 1.00 96.00 354 LEU A N 1
ATOM 2562 C CA . LEU A 1 354 ? -13.732 -0.392 3.172 1.00 96.00 354 LEU A CA 1
ATOM 2563 C C . LEU A 1 354 ? -14.373 -0.638 1.797 1.00 96.00 354 LEU A C 1
ATOM 2565 O O . LEU A 1 354 ? -15.493 -0.196 1.554 1.00 96.00 354 LEU A O 1
ATOM 2569 N N . ALA A 1 355 ? -13.697 -1.360 0.903 1.00 97.81 355 ALA A N 1
ATOM 2570 C CA . ALA A 1 355 ? -14.236 -1.686 -0.415 1.00 97.81 355 ALA A CA 1
ATOM 2571 C C . ALA A 1 355 ? -15.521 -2.527 -0.313 1.00 97.81 355 ALA A C 1
ATOM 2573 O O . ALA A 1 355 ? -16.477 -2.285 -1.049 1.00 97.81 355 ALA A O 1
ATOM 2574 N N . SER A 1 356 ? -15.569 -3.458 0.642 1.00 97.31 356 SER A N 1
ATOM 2575 C CA . SER A 1 356 ? -16.741 -4.289 0.933 1.00 97.31 356 SER A CA 1
ATOM 2576 C C . SER A 1 356 ? -17.912 -3.462 1.468 1.00 97.31 356 SER A C 1
ATOM 2578 O O . SER A 1 356 ? -19.036 -3.615 0.987 1.00 97.31 356 SER A O 1
ATOM 2580 N N . LYS A 1 357 ? -17.645 -2.510 2.374 1.00 94.88 357 LYS A N 1
ATOM 2581 C CA . LYS A 1 357 ? -18.640 -1.533 2.845 1.00 94.88 357 LYS A CA 1
ATOM 2582 C C . LYS A 1 357 ? -19.210 -0.719 1.683 1.00 94.88 357 LYS A C 1
ATOM 2584 O O . LYS A 1 357 ? -20.421 -0.661 1.510 1.00 94.88 357 LYS A O 1
ATOM 2589 N N . ILE A 1 358 ? -18.343 -0.152 0.840 1.00 95.88 358 ILE A N 1
ATOM 2590 C CA . ILE A 1 358 ? -18.755 0.627 -0.339 1.00 95.88 358 ILE A CA 1
ATOM 2591 C C . ILE A 1 358 ? -19.620 -0.222 -1.275 1.00 95.88 358 ILE A C 1
ATOM 2593 O O . ILE A 1 358 ? -20.664 0.243 -1.731 1.00 95.88 358 ILE A O 1
ATOM 2597 N N . PHE A 1 359 ? -19.219 -1.467 -1.549 1.00 96.31 359 PHE A N 1
ATOM 2598 C CA . PHE A 1 359 ? -20.010 -2.389 -2.361 1.00 96.31 359 PHE A CA 1
ATOM 2599 C C . PHE A 1 359 ? -21.404 -2.615 -1.756 1.00 96.31 359 PHE A C 1
ATOM 2601 O O . PHE A 1 359 ? -22.411 -2.476 -2.455 1.00 96.31 359 PHE A O 1
ATOM 2608 N N . SER A 1 360 ? -21.474 -2.939 -0.463 1.00 93.88 360 SER A N 1
ATOM 2609 C CA . SER A 1 360 ? -22.732 -3.185 0.249 1.00 93.88 360 SER A CA 1
ATOM 2610 C C . SER A 1 360 ? -23.653 -1.961 0.223 1.00 93.88 360 SER A C 1
ATOM 2612 O O . SER A 1 360 ? -24.827 -2.074 -0.144 1.00 93.88 360 SER A O 1
ATOM 2614 N N . ASP A 1 361 ? -23.125 -0.779 0.528 1.00 93.06 361 ASP A N 1
ATOM 2615 C CA . ASP A 1 361 ? -23.905 0.459 0.614 1.00 93.06 361 ASP A CA 1
ATOM 2616 C C . ASP A 1 361 ? -24.420 0.888 -0.769 1.00 93.06 361 ASP A C 1
ATOM 2618 O O . ASP A 1 361 ? -25.580 1.291 -0.911 1.00 93.06 361 ASP A O 1
ATOM 2622 N N . LEU A 1 362 ? -23.609 0.700 -1.821 1.00 93.25 362 LEU A N 1
ATOM 2623 C CA . LEU A 1 362 ? -24.046 0.874 -3.208 1.00 93.25 362 LEU A CA 1
ATOM 2624 C C . LEU A 1 362 ? -25.195 -0.081 -3.554 1.00 93.25 362 LEU A C 1
ATOM 2626 O O . LEU A 1 362 ? -26.178 0.350 -4.150 1.00 93.25 362 LEU A O 1
ATOM 2630 N N . MET A 1 363 ? -25.102 -1.365 -3.203 1.00 92.50 363 MET A N 1
ATOM 2631 C CA . MET A 1 363 ? -26.071 -2.389 -3.627 1.00 92.50 363 MET A CA 1
ATOM 2632 C C . MET A 1 363 ? -27.363 -2.412 -2.801 1.00 92.50 363 MET A C 1
ATOM 2634 O O . MET A 1 363 ? -28.407 -2.843 -3.296 1.00 92.50 363 MET A O 1
ATOM 2638 N N . THR A 1 364 ? -27.318 -1.959 -1.551 1.00 88.06 364 THR A N 1
ATOM 2639 C CA . THR A 1 364 ? -28.492 -1.881 -0.667 1.00 88.06 364 THR A CA 1
ATOM 2640 C C . THR A 1 364 ? -29.164 -0.510 -0.711 1.00 88.06 364 THR A C 1
ATOM 2642 O O . THR A 1 364 ? -30.351 -0.396 -0.392 1.00 88.06 364 THR A O 1
ATOM 2645 N N . GLY A 1 365 ? -28.426 0.533 -1.107 1.00 74.81 365 GLY A N 1
ATOM 2646 C CA . GLY A 1 365 ? -28.852 1.925 -0.989 1.00 74.81 365 GLY A CA 1
ATOM 2647 C C . GLY A 1 365 ? -29.025 2.394 0.451 1.00 74.81 365 GLY A C 1
ATOM 2648 O O . GLY A 1 365 ? -29.638 3.438 0.680 1.00 74.81 365 GLY A O 1
ATOM 2649 N N . GLN A 1 366 ? -28.513 1.624 1.408 1.00 65.62 366 GLN A N 1
ATOM 2650 C CA . GLN A 1 366 ? -28.369 2.026 2.791 1.00 65.62 366 GLN A CA 1
ATOM 2651 C C . GLN A 1 366 ? -26.897 2.381 2.971 1.00 65.62 366 GLN A C 1
ATOM 2653 O O . GLN A 1 366 ? -26.077 1.497 3.155 1.00 65.62 366 GLN A O 1
ATOM 2658 N N . ALA A 1 367 ? -26.558 3.670 2.923 1.00 59.31 367 ALA A N 1
ATOM 2659 C CA . ALA A 1 367 ? -25.464 4.092 3.788 1.00 59.31 367 ALA A CA 1
ATOM 2660 C C . ALA A 1 367 ? -25.953 3.781 5.207 1.00 59.31 367 ALA A C 1
ATOM 2662 O O . ALA A 1 367 ? -27.107 4.117 5.508 1.00 59.31 367 ALA A O 1
ATOM 2663 N N . GLU A 1 368 ? -25.159 3.090 6.030 1.00 53.16 368 GLU A N 1
ATOM 2664 C CA . GLU A 1 368 ? -25.462 3.002 7.463 1.00 53.16 368 GLU A CA 1
ATOM 2665 C C . GLU A 1 368 ? -25.905 4.389 7.930 1.00 53.16 368 GLU A C 1
ATOM 2667 O O . GLU A 1 368 ? -25.236 5.386 7.641 1.00 53.16 368 GLU A O 1
ATOM 2672 N N . GLU A 1 369 ? -27.088 4.485 8.551 1.00 48.22 369 GLU A N 1
ATOM 2673 C CA . GLU A 1 369 ? -27.437 5.754 9.175 1.00 48.22 369 GLU A CA 1
ATOM 2674 C C . GLU A 1 369 ? -26.314 6.046 10.168 1.00 48.22 369 GLU A C 1
ATOM 2676 O O . GLU A 1 369 ? -25.941 5.118 10.898 1.00 48.22 369 GLU A O 1
ATOM 2681 N N . PRO A 1 370 ? -25.741 7.269 10.164 1.00 46.97 370 PRO A N 1
ATOM 2682 C CA . PRO A 1 370 ? -24.692 7.611 11.110 1.00 46.97 370 PRO A CA 1
ATOM 2683 C C . PRO A 1 370 ? -25.203 7.175 12.471 1.00 46.97 370 PRO A C 1
ATOM 2685 O O . PRO A 1 370 ? -26.324 7.556 12.830 1.00 46.97 370 PRO A O 1
ATOM 2688 N N . ALA A 1 371 ? -24.451 6.286 13.134 1.00 49.62 371 ALA A N 1
ATOM 2689 C CA . ALA A 1 371 ? -24.851 5.719 14.412 1.00 49.62 371 ALA A CA 1
ATOM 2690 C C . ALA A 1 371 ? -25.424 6.865 15.245 1.00 49.62 371 ALA A C 1
ATOM 2692 O O . ALA A 1 371 ? -24.754 7.897 15.353 1.00 49.62 371 ALA A O 1
ATOM 2693 N N . GLU A 1 372 ? -26.685 6.742 15.703 1.00 48.41 372 GLU A N 1
ATOM 2694 C CA . GLU A 1 372 ? -27.322 7.802 16.496 1.00 48.41 372 GLU A CA 1
ATOM 2695 C C . GLU A 1 372 ? -26.277 8.301 17.488 1.00 48.41 372 GLU A C 1
ATOM 2697 O O . GLU A 1 372 ? -25.665 7.459 18.142 1.00 48.41 372 GLU A O 1
ATOM 2702 N N . GLU A 1 373 ? -26.017 9.615 17.536 1.00 54.72 373 GLU A N 1
ATOM 2703 C CA . GLU A 1 373 ? -25.030 10.214 18.442 1.00 54.72 373 GLU A CA 1
ATOM 2704 C C . GLU A 1 373 ? -25.394 9.809 19.878 1.00 54.72 373 GLU A C 1
ATOM 2706 O O . GLU A 1 373 ? -26.165 10.472 20.579 1.00 54.72 373 GLU A O 1
ATOM 2711 N N . VAL A 1 374 ? -24.886 8.656 20.308 1.00 66.31 374 VAL A N 1
ATOM 2712 C CA . VAL A 1 374 ? -25.075 8.151 21.652 1.00 66.31 374 VAL A CA 1
ATOM 2713 C C . VAL A 1 374 ? -24.211 9.047 22.506 1.00 66.31 374 VAL A C 1
ATOM 2715 O O . VAL A 1 374 ? -23.002 9.141 22.299 1.00 66.31 374 VAL A O 1
ATOM 2718 N N . SER A 1 375 ? -24.840 9.756 23.441 1.00 78.94 375 SER A N 1
ATOM 2719 C CA . SER A 1 375 ? -24.099 10.627 24.349 1.00 78.94 375 SER A CA 1
ATOM 2720 C C . SER A 1 375 ? -22.936 9.859 24.989 1.00 78.94 375 SER A C 1
ATOM 2722 O O . SER A 1 375 ? -23.084 8.674 25.297 1.00 78.94 375 SER A O 1
ATOM 2724 N N . GLU A 1 376 ? -21.806 10.531 25.241 1.00 82.06 376 GLU A N 1
ATOM 2725 C CA . GLU A 1 376 ? -20.640 9.919 25.905 1.00 82.06 376 GLU A CA 1
ATOM 2726 C C . GLU A 1 376 ? -21.056 9.128 27.158 1.00 82.06 376 GLU A C 1
ATOM 2728 O O . GLU A 1 376 ? -20.570 8.030 27.409 1.00 82.06 376 GLU A O 1
ATOM 2733 N N . LEU A 1 377 ? -22.022 9.656 27.917 1.00 79.69 377 LEU A N 1
ATOM 2734 C CA . LEU A 1 377 ? -22.545 9.028 29.128 1.00 79.69 377 LEU A CA 1
ATOM 2735 C C . LEU A 1 377 ? -23.268 7.702 28.857 1.00 79.69 377 LEU A C 1
ATOM 2737 O O . LEU A 1 377 ? -23.103 6.769 29.637 1.00 79.69 377 LEU A O 1
ATOM 2741 N N . GLN A 1 378 ? -24.022 7.595 27.762 1.00 82.56 378 GLN A N 1
ATOM 2742 C CA . GLN A 1 378 ? -24.684 6.345 27.375 1.00 82.56 378 GLN A CA 1
ATOM 2743 C C . GLN A 1 378 ? -23.668 5.284 26.937 1.00 82.56 378 GLN A C 1
ATOM 2745 O O . GLN A 1 378 ? -23.870 4.105 27.210 1.00 82.56 378 GLN A O 1
ATOM 2750 N N . VAL A 1 379 ? -22.563 5.687 26.296 1.00 85.94 379 VAL A N 1
ATOM 2751 C CA . VAL A 1 379 ? -21.469 4.760 25.956 1.00 85.94 379 VAL A CA 1
ATOM 2752 C C . VAL A 1 379 ? -20.778 4.250 27.221 1.00 85.94 379 VAL A C 1
ATOM 2754 O O . VAL A 1 379 ? -20.477 3.066 27.331 1.00 85.94 379 VAL A O 1
ATOM 2757 N N . LEU A 1 380 ? -20.548 5.131 28.199 1.00 86.75 380 LEU A N 1
ATOM 2758 C CA . LEU A 1 380 ? -19.898 4.777 29.463 1.00 86.75 380 LEU A CA 1
ATOM 2759 C C . LEU A 1 380 ? -20.795 3.934 30.388 1.00 86.75 380 LEU A C 1
ATOM 2761 O O . LEU A 1 380 ? -20.277 3.134 31.168 1.00 86.75 380 LEU A O 1
ATOM 2765 N N . PHE A 1 381 ? -22.119 4.100 30.306 1.00 85.44 381 PHE A N 1
ATOM 2766 C CA . PHE A 1 381 ? -23.115 3.389 31.116 1.00 85.44 381 PHE A CA 1
ATOM 2767 C C . PHE A 1 381 ? -24.288 2.896 30.246 1.00 85.44 381 PHE A C 1
ATOM 2769 O O . PHE A 1 381 ? -25.377 3.475 30.290 1.00 85.44 381 PHE A O 1
ATOM 2776 N N . PRO A 1 382 ? -24.103 1.810 29.474 1.00 83.75 382 PRO A N 1
ATOM 2777 C CA . PRO A 1 382 ? -25.104 1.336 28.514 1.00 83.75 382 PRO A CA 1
ATOM 2778 C C . PRO A 1 382 ? -26.403 0.840 29.165 1.00 83.75 382 PRO A C 1
ATOM 2780 O O . PRO A 1 382 ? -27.460 0.935 28.547 1.00 83.75 382 PRO A O 1
ATOM 2783 N N . ASP A 1 383 ? -26.338 0.364 30.412 1.00 79.69 383 ASP A N 1
ATOM 2784 C CA . ASP A 1 383 ? -27.487 -0.163 31.165 1.00 79.69 383 ASP A CA 1
ATOM 2785 C C . ASP A 1 383 ? -28.284 0.920 31.921 1.00 79.69 383 ASP A C 1
ATOM 2787 O O . ASP A 1 383 ? -29.207 0.607 32.675 1.00 79.69 383 ASP A O 1
ATOM 2791 N N . ALA A 1 384 ? -27.928 2.198 31.769 1.00 72.19 384 ALA A N 1
ATOM 2792 C CA . ALA A 1 384 ? -28.654 3.287 32.407 1.00 72.19 384 ALA A CA 1
ATOM 2793 C C . ALA A 1 384 ? -30.069 3.446 31.823 1.00 72.19 384 ALA A C 1
ATOM 2795 O O . ALA A 1 384 ? -30.235 3.679 30.628 1.00 72.19 384 ALA A O 1
ATOM 2796 N N . GLU A 1 385 ? -31.092 3.354 32.679 1.00 64.12 385 GLU A N 1
ATOM 2797 C CA . GLU A 1 385 ? -32.502 3.490 32.276 1.00 64.12 385 GLU A CA 1
ATOM 2798 C C . GLU A 1 385 ? -33.005 4.956 32.272 1.00 64.12 385 GLU A C 1
ATOM 2800 O O . GLU A 1 385 ? -34.037 5.244 31.664 1.00 64.12 385 GLU A O 1
ATOM 2805 N N . GLU A 1 386 ? -32.294 5.888 32.927 1.00 63.78 386 GLU A N 1
ATOM 2806 C CA . GLU A 1 386 ? -32.614 7.329 33.001 1.00 63.78 386 GLU A CA 1
ATOM 2807 C C . GLU A 1 386 ? -31.470 8.215 32.465 1.00 63.78 386 GLU A C 1
ATOM 2809 O O . GLU A 1 386 ? -30.324 7.787 32.334 1.00 63.78 386 GLU A O 1
ATOM 2814 N N . GLU A 1 387 ? -31.797 9.475 32.153 1.00 65.00 387 GLU A N 1
ATOM 2815 C CA . GLU A 1 387 ? -30.856 10.478 31.642 1.00 65.00 387 GLU A CA 1
ATOM 2816 C C . GLU A 1 387 ? -29.774 10.812 32.686 1.00 65.00 387 GLU A C 1
ATOM 2818 O O . GLU A 1 387 ? -30.058 11.279 33.790 1.00 65.00 387 GLU A O 1
ATOM 2823 N N . LEU A 1 388 ? -28.516 10.562 32.322 1.00 66.88 388 LEU A N 1
ATOM 2824 C CA . LEU A 1 388 ? -27.346 10.702 33.189 1.00 66.88 388 LEU A CA 1
ATOM 2825 C C . LEU A 1 388 ? -26.858 12.159 33.234 1.00 66.88 388 LEU A C 1
ATOM 2827 O O . LEU A 1 388 ? -26.873 12.855 32.218 1.00 66.88 388 LEU A O 1
ATOM 2831 N N . VAL A 1 389 ? -26.347 12.614 34.383 1.00 66.00 389 VAL A N 1
ATOM 2832 C CA . VAL A 1 389 ? -25.754 13.957 34.528 1.00 66.00 389 VAL A CA 1
ATOM 2833 C C . VAL A 1 389 ? -24.392 13.919 35.223 1.00 66.00 389 VAL A C 1
ATOM 2835 O O . VAL A 1 389 ? -24.176 13.198 36.196 1.00 66.00 389 VAL A O 1
ATOM 2838 N N . GLU A 1 390 ? -23.444 14.735 34.749 1.00 66.38 390 GLU A N 1
ATOM 2839 C CA . GLU A 1 390 ? -22.164 14.904 35.446 1.00 66.38 390 GLU A CA 1
ATOM 2840 C C . GLU A 1 390 ? -22.348 15.695 36.764 1.00 66.38 390 GLU A C 1
ATOM 2842 O O . GLU A 1 390 ? -22.999 16.740 36.781 1.00 66.38 390 GLU A O 1
ATOM 2847 N N . ALA A 1 391 ? -21.779 15.215 37.877 1.00 63.16 391 ALA A N 1
ATOM 2848 C CA . ALA A 1 391 ? -21.898 15.789 39.219 1.00 63.16 391 ALA A CA 1
ATOM 2849 C C . ALA A 1 391 ? -20.610 15.553 40.026 1.00 63.16 391 ALA A C 1
ATOM 2851 O O . ALA A 1 391 ? -20.245 14.406 40.266 1.00 63.16 391 ALA A O 1
ATOM 2852 N N . GLU A 1 392 ? -19.945 16.627 40.470 1.00 64.38 392 GLU A N 1
ATOM 2853 C CA . GLU A 1 392 ? -18.698 16.580 41.256 1.00 64.38 392 GLU A CA 1
ATOM 2854 C C . GLU A 1 392 ? -18.877 15.918 42.642 1.00 64.38 392 GLU A C 1
ATOM 2856 O O . GLU A 1 392 ? -19.905 16.098 43.297 1.00 64.38 392 GLU A O 1
ATOM 2861 N N . ILE A 1 393 ? -17.860 15.186 43.126 1.00 59.88 393 ILE A N 1
ATOM 2862 C CA . ILE A 1 393 ? -17.850 14.603 44.480 1.00 59.88 393 ILE A CA 1
ATOM 2863 C C . ILE A 1 393 ? -17.188 15.565 45.472 1.00 59.88 393 ILE A C 1
ATOM 2865 O O . ILE A 1 393 ? -16.001 15.874 45.378 1.00 59.88 393 ILE A O 1
ATOM 2869 N N . ASP A 1 394 ? -17.958 15.983 46.478 1.00 58.28 394 ASP A N 1
ATOM 2870 C CA . ASP A 1 394 ? -17.493 16.827 47.582 1.00 58.28 394 ASP A CA 1
ATOM 2871 C C . ASP A 1 394 ? -16.371 16.138 48.386 1.00 58.28 394 ASP A C 1
ATOM 2873 O O . ASP A 1 394 ? -16.550 15.045 48.930 1.00 58.28 394 ASP A O 1
ATOM 2877 N N . GLY A 1 395 ? -15.220 16.806 48.517 1.00 59.22 395 GLY A N 1
ATOM 2878 C CA . GLY A 1 395 ? -14.093 16.347 49.342 1.00 59.22 395 GLY A CA 1
ATOM 2879 C C . GLY A 1 395 ? -13.049 15.479 48.629 1.00 59.22 395 GLY A C 1
ATOM 2880 O O . GLY A 1 395 ? -12.069 15.096 49.270 1.00 59.22 395 GLY A O 1
ATOM 2881 N N . MET A 1 396 ? -13.208 15.220 47.328 1.00 57.94 396 MET A N 1
ATOM 2882 C CA . MET A 1 396 ? -12.167 14.625 46.487 1.00 57.94 396 MET A CA 1
ATOM 2883 C C . MET A 1 396 ? -11.539 15.668 45.564 1.00 57.94 396 MET A C 1
ATOM 2885 O O . MET A 1 396 ? -12.191 16.183 44.662 1.00 57.94 396 MET A O 1
ATOM 2889 N N . GLU A 1 397 ? -10.249 15.946 45.756 1.00 55.25 397 GLU A N 1
ATOM 2890 C CA . GLU A 1 397 ? -9.454 16.657 44.755 1.00 55.25 397 GLU A CA 1
ATOM 2891 C C . GLU A 1 397 ? -8.845 15.638 43.791 1.00 55.25 397 GLU A C 1
ATOM 2893 O O . GLU A 1 397 ? -8.104 14.737 44.191 1.00 55.25 397 GLU A O 1
ATOM 2898 N N . ALA A 1 398 ? -9.167 15.788 42.509 1.00 53.62 398 ALA A N 1
ATOM 2899 C CA . ALA A 1 398 ? -8.501 15.069 41.438 1.00 53.62 398 ALA A CA 1
ATOM 2900 C C . ALA A 1 398 ? -6.980 15.326 41.507 1.00 53.62 398 ALA A C 1
ATOM 2902 O O . ALA A 1 398 ? -6.590 16.490 41.654 1.00 53.62 398 ALA A O 1
ATOM 29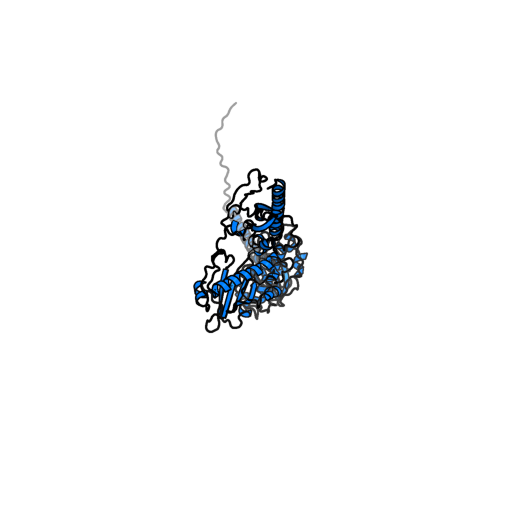03 N N . PRO A 1 399 ? -6.095 14.316 41.379 1.00 54.25 399 PRO A N 1
ATOM 2904 C CA . PRO A 1 399 ? -4.662 14.583 41.280 1.00 54.25 399 PRO A CA 1
ATOM 2905 C C . PRO A 1 399 ? -4.383 15.558 40.120 1.00 54.25 399 PRO A C 1
ATOM 2907 O O . PRO A 1 399 ? -4.996 15.440 39.056 1.00 54.25 399 PRO A O 1
ATOM 2910 N N . GLU A 1 400 ? -3.499 16.546 40.304 1.00 42.78 400 GLU A N 1
ATOM 2911 C CA . GLU A 1 400 ? -3.196 17.541 39.259 1.00 42.78 400 GLU A CA 1
ATOM 2912 C C . GLU A 1 400 ? -2.859 16.853 37.921 1.00 42.78 400 GLU A C 1
ATOM 2914 O O . GLU A 1 400 ? -2.016 15.961 37.868 1.00 42.78 400 GLU A O 1
ATOM 2919 N N . GLY A 1 401 ? -3.530 17.266 36.838 1.00 46.47 401 GLY A N 1
ATOM 2920 C CA . GLY A 1 401 ? -3.354 16.689 35.499 1.00 46.47 401 GLY A CA 1
ATOM 2921 C C . GLY A 1 401 ? -4.246 15.485 35.168 1.00 46.47 401 GLY A C 1
ATOM 2922 O O . GLY A 1 401 ? -4.185 15.008 34.043 1.00 46.47 401 GLY A O 1
ATOM 2923 N N . THR A 1 402 ? -5.096 15.017 36.093 1.00 49.62 402 THR A N 1
ATOM 2924 C CA . THR A 1 402 ? -5.975 13.852 35.849 1.00 49.62 402 THR A CA 1
ATOM 2925 C C . THR A 1 402 ? -7.328 14.193 35.233 1.00 49.62 402 THR A C 1
ATOM 2927 O O . THR A 1 402 ? -7.969 13.313 34.691 1.00 49.62 402 THR A O 1
ATOM 2930 N N . GLY A 1 403 ? -7.803 15.443 35.283 1.00 43.69 403 GLY A N 1
ATOM 2931 C CA . GLY A 1 403 ? -9.070 15.818 34.631 1.00 43.69 403 GLY A CA 1
ATOM 2932 C C . GLY A 1 403 ? -10.305 15.036 35.111 1.00 43.69 403 GLY A C 1
ATOM 2933 O O . GLY A 1 403 ? -11.301 14.989 34.390 1.00 43.69 403 GLY A O 1
ATOM 2934 N N . ILE A 1 404 ? -10.245 14.424 36.302 1.00 47.81 404 ILE A N 1
ATOM 2935 C CA . ILE A 1 404 ? -11.339 13.634 36.876 1.00 47.81 404 ILE A CA 1
ATOM 2936 C C . ILE A 1 404 ? -12.573 14.525 37.004 1.00 47.81 404 ILE A C 1
ATOM 2938 O O . ILE A 1 404 ? -12.572 15.514 37.738 1.00 47.81 404 ILE A O 1
ATOM 2942 N N . LYS A 1 405 ? -13.630 14.145 36.290 1.00 48.06 405 LYS A N 1
ATOM 2943 C CA . LYS A 1 405 ? -14.981 14.648 36.486 1.00 48.06 405 LYS A CA 1
ATOM 2944 C C . LYS A 1 405 ? -15.823 13.498 36.981 1.00 48.06 405 LYS A C 1
ATOM 2946 O O . LYS A 1 405 ? -15.848 12.436 36.372 1.00 48.06 405 LYS A O 1
ATOM 2951 N N . PHE A 1 406 ? -16.507 13.731 38.083 1.00 52.50 406 PHE A N 1
ATOM 2952 C CA . PHE A 1 406 ? -17.467 12.785 38.598 1.00 52.50 406 PHE A CA 1
ATOM 2953 C C . PHE A 1 406 ? -18.789 12.992 37.863 1.00 52.50 406 PHE A C 1
ATOM 2955 O O . PHE A 1 406 ? -19.184 14.123 37.575 1.00 52.50 406 PHE A O 1
ATOM 2962 N N . ALA A 1 407 ? -19.463 11.898 37.546 1.00 49.59 407 ALA A N 1
ATOM 2963 C CA . ALA A 1 407 ? -20.815 11.919 37.037 1.00 49.59 407 ALA A CA 1
ATOM 2964 C C . ALA A 1 407 ? -21.618 10.859 37.747 1.00 49.59 407 ALA A C 1
ATOM 2966 O O . ALA A 1 407 ? -21.184 9.713 37.831 1.00 49.59 407 ALA A O 1
ATOM 2967 N N . LEU A 1 408 ? -22.769 11.258 38.271 1.00 51.62 408 LEU A N 1
ATOM 2968 C CA . LEU A 1 408 ? -23.738 10.321 38.789 1.00 51.62 408 LEU A CA 1
ATOM 2969 C C . LEU A 1 408 ? -24.712 10.044 37.663 1.00 51.62 408 LEU A C 1
ATOM 2971 O O . LEU A 1 408 ? -25.470 10.915 37.244 1.00 51.62 408 LEU A O 1
ATOM 2975 N N . GLY A 1 409 ? -24.744 8.800 37.215 1.00 49.69 409 GLY A N 1
ATOM 2976 C CA . GLY A 1 409 ? -25.996 8.342 36.669 1.00 49.69 409 GLY A CA 1
ATOM 2977 C C . GLY A 1 409 ? -27.026 8.267 37.766 1.00 49.69 409 GLY A C 1
ATOM 2978 O O . GLY A 1 409 ? -26.906 7.399 38.624 1.00 49.69 409 GLY A O 1
ATOM 2979 N N . GLU A 1 410 ? -27.980 9.190 37.791 1.00 47.53 410 GLU A N 1
ATOM 2980 C CA . GLU A 1 410 ? -29.099 9.108 38.718 1.00 47.53 410 GLU A CA 1
ATOM 2981 C C . GLU A 1 410 ? -30.290 8.503 37.987 1.00 47.53 410 GLU A C 1
ATOM 2983 O O . GLU A 1 410 ? -30.813 9.086 37.046 1.00 47.53 410 GLU A O 1
ATOM 2988 N N . THR A 1 411 ? -30.728 7.340 38.467 1.00 42.31 411 THR A N 1
ATOM 2989 C CA . THR A 1 411 ? -32.102 6.880 38.259 1.00 42.31 411 THR A CA 1
ATOM 2990 C C . THR A 1 411 ? -32.799 7.092 39.596 1.00 42.31 411 THR A C 1
ATOM 2992 O O . THR A 1 411 ? -32.493 6.391 40.562 1.00 42.31 411 THR A O 1
ATOM 2995 N N . SER A 1 412 ? -33.676 8.083 39.740 1.00 42.97 412 SER A N 1
ATOM 2996 C CA . SER A 1 412 ? -34.456 8.297 40.980 1.00 42.97 412 SER A CA 1
ATOM 2997 C C . SER A 1 412 ? -33.684 8.323 42.334 1.00 42.97 412 SER A C 1
ATOM 2999 O O . SER A 1 412 ? -34.259 8.006 43.378 1.00 42.97 412 SER A O 1
ATOM 3001 N N . GLY A 1 413 ? -32.413 8.756 42.352 1.00 50.38 413 GLY A N 1
ATOM 3002 C CA . GLY A 1 413 ? -31.614 8.965 43.576 1.00 50.38 413 GLY A CA 1
ATOM 3003 C C . GLY A 1 413 ? -30.622 7.854 43.964 1.00 50.38 413 GLY A C 1
ATOM 3004 O O . GLY A 1 413 ? -30.025 7.952 45.040 1.00 50.38 413 GLY A O 1
ATOM 3005 N N . ASP A 1 414 ? -30.417 6.844 43.112 1.00 57.62 414 ASP A N 1
ATOM 3006 C CA . ASP A 1 414 ? -29.376 5.814 43.266 1.00 57.62 414 ASP A CA 1
ATOM 3007 C C . ASP A 1 414 ? -28.171 6.086 42.337 1.00 57.62 414 ASP A C 1
ATOM 3009 O O . ASP A 1 414 ? -28.340 6.588 41.228 1.00 57.62 414 ASP A O 1
ATOM 3013 N N . ARG A 1 415 ? -26.943 5.775 42.792 1.00 68.00 415 ARG A N 1
ATOM 3014 C CA . ARG A 1 415 ? -25.688 6.052 42.058 1.00 68.00 415 ARG A CA 1
A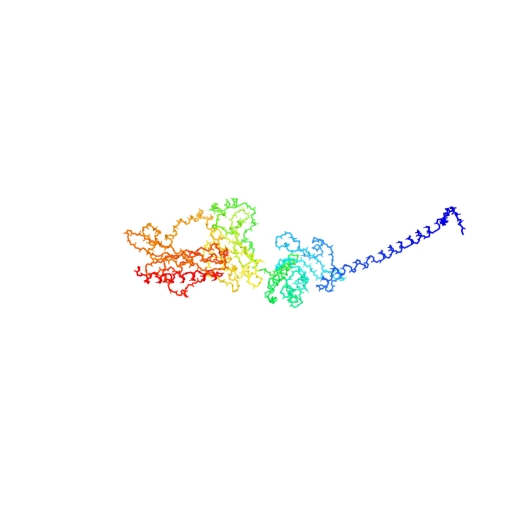TOM 3015 C C . ARG A 1 415 ? -25.395 4.975 41.000 1.00 68.00 415 ARG A C 1
ATOM 3017 O O . ARG A 1 415 ? -25.212 3.820 41.378 1.00 68.00 415 ARG A O 1
ATOM 3024 N N . ALA A 1 416 ? -25.238 5.348 39.726 1.00 68.75 416 ALA A N 1
ATOM 3025 C CA . ALA A 1 416 ? -24.868 4.406 38.657 1.00 68.75 416 ALA A CA 1
ATOM 3026 C C . ALA A 1 416 ? -23.382 3.994 38.653 1.00 68.75 416 ALA A C 1
ATOM 3028 O O . ALA A 1 416 ? -23.079 2.825 38.429 1.00 68.75 416 ALA A O 1
ATOM 3029 N N . GLY A 1 417 ? -22.446 4.919 38.910 1.00 79.56 417 GLY A N 1
ATOM 3030 C CA . GLY A 1 417 ? -21.015 4.621 38.785 1.00 79.56 417 GLY A CA 1
ATOM 3031 C C . GLY A 1 417 ? -20.079 5.830 38.873 1.00 79.56 417 GLY A C 1
ATOM 3032 O O . GLY A 1 417 ? -20.471 6.891 39.358 1.00 79.56 417 GLY A O 1
ATOM 3033 N N . LEU A 1 418 ? -18.833 5.645 38.430 1.00 81.00 418 LEU A N 1
ATOM 3034 C CA . LEU A 1 418 ? -17.750 6.629 38.391 1.00 81.00 418 LEU A CA 1
ATOM 3035 C C . LEU A 1 418 ? -17.250 6.816 36.950 1.00 81.00 418 LEU A C 1
ATOM 3037 O O . LEU A 1 418 ? -17.003 5.839 36.252 1.00 81.00 418 LEU A O 1
ATOM 3041 N N . ILE A 1 419 ? -17.037 8.066 36.531 1.00 83.62 419 ILE A N 1
ATOM 3042 C CA . ILE A 1 419 ? -16.324 8.399 35.290 1.00 83.62 419 ILE A CA 1
ATOM 3043 C C . ILE A 1 419 ? -14.900 8.812 35.643 1.00 83.62 419 ILE A C 1
ATOM 3045 O O . ILE A 1 419 ? -14.685 9.673 36.497 1.00 83.62 419 ILE A O 1
ATOM 3049 N N . VAL A 1 420 ? -13.918 8.213 34.975 1.00 83.81 420 VAL A N 1
ATOM 3050 C CA . VAL A 1 420 ? -12.503 8.516 35.181 1.00 83.81 420 VAL A CA 1
ATOM 3051 C C . VAL A 1 420 ? -11.870 8.889 33.849 1.00 83.81 420 VAL A C 1
ATOM 3053 O O . VAL A 1 420 ? -11.712 8.050 32.970 1.00 83.81 420 VAL A O 1
ATOM 3056 N N . ARG A 1 421 ? -11.498 10.161 33.699 1.00 86.56 421 ARG A N 1
ATOM 3057 C CA . ARG A 1 421 ? -10.713 10.645 32.557 1.00 86.56 421 ARG A CA 1
ATOM 3058 C C . ARG A 1 421 ? -9.234 10.479 32.905 1.00 86.56 421 ARG A C 1
ATOM 3060 O O . ARG A 1 421 ? -8.821 10.831 34.002 1.00 86.56 421 ARG A O 1
ATOM 3067 N N . VAL A 1 422 ? -8.460 9.883 32.015 1.00 86.94 422 VAL A N 1
ATOM 3068 C CA . VAL A 1 422 ? -7.046 9.523 32.192 1.00 86.94 422 VAL A CA 1
ATOM 3069 C C . VAL A 1 422 ? -6.336 9.636 30.849 1.00 86.94 422 VAL A C 1
ATOM 3071 O O . VAL A 1 422 ? -6.968 9.772 29.806 1.00 86.94 422 VAL A O 1
ATOM 3074 N N . THR A 1 423 ? -5.009 9.606 30.862 1.00 89.06 423 THR A N 1
ATOM 3075 C CA . THR A 1 423 ? -4.205 9.626 29.637 1.00 89.06 423 THR A CA 1
ATOM 3076 C C . THR A 1 423 ? -3.172 8.512 29.667 1.00 89.06 423 THR A C 1
ATOM 3078 O O . THR A 1 423 ? -2.484 8.340 30.676 1.00 89.06 423 THR A O 1
ATOM 3081 N N . GLY A 1 424 ? -3.045 7.792 28.558 1.00 89.56 424 GLY A N 1
ATOM 3082 C CA . GLY A 1 424 ? -1.912 6.915 28.272 1.00 89.56 424 GLY A CA 1
ATOM 3083 C C . GLY A 1 424 ? -0.829 7.640 27.477 1.00 89.56 424 GLY A C 1
ATOM 3084 O O . GLY A 1 424 ? -1.068 8.726 26.955 1.00 89.56 424 GLY A O 1
ATOM 3085 N N . GLU A 1 425 ? 0.353 7.041 27.349 1.00 90.94 425 GLU A N 1
ATOM 3086 C CA . GLU A 1 425 ? 1.416 7.557 26.475 1.00 90.94 425 GLU A CA 1
ATOM 3087 C C . GLU A 1 425 ? 1.371 6.842 25.117 1.00 90.94 425 GLU A C 1
ATOM 3089 O O . GLU A 1 425 ? 1.921 5.751 24.950 1.00 90.94 425 GLU A O 1
ATOM 3094 N N . GLY A 1 426 ? 0.679 7.453 24.153 1.00 88.31 426 GLY A N 1
ATOM 3095 C CA . GLY A 1 426 ? 0.603 7.000 22.766 1.00 88.31 426 GLY A CA 1
ATOM 3096 C C . GLY A 1 426 ? 1.859 7.338 21.962 1.00 88.31 426 GLY A C 1
ATOM 3097 O O . GLY A 1 426 ? 2.801 7.977 22.444 1.00 88.31 426 GLY A O 1
ATOM 3098 N N . ARG A 1 427 ? 1.894 6.919 20.691 1.00 83.25 427 ARG A N 1
ATOM 3099 C CA . ARG A 1 427 ? 3.071 7.129 19.829 1.00 83.25 427 ARG A CA 1
ATOM 3100 C C . ARG A 1 427 ? 3.317 8.613 19.559 1.00 83.25 427 ARG A C 1
ATOM 3102 O O . ARG A 1 427 ? 4.473 9.027 19.450 1.00 83.25 427 ARG A O 1
ATOM 3109 N N . ASN A 1 428 ? 2.244 9.393 19.451 1.00 85.50 428 ASN A N 1
ATOM 3110 C CA . ASN A 1 428 ? 2.300 10.813 19.102 1.00 85.50 428 ASN A CA 1
ATOM 3111 C C . ASN A 1 428 ? 2.111 11.742 20.313 1.00 85.50 428 ASN A C 1
ATOM 3113 O O . ASN A 1 428 ? 2.032 12.961 20.144 1.00 85.50 428 ASN A O 1
ATOM 3117 N N . GLY A 1 429 ? 2.090 11.189 21.528 1.00 88.38 429 GLY A N 1
ATOM 3118 C CA . GLY A 1 429 ? 1.898 11.929 22.771 1.00 88.38 429 GLY A CA 1
ATOM 3119 C C . GLY A 1 429 ? 0.760 11.356 23.618 1.00 88.38 429 GLY A C 1
ATOM 3120 O O . GLY A 1 429 ? 0.419 10.184 23.472 1.00 88.38 429 GLY A O 1
ATOM 3121 N N . PRO A 1 430 ? 0.177 12.163 24.520 1.00 89.31 430 PRO A N 1
ATOM 3122 C CA . PRO A 1 430 ? -0.877 11.702 25.413 1.00 89.31 430 PRO A CA 1
ATOM 3123 C C . PRO A 1 430 ? -2.110 11.216 24.643 1.00 89.31 430 PRO A C 1
ATOM 3125 O O . PRO A 1 430 ? -2.641 11.955 23.817 1.00 89.31 430 PRO A O 1
ATOM 3128 N N . LEU A 1 431 ? -2.578 10.008 24.959 1.00 92.38 431 LEU A N 1
ATOM 3129 C CA . LEU A 1 431 ? -3.797 9.394 24.435 1.00 92.38 431 LEU A CA 1
ATOM 3130 C C . LEU A 1 431 ? -4.912 9.516 25.489 1.00 92.38 431 LEU A C 1
ATOM 3132 O O . LEU A 1 431 ? -4.838 8.818 26.507 1.00 92.38 431 LEU A O 1
ATOM 3136 N N . PRO A 1 432 ? -5.909 10.402 25.315 1.00 92.69 432 PRO A N 1
ATOM 3137 C CA . PRO A 1 432 ? -7.000 10.555 26.270 1.00 92.69 432 PRO A CA 1
ATOM 3138 C C . PRO A 1 432 ? -7.929 9.340 26.274 1.00 92.69 432 PRO A C 1
ATOM 3140 O O . PRO A 1 432 ? -8.370 8.867 25.229 1.00 92.69 432 PRO A O 1
ATOM 3143 N N . VAL A 1 433 ? -8.260 8.867 27.472 1.00 92.69 433 VAL A N 1
ATOM 3144 C CA . VAL A 1 433 ? -9.158 7.736 27.707 1.00 92.69 433 VAL A CA 1
ATOM 3145 C C . VAL A 1 433 ? -10.138 8.106 28.816 1.00 92.69 433 VAL A C 1
ATOM 3147 O O . VAL A 1 433 ? -9.743 8.587 29.878 1.00 92.69 433 VAL A O 1
ATOM 3150 N N . THR A 1 434 ? -11.425 7.878 28.585 1.00 91.50 434 THR A N 1
ATOM 3151 C CA . THR A 1 434 ? -12.484 8.033 29.584 1.00 91.50 434 THR A CA 1
ATOM 3152 C C . THR A 1 434 ? -13.052 6.663 29.918 1.00 91.50 434 THR A C 1
ATOM 3154 O O . THR A 1 434 ? -13.536 5.960 29.037 1.00 91.50 434 THR A O 1
ATOM 3157 N N . VAL A 1 435 ? -12.984 6.287 31.193 1.00 91.94 435 VAL A N 1
ATOM 3158 C CA . VAL A 1 435 ? -13.391 4.976 31.710 1.00 91.94 435 VAL A CA 1
ATOM 3159 C C . VAL A 1 435 ? -14.662 5.134 32.540 1.00 91.94 435 VAL A C 1
ATOM 3161 O O . VAL A 1 435 ? -14.686 5.920 33.489 1.00 91.94 435 VAL A O 1
ATOM 3164 N N . GLY A 1 436 ? -15.707 4.386 32.195 1.00 90.50 436 GLY A N 1
ATOM 3165 C CA . GLY A 1 436 ? -16.911 4.222 33.003 1.00 90.50 436 GLY A CA 1
ATOM 3166 C C . GLY A 1 436 ? -16.748 3.019 33.924 1.00 90.50 436 GLY A C 1
ATOM 3167 O O . GLY A 1 436 ? -16.400 1.933 33.460 1.00 90.50 436 GLY A O 1
ATOM 3168 N N . LEU A 1 437 ? -16.960 3.212 35.224 1.00 89.38 437 LEU A N 1
ATOM 3169 C CA . LEU A 1 437 ? -16.866 2.170 36.243 1.00 89.38 437 LEU A CA 1
ATOM 3170 C C . LEU A 1 437 ? -18.180 2.060 37.010 1.00 89.38 437 LEU A C 1
ATOM 3172 O O . LEU A 1 437 ? -18.718 3.077 37.443 1.00 89.38 437 LEU A O 1
ATOM 3176 N N . ASP A 1 438 ? -18.657 0.851 37.285 1.00 88.12 438 ASP A N 1
ATOM 3177 C CA . ASP A 1 438 ? -19.709 0.665 38.282 1.00 88.12 438 ASP A CA 1
ATOM 3178 C C . ASP A 1 438 ? -19.171 0.887 39.713 1.00 88.12 438 ASP A C 1
ATOM 3180 O O . ASP A 1 438 ? -17.969 1.048 39.958 1.00 88.12 438 ASP A O 1
ATOM 3184 N N . LEU A 1 439 ? -20.062 0.875 40.708 1.00 84.31 439 LEU A N 1
ATOM 3185 C CA . LEU A 1 439 ? -19.671 1.059 42.113 1.00 84.31 439 LEU A CA 1
ATOM 3186 C C . LEU A 1 439 ? -18.732 -0.043 42.643 1.00 84.31 439 LEU A C 1
ATOM 3188 O O . LEU A 1 439 ? -18.035 0.174 43.637 1.00 84.31 439 LEU A O 1
ATOM 3192 N N . SER A 1 440 ? -18.690 -1.209 41.996 1.00 88.75 440 SER A N 1
ATOM 3193 C CA . SER A 1 440 ? -17.796 -2.325 42.331 1.00 88.75 440 SER A CA 1
ATOM 3194 C C . SER A 1 440 ? -16.429 -2.257 41.633 1.00 88.75 440 SER A C 1
ATOM 3196 O O . SER A 1 440 ? -15.555 -3.078 41.926 1.00 88.75 440 SER A O 1
ATOM 3198 N N . GLY A 1 441 ? -16.218 -1.258 40.768 1.00 89.44 441 GLY A N 1
ATOM 3199 C CA . GLY A 1 441 ? -14.977 -1.062 40.019 1.00 89.44 441 GLY A CA 1
ATOM 3200 C C . GLY A 1 441 ? -14.903 -1.875 38.729 1.00 89.44 441 GLY A C 1
ATOM 3201 O O . GLY A 1 441 ? -13.813 -2.025 38.176 1.00 89.44 441 GLY A O 1
ATOM 3202 N N . ARG A 1 442 ? -16.035 -2.406 38.258 1.00 94.19 442 ARG A N 1
ATOM 3203 C CA . ARG A 1 442 ? -16.146 -3.077 36.962 1.00 94.19 442 ARG A CA 1
ATOM 3204 C C . ARG A 1 442 ? -16.251 -2.036 35.860 1.00 94.19 442 ARG A C 1
ATOM 3206 O O . ARG A 1 442 ? -17.009 -1.081 36.003 1.00 94.19 442 ARG A O 1
ATOM 3213 N N . ILE A 1 443 ? -15.542 -2.242 34.759 1.00 95.19 443 ILE A N 1
ATOM 3214 C CA . ILE A 1 443 ? -15.608 -1.363 33.589 1.00 95.19 443 ILE A CA 1
ATOM 3215 C C . ILE A 1 443 ? -16.950 -1.574 32.876 1.00 95.19 443 ILE A C 1
ATOM 3217 O O . ILE A 1 443 ? -17.278 -2.697 32.490 1.00 95.19 443 ILE A O 1
ATOM 3221 N N . THR A 1 444 ? -17.728 -0.504 32.716 1.00 92.69 444 THR A N 1
ATOM 3222 C CA . THR A 1 444 ? -19.046 -0.507 32.050 1.00 92.69 444 THR A CA 1
ATOM 3223 C C . THR A 1 444 ? -19.010 0.087 30.648 1.00 92.69 444 THR A C 1
ATOM 3225 O O . THR A 1 444 ? -19.867 -0.238 29.834 1.00 92.69 444 THR A O 1
ATOM 3228 N N . GLY A 1 445 ? -18.011 0.923 30.362 1.00 92.50 445 GLY A N 1
ATOM 3229 C CA . GLY A 1 445 ? -17.812 1.552 29.062 1.00 92.50 445 GLY A CA 1
ATOM 3230 C C . GLY A 1 445 ? -16.453 2.244 28.972 1.00 92.50 445 GLY A C 1
ATOM 3231 O O . GLY A 1 445 ? -15.846 2.583 29.994 1.00 92.50 445 GLY A O 1
ATOM 3232 N N . LEU A 1 446 ? -15.972 2.454 27.749 1.00 94.25 446 LEU A N 1
ATOM 3233 C CA . LEU A 1 446 ? -14.671 3.057 27.474 1.00 94.25 446 LEU A CA 1
ATOM 3234 C C . LEU A 1 446 ? -14.766 3.967 26.243 1.00 94.25 446 LEU A C 1
ATOM 3236 O O . LEU A 1 446 ? -15.292 3.565 25.211 1.00 94.25 446 LEU A O 1
ATOM 3240 N N . LEU A 1 447 ? -14.238 5.185 26.348 1.00 92.50 447 LEU A N 1
ATOM 3241 C CA . LEU A 1 447 ? -14.073 6.115 25.228 1.00 92.50 447 LEU A CA 1
ATOM 3242 C C . LEU A 1 447 ? -12.593 6.453 25.087 1.00 92.50 447 LEU A C 1
ATOM 3244 O O . LEU A 1 447 ? -11.971 6.910 26.046 1.00 92.50 447 LEU A O 1
ATOM 3248 N N . VAL A 1 448 ? -12.031 6.256 23.900 1.00 94.75 448 VAL A N 1
ATOM 3249 C CA . VAL A 1 448 ? -10.622 6.535 23.606 1.00 94.75 448 VAL A CA 1
ATOM 3250 C C . VAL A 1 448 ? -10.563 7.572 22.491 1.00 94.75 448 VAL A C 1
ATOM 3252 O O . VAL A 1 448 ? -11.020 7.321 21.379 1.00 94.75 448 VAL A O 1
ATOM 3255 N N . ASP A 1 449 ? -9.982 8.735 22.774 1.00 93.12 449 ASP A N 1
ATOM 3256 C CA . ASP A 1 449 ? -9.758 9.769 21.763 1.00 93.12 449 ASP A CA 1
ATOM 3257 C C . ASP A 1 449 ? -8.444 9.488 21.026 1.00 93.12 449 ASP A C 1
ATOM 3259 O O . ASP A 1 449 ? -7.388 10.042 21.335 1.00 93.12 449 ASP A O 1
ATOM 3263 N N . ALA A 1 450 ? -8.506 8.587 20.047 1.00 91.88 450 ALA A N 1
ATOM 3264 C CA . ALA A 1 450 ? -7.353 8.210 19.237 1.00 91.88 450 ALA A CA 1
ATOM 3265 C C . ALA A 1 450 ? -7.065 9.190 18.083 1.00 91.88 450 ALA A C 1
ATOM 3267 O O . ALA A 1 450 ? -6.192 8.920 17.259 1.00 91.88 450 ALA A O 1
ATOM 3268 N N . SER A 1 451 ? -7.737 10.347 18.021 1.00 89.06 451 SER A N 1
ATOM 3269 C CA . SER A 1 451 ? -7.577 11.319 16.926 1.00 89.06 451 SER A CA 1
ATOM 3270 C C . SER A 1 451 ? -6.149 11.871 16.797 1.00 89.06 451 SER A C 1
ATOM 3272 O O . SER A 1 451 ? -5.732 12.263 15.707 1.00 89.06 451 SER A O 1
ATOM 3274 N N . GLY A 1 452 ? -5.379 11.865 17.893 1.00 87.88 452 GLY A N 1
ATOM 3275 C CA . GLY A 1 452 ? -3.963 12.246 17.916 1.00 87.88 452 GLY A CA 1
ATOM 3276 C C . GLY A 1 452 ? -2.990 11.160 17.434 1.00 87.88 452 GLY A C 1
ATOM 3277 O O . GLY A 1 452 ? -1.815 11.452 17.187 1.00 87.88 452 GLY A O 1
ATOM 3278 N N . GLU A 1 453 ? -3.438 9.914 17.288 1.00 91.25 453 GLU A N 1
ATOM 3279 C CA . GLU A 1 453 ? -2.604 8.814 16.805 1.00 91.25 453 GLU A CA 1
ATOM 3280 C C . GLU A 1 453 ? -2.466 8.831 15.276 1.00 91.25 453 GLU A C 1
ATOM 3282 O O . GLU A 1 453 ? -3.123 9.585 14.561 1.00 91.25 453 GLU A O 1
ATOM 3287 N N . THR A 1 454 ? -1.541 8.025 14.749 1.00 87.94 454 THR A N 1
ATOM 3288 C CA . THR A 1 454 ? -1.326 7.955 13.301 1.00 87.94 454 THR A CA 1
ATOM 3289 C C . THR A 1 454 ? -2.559 7.338 12.622 1.00 87.94 454 THR A C 1
ATOM 3291 O O . THR A 1 454 ? -2.942 6.234 13.027 1.00 87.94 454 THR A O 1
ATOM 3294 N N . PRO A 1 455 ? -3.150 7.993 11.599 1.00 86.44 455 PRO A N 1
ATOM 3295 C CA . PRO A 1 455 ? -4.301 7.463 10.870 1.00 86.44 455 PRO A CA 1
ATOM 3296 C C . PRO A 1 455 ? -4.069 6.045 10.357 1.00 86.44 455 PRO A C 1
ATOM 3298 O O . PRO A 1 455 ? -2.951 5.713 9.959 1.00 86.44 455 PRO A O 1
ATOM 3301 N N . ASP A 1 456 ? -5.107 5.209 10.428 1.00 84.94 456 ASP A N 1
ATOM 3302 C CA . ASP A 1 456 ? -5.126 3.768 10.110 1.00 84.94 456 ASP A CA 1
ATOM 3303 C C . ASP A 1 456 ? -4.143 2.871 10.893 1.00 84.94 456 ASP A C 1
ATOM 3305 O O . ASP A 1 456 ? -4.288 1.653 10.886 1.00 84.94 456 ASP A O 1
ATOM 3309 N N . ILE A 1 457 ? -3.135 3.422 11.575 1.00 85.38 457 ILE A N 1
ATOM 3310 C CA . ILE A 1 457 ? -2.125 2.639 12.300 1.00 85.38 457 ILE A CA 1
ATOM 3311 C C . ILE A 1 457 ? -2.431 2.611 13.791 1.00 85.38 457 ILE A C 1
ATOM 3313 O O . ILE A 1 457 ? -2.509 1.535 14.363 1.00 85.38 457 ILE A O 1
ATOM 3317 N N . GLY A 1 458 ? -2.557 3.776 14.430 1.00 87.12 458 GLY A N 1
ATOM 3318 C CA . GLY A 1 458 ? -2.790 3.891 15.874 1.00 87.12 458 GLY A CA 1
ATOM 3319 C C . GLY A 1 458 ? -4.237 4.218 16.241 1.00 87.12 458 GLY A C 1
ATOM 3320 O O . GLY A 1 458 ? -4.688 3.845 17.321 1.00 87.12 458 GLY A O 1
ATOM 3321 N N . GLN A 1 459 ? -4.973 4.862 15.330 1.00 90.44 459 GLN A N 1
ATOM 3322 C CA . GLN A 1 459 ? -6.394 5.185 15.500 1.00 90.44 459 GLN A CA 1
ATOM 3323 C C . GLN A 1 459 ? -7.296 3.983 15.816 1.00 90.44 459 GLN A C 1
ATOM 3325 O O . GLN A 1 459 ? -8.168 4.146 16.670 1.00 90.44 459 GLN A O 1
ATOM 3330 N N . PRO A 1 460 ? -7.063 2.778 15.255 1.00 90.38 460 PRO A N 1
ATOM 3331 C CA . PRO A 1 460 ? -7.892 1.619 15.579 1.00 90.38 460 PRO A CA 1
ATOM 3332 C C . PRO A 1 460 ? -7.890 1.216 17.065 1.00 90.38 460 PRO A C 1
ATOM 3334 O O . PRO A 1 460 ? -8.779 0.506 17.516 1.00 90.38 460 PRO A O 1
ATOM 3337 N N . ALA A 1 461 ? -6.953 1.719 17.883 1.00 92.19 461 ALA A N 1
ATOM 3338 C CA . ALA A 1 461 ? -7.013 1.566 19.341 1.00 92.19 461 ALA A CA 1
ATOM 3339 C C . ALA A 1 461 ? -8.183 2.327 20.007 1.00 92.19 461 ALA A C 1
ATOM 3341 O O . ALA A 1 461 ? -8.384 2.188 21.213 1.00 92.19 461 ALA A O 1
ATOM 3342 N N . GLY A 1 462 ? -8.926 3.150 19.261 1.00 91.31 462 GLY A N 1
ATOM 3343 C CA . GLY A 1 462 ? -10.176 3.760 19.714 1.00 91.31 462 GLY A CA 1
ATOM 3344 C C . GLY A 1 462 ? -11.446 3.098 19.188 1.00 91.31 462 GLY A C 1
ATOM 3345 O O . GLY A 1 462 ? -12.539 3.535 19.542 1.00 91.31 462 GLY A O 1
ATOM 3346 N N . GLU A 1 463 ? -11.323 2.055 18.370 1.00 89.62 463 GLU A N 1
ATOM 3347 C CA . GLU A 1 463 ? -12.465 1.347 17.797 1.00 89.62 463 GLU A CA 1
ATOM 3348 C C . GLU A 1 463 ? -13.094 0.374 18.801 1.00 89.62 463 GLU A C 1
ATOM 3350 O O . GLU A 1 463 ? -12.433 -0.160 19.699 1.00 89.62 463 GLU A O 1
ATOM 3355 N N . LYS A 1 464 ? -14.396 0.131 18.622 1.00 88.44 464 LYS A N 1
ATOM 3356 C CA . LYS A 1 464 ? -15.211 -0.696 19.514 1.00 88.44 464 LYS A CA 1
ATOM 3357 C C . LYS A 1 464 ? -14.686 -2.126 19.646 1.00 88.44 464 LYS A C 1
ATOM 3359 O O . LYS A 1 464 ? -14.640 -2.645 20.754 1.00 88.44 464 LYS A O 1
ATOM 3364 N N . ASP A 1 465 ? -14.204 -2.720 18.556 1.00 87.06 465 ASP A N 1
ATOM 3365 C CA . ASP A 1 465 ? -13.639 -4.078 18.545 1.00 87.06 465 ASP A CA 1
ATOM 3366 C C . ASP A 1 465 ? -12.480 -4.257 19.540 1.00 87.06 465 ASP A C 1
ATOM 3368 O O . ASP A 1 465 ? -12.258 -5.347 20.073 1.00 87.06 465 ASP A O 1
ATOM 3372 N N . PHE A 1 466 ? -11.741 -3.182 19.825 1.00 92.88 466 PHE A N 1
ATOM 3373 C CA . PHE A 1 466 ? -10.701 -3.184 20.846 1.00 92.88 466 PHE A CA 1
ATOM 3374 C C . PHE A 1 466 ? -11.228 -2.757 22.217 1.00 92.88 466 PHE A C 1
ATOM 3376 O O . PHE A 1 466 ? -10.944 -3.412 23.221 1.00 92.88 466 PHE A O 1
ATOM 3383 N N . THR A 1 467 ? -11.991 -1.664 22.288 1.00 93.88 467 THR A N 1
ATOM 3384 C CA . THR A 1 467 ? -12.432 -1.101 23.572 1.00 93.88 467 THR A CA 1
ATOM 3385 C C . THR A 1 467 ? -13.457 -1.981 24.295 1.00 93.88 467 THR A C 1
ATOM 3387 O O . THR A 1 467 ? -13.451 -2.024 25.529 1.00 93.88 467 THR A O 1
ATOM 3390 N N . ASP A 1 468 ? -14.264 -2.754 23.564 1.00 93.56 468 ASP A N 1
ATOM 3391 C CA . ASP A 1 468 ? -15.250 -3.676 24.134 1.00 93.56 468 ASP A CA 1
ATOM 3392 C C . ASP A 1 468 ? -14.607 -4.842 24.897 1.00 93.56 468 ASP A C 1
ATOM 3394 O O . ASP A 1 468 ? -15.226 -5.386 25.814 1.00 93.56 468 ASP A O 1
ATOM 3398 N N . GLN A 1 469 ? -13.354 -5.198 24.586 1.00 94.94 469 GLN A N 1
ATOM 3399 C CA . GLN A 1 469 ? -12.642 -6.274 25.284 1.00 94.94 469 GLN A CA 1
ATOM 3400 C C . GLN A 1 469 ? -12.452 -5.965 26.778 1.00 94.94 469 GLN A C 1
ATOM 3402 O O . GLN A 1 469 ? -12.370 -6.875 27.594 1.00 94.94 469 GLN A O 1
ATOM 3407 N N . PHE A 1 470 ? -12.425 -4.684 27.162 1.00 95.75 470 PHE A N 1
ATOM 3408 C CA . PHE A 1 470 ? -12.272 -4.265 28.558 1.00 95.75 470 PHE A CA 1
ATOM 3409 C C . PHE A 1 470 ? -13.586 -4.304 29.349 1.00 95.75 470 PHE A C 1
ATOM 3411 O O . PHE A 1 470 ? -13.571 -4.255 30.583 1.00 95.75 470 PHE A O 1
ATOM 3418 N N . ILE A 1 471 ? -14.735 -4.362 28.673 1.00 94.62 471 ILE A N 1
ATOM 3419 C CA . ILE A 1 471 ? -16.043 -4.249 29.318 1.00 94.62 471 ILE A CA 1
ATOM 3420 C C . ILE A 1 471 ? -16.311 -5.487 30.171 1.00 94.62 471 ILE A C 1
ATOM 3422 O O . ILE A 1 471 ? -16.176 -6.628 29.742 1.00 94.62 471 ILE A O 1
ATOM 3426 N N . GLY A 1 472 ? -16.707 -5.262 31.422 1.00 93.75 472 GLY A N 1
ATOM 3427 C CA . GLY A 1 472 ? -16.941 -6.323 32.394 1.00 93.75 472 GLY A CA 1
ATOM 3428 C C . GLY A 1 472 ? -15.698 -6.791 33.159 1.00 93.75 472 GLY A C 1
ATOM 3429 O O . GLY A 1 472 ? -15.857 -7.543 34.125 1.00 93.75 472 GLY A O 1
ATOM 3430 N N . HIS A 1 473 ? -14.494 -6.338 32.816 1.00 96.12 473 HIS A N 1
ATOM 3431 C CA . HIS A 1 473 ? -13.303 -6.584 33.631 1.00 96.12 473 HIS A CA 1
ATOM 3432 C C . HIS A 1 473 ? -13.264 -5.664 34.858 1.00 96.12 473 HIS A C 1
ATOM 3434 O O . HIS A 1 473 ? -13.841 -4.570 34.853 1.00 96.12 473 HIS A O 1
ATOM 3440 N N . GLN A 1 474 ? -12.595 -6.094 35.932 1.00 95.62 474 GLN A N 1
ATOM 3441 C CA . GLN A 1 474 ? -12.274 -5.189 37.036 1.00 95.62 474 GLN A CA 1
ATOM 3442 C C . GLN A 1 474 ? -11.159 -4.227 36.627 1.00 95.62 474 GLN A C 1
ATOM 3444 O O . GLN A 1 474 ? -10.159 -4.623 36.033 1.00 95.62 474 GLN A O 1
ATOM 3449 N N . VAL A 1 475 ? -11.291 -2.957 37.013 1.00 93.25 475 VAL A N 1
ATOM 3450 C CA . VAL A 1 475 ? -10.327 -1.902 36.661 1.00 93.25 475 VAL A CA 1
ATOM 3451 C C . VAL A 1 475 ? -8.905 -2.165 37.181 1.00 93.25 475 VAL A C 1
ATOM 3453 O O . VAL A 1 475 ? -7.949 -1.576 36.691 1.00 93.25 475 VAL A O 1
ATOM 3456 N N . ASP A 1 476 ? -8.735 -3.009 38.201 1.00 90.88 476 ASP A N 1
ATOM 3457 C CA . ASP A 1 476 ? -7.442 -3.372 38.788 1.00 90.88 476 ASP A CA 1
ATOM 3458 C C . ASP A 1 476 ? -6.836 -4.680 38.259 1.00 90.88 476 ASP A C 1
ATOM 3460 O O . ASP A 1 476 ? -5.800 -5.115 38.774 1.00 90.88 476 ASP A O 1
ATOM 3464 N N . GLU A 1 477 ? -7.436 -5.276 37.228 1.00 91.88 477 GLU A N 1
ATOM 3465 C CA . GLU A 1 477 ? -6.864 -6.415 36.515 1.00 91.88 477 GLU A CA 1
ATOM 3466 C C . GLU A 1 477 ? -5.604 -6.039 35.722 1.00 91.88 477 GLU A C 1
ATOM 3468 O O . GLU A 1 477 ? -5.294 -4.873 35.470 1.00 91.88 477 GLU A O 1
ATOM 3473 N N . LEU A 1 478 ? -4.827 -7.065 35.365 1.00 85.25 478 LEU A N 1
ATOM 3474 C CA . LEU A 1 478 ? -3.612 -6.910 34.562 1.00 85.25 478 LEU A CA 1
ATOM 3475 C C . LEU A 1 478 ? -3.889 -6.912 33.054 1.00 85.25 478 LEU A C 1
ATOM 3477 O O . LEU A 1 478 ? -3.015 -6.476 32.310 1.00 85.25 478 LEU A O 1
ATOM 3481 N N . PHE A 1 479 ? -5.088 -7.338 32.633 1.00 89.06 479 PHE A N 1
ATOM 3482 C CA . PHE A 1 479 ? -5.513 -7.406 31.229 1.00 89.06 479 PHE A CA 1
ATOM 3483 C C . PHE A 1 479 ? -4.617 -8.311 30.364 1.00 89.06 479 PHE A C 1
ATOM 3485 O O . PHE A 1 479 ? -4.329 -8.002 29.212 1.00 89.06 479 PHE A O 1
ATOM 3492 N N . ASP A 1 480 ? -4.158 -9.434 30.932 1.00 85.31 480 ASP A N 1
ATOM 3493 C CA . ASP A 1 480 ? -3.279 -10.399 30.250 1.00 85.31 480 ASP A CA 1
ATOM 3494 C C . ASP A 1 480 ? -3.984 -11.151 29.098 1.00 85.31 480 ASP A C 1
ATOM 3496 O O . ASP A 1 480 ? -3.323 -11.817 28.301 1.00 85.31 480 ASP A O 1
ATOM 3500 N N . ASP A 1 481 ? -5.314 -11.090 29.045 1.00 85.62 481 ASP A N 1
ATOM 3501 C CA . ASP A 1 481 ? -6.196 -11.734 28.070 1.00 85.62 481 ASP A CA 1
ATOM 3502 C C . ASP A 1 481 ? -6.757 -10.778 27.007 1.00 85.62 481 ASP A C 1
ATOM 3504 O O . ASP A 1 481 ? -7.524 -11.217 26.154 1.00 85.62 481 ASP A O 1
ATOM 3508 N N . ILE A 1 482 ? -6.361 -9.502 27.036 1.00 89.69 482 ILE A N 1
ATOM 3509 C CA . ILE A 1 482 ? -6.745 -8.524 26.018 1.00 89.69 482 ILE A CA 1
ATOM 3510 C C . ILE A 1 482 ? -5.831 -8.658 24.803 1.00 89.69 482 ILE A C 1
ATOM 3512 O O . ILE A 1 482 ? -4.603 -8.543 24.899 1.00 89.69 482 ILE A O 1
ATOM 3516 N N . ASP A 1 483 ? -6.445 -8.826 23.638 1.00 88.50 483 ASP A N 1
ATOM 3517 C CA . ASP A 1 483 ? -5.749 -8.840 22.365 1.00 88.50 483 ASP A CA 1
ATOM 3518 C C . ASP A 1 483 ? -5.466 -7.398 21.930 1.00 88.50 483 ASP A C 1
ATOM 3520 O O . ASP A 1 483 ? -6.359 -6.624 21.576 1.00 88.50 483 ASP A O 1
ATOM 3524 N N . VAL A 1 484 ? -4.185 -7.019 21.960 1.00 89.88 484 VAL A N 1
ATOM 3525 C CA . VAL A 1 484 ? -3.746 -5.720 21.436 1.00 89.88 484 VAL A CA 1
ATOM 3526 C C . VAL A 1 484 ? -4.059 -5.613 19.949 1.00 89.88 484 VAL A C 1
ATOM 3528 O O . VAL A 1 484 ? -3.901 -6.572 19.190 1.00 89.88 484 VAL A O 1
ATOM 3531 N N . VAL A 1 485 ? -4.406 -4.408 19.501 1.00 87.69 485 VAL A N 1
ATOM 3532 C CA . VAL A 1 485 ? -4.639 -4.165 18.083 1.00 87.69 485 VAL A CA 1
ATOM 3533 C C . VAL A 1 485 ? -3.345 -4.397 17.306 1.00 87.69 485 VAL A C 1
ATOM 3535 O O . VAL A 1 485 ? -2.305 -3.764 17.540 1.00 87.69 485 VAL A O 1
ATOM 3538 N N . SER A 1 486 ? -3.421 -5.326 16.359 1.00 84.94 486 SER A N 1
ATOM 3539 C CA . SER A 1 486 ? -2.307 -5.709 15.503 1.00 84.94 486 SER A CA 1
ATOM 3540 C C . SER A 1 486 ? -1.769 -4.494 14.732 1.00 84.94 486 SER A C 1
ATOM 3542 O O . SER A 1 486 ? -2.509 -3.769 14.071 1.00 84.94 486 SER A O 1
ATOM 3544 N N . GLY A 1 487 ? -0.465 -4.223 14.838 1.00 81.88 487 GLY A N 1
ATOM 3545 C CA . GLY A 1 487 ? 0.172 -3.039 14.237 1.00 81.88 487 GLY A CA 1
ATOM 3546 C C . GLY A 1 487 ? -0.005 -1.725 15.018 1.00 81.88 487 GLY A C 1
ATOM 3547 O O . GLY A 1 487 ? 0.720 -0.770 14.739 1.00 81.88 487 GLY A O 1
ATOM 3548 N N . ALA A 1 488 ? -0.861 -1.697 16.047 1.00 89.00 488 ALA A N 1
ATOM 3549 C CA . ALA A 1 488 ? -1.119 -0.546 16.919 1.00 89.00 488 ALA A CA 1
ATOM 3550 C C . ALA A 1 488 ? -0.709 -0.810 18.382 1.00 89.00 488 ALA A C 1
ATOM 3552 O O . ALA A 1 488 ? -1.318 -0.302 19.324 1.00 89.00 488 ALA A O 1
ATOM 3553 N N . THR A 1 489 ? 0.328 -1.624 18.607 1.00 90.25 489 THR A N 1
ATOM 3554 C CA . THR A 1 489 ? 0.711 -2.095 19.951 1.00 90.25 489 THR A CA 1
ATOM 3555 C C . THR A 1 489 ? 1.053 -0.960 20.921 1.00 90.25 489 THR A C 1
ATOM 3557 O O . THR A 1 489 ? 0.777 -1.070 22.111 1.00 90.25 489 THR A O 1
ATOM 3560 N N . ILE A 1 490 ? 1.643 0.142 20.441 1.00 90.69 490 ILE A N 1
ATOM 3561 C CA . ILE A 1 490 ? 1.952 1.307 21.290 1.00 90.69 490 ILE A CA 1
ATOM 3562 C C . ILE A 1 490 ? 0.651 1.960 21.772 1.00 90.69 490 ILE A C 1
ATOM 3564 O O . ILE A 1 490 ? 0.474 2.141 22.972 1.00 90.69 490 ILE A O 1
ATOM 3568 N N . SER A 1 491 ? -0.269 2.249 20.853 1.00 94.75 491 SER A N 1
ATOM 3569 C CA . SER A 1 491 ? -1.559 2.885 21.138 1.00 94.75 491 SER A CA 1
ATOM 3570 C C . SER A 1 491 ? -2.447 1.981 22.006 1.00 94.75 491 SER A C 1
ATOM 3572 O O . SER A 1 491 ? -3.023 2.442 22.985 1.00 94.75 491 SER A O 1
ATOM 3574 N N . SER A 1 492 ? -2.459 0.671 21.739 1.00 94.62 492 SER A N 1
ATOM 3575 C CA . SER A 1 492 ? -3.181 -0.325 22.551 1.00 94.62 492 SER A CA 1
ATOM 3576 C C . SER A 1 492 ? -2.661 -0.370 23.991 1.00 94.62 492 SER A C 1
ATOM 3578 O O . SER A 1 492 ? -3.431 -0.300 24.946 1.00 94.62 492 SER A O 1
ATOM 3580 N N . ASN A 1 493 ? -1.335 -0.415 24.168 1.00 93.62 493 ASN A N 1
ATOM 3581 C CA . ASN A 1 493 ? -0.725 -0.390 25.498 1.00 93.62 493 ASN A CA 1
ATOM 3582 C C . ASN A 1 493 ? -0.940 0.947 26.215 1.00 93.62 493 ASN A C 1
ATOM 3584 O O . ASN A 1 493 ? -1.034 0.963 27.440 1.00 93.62 493 ASN A O 1
ATOM 3588 N N . ALA A 1 494 ? -1.040 2.058 25.480 1.00 94.12 494 ALA A N 1
ATOM 3589 C CA . ALA A 1 494 ? -1.387 3.351 26.057 1.00 94.12 494 ALA A CA 1
ATOM 3590 C C . ALA A 1 494 ? -2.804 3.330 26.658 1.00 94.12 494 ALA A C 1
ATOM 3592 O O . ALA A 1 494 ? -2.997 3.842 27.760 1.00 94.12 494 ALA A O 1
ATOM 3593 N N . VAL A 1 495 ? -3.772 2.671 26.008 1.00 95.19 495 VAL A N 1
ATOM 3594 C CA . VAL A 1 495 ? -5.116 2.464 26.581 1.00 95.19 495 VAL A CA 1
ATOM 3595 C C . VAL A 1 495 ? -5.043 1.639 27.869 1.00 95.19 495 VAL A C 1
ATOM 3597 O O . VAL A 1 495 ? -5.567 2.071 28.897 1.00 95.19 495 VAL A O 1
ATOM 3600 N N . VAL A 1 496 ? -4.311 0.518 27.869 1.00 93.81 496 VAL A N 1
ATOM 3601 C CA . VAL A 1 496 ? -4.105 -0.310 29.077 1.00 93.81 496 VAL A CA 1
ATOM 3602 C C . VAL A 1 496 ? -3.452 0.502 30.205 1.00 93.81 496 VAL A C 1
ATOM 3604 O O . VAL A 1 496 ? -3.900 0.461 31.352 1.00 93.81 496 VAL A O 1
ATOM 3607 N N . GLN A 1 497 ? -2.424 1.294 29.891 1.00 91.62 497 GLN A N 1
ATOM 3608 C CA . GLN A 1 497 ? -1.758 2.184 30.843 1.00 91.62 497 GLN A CA 1
ATOM 3609 C C . GLN A 1 497 ? -2.730 3.215 31.434 1.00 91.62 497 GLN A C 1
ATOM 3611 O O . GLN A 1 497 ? -2.690 3.481 32.639 1.00 91.62 497 GLN A O 1
ATOM 3616 N N . ALA A 1 498 ? -3.606 3.791 30.608 1.00 91.56 498 ALA A N 1
ATOM 3617 C CA . ALA A 1 498 ? -4.612 4.741 31.061 1.00 91.56 498 ALA A CA 1
ATOM 3618 C C . ALA A 1 498 ? -5.601 4.076 32.033 1.00 91.56 498 ALA A C 1
ATOM 3620 O O . ALA A 1 498 ? -5.851 4.610 33.113 1.00 91.56 498 ALA A O 1
ATOM 3621 N N . ILE A 1 499 ? -6.089 2.871 31.720 1.00 93.12 499 ILE A N 1
ATOM 3622 C CA . ILE A 1 499 ? -6.988 2.106 32.601 1.00 93.12 499 ILE A CA 1
ATOM 3623 C C . ILE A 1 499 ? -6.298 1.766 33.933 1.00 93.12 499 ILE A C 1
ATOM 3625 O O . ILE A 1 499 ? -6.890 1.925 35.001 1.00 93.12 499 ILE A O 1
ATOM 3629 N N . GLN A 1 500 ? -5.011 1.408 33.917 1.00 89.50 500 GLN A N 1
ATOM 3630 C CA . GLN A 1 500 ? -4.233 1.207 35.146 1.00 89.50 500 GLN A CA 1
ATOM 3631 C C . GLN A 1 500 ? -4.109 2.492 35.983 1.00 89.50 500 GLN A C 1
ATOM 3633 O O . GLN A 1 500 ? -4.143 2.437 37.217 1.00 89.50 500 GLN A O 1
ATOM 3638 N N . ALA A 1 501 ? -4.008 3.661 35.344 1.00 86.88 501 ALA A N 1
ATOM 3639 C CA . ALA A 1 501 ? -4.081 4.939 36.049 1.00 86.88 501 ALA A CA 1
ATOM 3640 C C . ALA A 1 501 ? -5.480 5.169 36.651 1.00 86.88 501 ALA A C 1
ATOM 3642 O O . ALA A 1 501 ? -5.582 5.613 37.798 1.00 86.88 501 ALA A O 1
ATOM 3643 N N . ALA A 1 502 ? -6.550 4.790 35.942 1.00 87.88 502 ALA A N 1
ATOM 3644 C CA . ALA A 1 502 ? -7.915 4.853 36.464 1.00 87.88 502 ALA A CA 1
ATOM 3645 C C . ALA A 1 502 ? -8.115 3.928 37.679 1.00 87.88 502 ALA A C 1
ATOM 3647 O O . ALA A 1 502 ? -8.782 4.311 38.640 1.00 87.88 502 ALA A O 1
ATOM 3648 N N . SER A 1 503 ? -7.453 2.768 37.706 1.00 89.62 503 SER A N 1
ATOM 3649 C CA . SER A 1 503 ? -7.428 1.868 38.868 1.00 89.62 503 SER A CA 1
ATOM 3650 C C . SER A 1 503 ? -6.882 2.546 40.126 1.00 89.62 503 SER A C 1
ATOM 3652 O O . SER A 1 503 ? -7.442 2.411 41.218 1.00 89.62 503 SER A O 1
ATOM 3654 N N . ALA A 1 504 ? -5.797 3.316 39.989 1.00 82.56 504 ALA A N 1
ATOM 3655 C CA . ALA A 1 504 ? -5.221 4.056 41.109 1.00 82.56 504 ALA A CA 1
ATOM 3656 C C . ALA A 1 504 ? -6.204 5.101 41.660 1.00 82.56 504 ALA A C 1
ATOM 3658 O O . ALA A 1 504 ? -6.335 5.230 42.879 1.00 82.56 504 ALA A O 1
ATOM 3659 N N . VAL A 1 505 ? -6.939 5.782 40.774 1.00 79.12 505 VAL A N 1
ATOM 3660 C CA . VAL A 1 505 ? -8.003 6.727 41.147 1.00 79.12 505 VAL A CA 1
ATOM 3661 C C . VAL A 1 505 ? -9.147 6.011 41.873 1.00 79.12 505 VAL A C 1
ATOM 3663 O O . VAL A 1 505 ? -9.573 6.457 42.940 1.00 79.12 505 VAL A O 1
ATOM 3666 N N . TYR A 1 506 ? -9.602 4.869 41.353 1.00 83.69 506 TYR A N 1
ATOM 3667 C CA . TYR A 1 506 ? -10.678 4.083 41.959 1.00 83.69 506 TYR A CA 1
ATOM 3668 C C . TYR A 1 506 ? -10.325 3.580 43.373 1.00 83.69 506 TYR A C 1
ATOM 3670 O O . TYR A 1 506 ? -11.162 3.612 44.276 1.00 83.69 506 TYR A O 1
ATOM 3678 N N . ARG A 1 507 ? -9.069 3.194 43.632 1.00 83.38 507 ARG A N 1
ATOM 3679 C CA . ARG A 1 507 ? -8.633 2.819 44.994 1.00 83.38 507 ARG A CA 1
ATOM 3680 C C . ARG A 1 507 ? -8.722 3.987 45.973 1.00 83.38 507 ARG A C 1
ATOM 3682 O O . ARG A 1 507 ? -9.207 3.808 47.087 1.00 83.38 507 ARG A O 1
ATOM 3689 N N . SER A 1 508 ? -8.307 5.185 45.558 1.00 76.75 508 SER A N 1
ATOM 3690 C CA . SER A 1 508 ? -8.467 6.388 46.382 1.00 76.75 508 SER A CA 1
ATOM 3691 C C . SER A 1 508 ? -9.942 6.697 46.666 1.00 76.75 508 SER A C 1
ATOM 3693 O O . SER A 1 508 ? -10.266 7.126 47.773 1.00 76.75 508 SER A O 1
ATOM 3695 N N . PHE A 1 509 ? -10.838 6.421 45.711 1.00 75.81 509 PHE A N 1
ATOM 3696 C CA . PHE A 1 509 ? -12.291 6.500 45.904 1.00 75.81 509 PHE A CA 1
ATOM 3697 C C . PHE A 1 509 ? -12.790 5.571 47.016 1.00 75.81 509 PHE A C 1
ATOM 3699 O O . PHE A 1 509 ? -13.473 6.031 47.935 1.00 75.81 509 PHE A O 1
ATOM 3706 N N . GLN A 1 510 ? -12.369 4.306 47.010 1.00 77.88 510 GLN A N 1
ATOM 3707 C CA . GLN A 1 510 ? -12.735 3.350 48.059 1.00 77.88 510 GLN A CA 1
ATOM 3708 C C . GLN A 1 510 ? -12.176 3.728 49.444 1.00 77.88 510 GLN A C 1
ATOM 3710 O O . GLN A 1 510 ? -12.875 3.611 50.452 1.00 77.88 510 GLN A O 1
ATOM 3715 N N . GLU A 1 511 ? -10.929 4.204 49.516 1.00 74.25 511 GLU A N 1
ATOM 3716 C CA . GLU A 1 511 ? -10.285 4.604 50.778 1.00 74.25 511 GLU A CA 1
ATOM 3717 C C . GLU A 1 511 ? -10.946 5.831 51.431 1.00 74.25 511 GLU A C 1
ATOM 3719 O O . GLU A 1 511 ? -10.927 5.960 52.659 1.00 74.25 511 GLU A O 1
ATOM 3724 N N . GLY A 1 512 ? -11.575 6.701 50.631 1.00 67.50 512 GLY A N 1
ATOM 3725 C CA . GLY A 1 512 ? -12.348 7.858 51.095 1.00 67.50 512 GLY A CA 1
ATOM 3726 C C . GLY A 1 512 ? -13.675 7.511 51.786 1.00 67.50 512 GLY A C 1
ATOM 3727 O O . GLY A 1 512 ? -14.271 8.382 52.420 1.00 67.50 512 GLY A O 1
ATOM 3728 N N . GLY A 1 513 ? -14.118 6.248 51.726 1.00 58.88 513 GLY A N 1
ATOM 3729 C CA . GLY A 1 513 ? -15.346 5.770 52.373 1.00 58.88 513 GLY A CA 1
ATOM 3730 C C . GLY A 1 513 ? -16.638 6.157 51.647 1.00 58.88 513 GLY A C 1
ATOM 3731 O O . GLY A 1 513 ? -17.662 6.348 52.311 1.00 58.88 513 GLY A O 1
ATOM 3732 N N . HIS A 1 514 ? -16.573 6.312 50.321 1.00 53.47 514 HIS A N 1
ATOM 3733 C CA . HIS A 1 514 ? -17.691 6.721 49.470 1.00 53.47 514 HIS A CA 1
ATOM 3734 C C . HIS A 1 514 ? -18.584 5.575 49.009 1.00 53.47 514 HIS A C 1
ATOM 3736 O O . HIS A 1 514 ? -18.099 4.431 48.871 1.00 53.47 514 HIS A O 1
#

Foldseek 3Di:
DDDDDDDDPDDDPPPCPDCVVVVVVVVVVVVVVVVVVVVCVVCVVVVVVVVVCVVCVVVCQLPVQFPDWDPDDPVVVLVLDPQFDDDDCPPPLNVQWDDKIFRAHPVRDGQWIWTWGWFAFDQGTKIKIWIAGPVQATSWIAIPCVRDDPPQLSCCRPCLQTVLRGGPGLQDLCLPGDAGVNNQRSSLSRVLRSNSVSVVRCNGNVPPRPPPLFDDPCNLPVQFPDWDDDDPVVQLVQQPQFDDDDCVDPLNAFWDDKIFGAGPVRHGQWIWTWGWFQFPQGTWIKIWIAGSQQFTSWIAIRQSRPRRSQLVCCRHNVQTVLRGRPGLALPCPPRDAGPNRFRSSLRVSVRSNSSSLVSVCRNVVDPPDPPPCQDPVCQQAVPQPDDWAWDADPPDDDDPPFPFTFTASDDPNDGAFGWTWFWFQAPQGTWIKIFRAGLQQFTAHIATPQVSPDGSQQSCLRPCVQRVLRHRPHLCDPPPVRDADGNNNRNNVRNNVRSNVVVVVSVVVVVVVD

Radius of gyration: 36.54 Å; chains: 1; bounding box: 110×99×94 Å

Secondary structure (DSSP, 8-state):
------------------SHHHHHHHHHHHHHHHHHHHHHHHHHHHHHHHHHHHHTHHHHHH-TT--B-----HHHHHHHSTT-----TTSGGGTTEEEEEEEE-TTS-EEEEEEEEEEEETTEEEEEEEEEETTSBEEEEEE-GGGSPTTTTGGGGSHHHHGGGTT-BTT---TT--PPTT-HHHHHHHHHHHHHHHHHHHHHHT------SPPPHHHH-TT--B-----HHHHHHTSTT-----TTSGGGTTEEEEEEEE-TTS-EEEEEEEEEEE-SSSEEEEEEEEETTSBEEEEEE--TTSPTTTTGGGGSHHHHGGGTT-BSSS--TTSPPPTT-HHHHHHHHHHHHHHHHHHHHHHH-----------HHHHH-TT--S--EE-PPTT-PPPTT-----EE-EETTEE--EEEEEEEEETTEEEEEEEEE-TTSBEEEEEE-GGGSPTTTTGGGGSHHHHGGGTTSBTTS--TT--PPTT-HHHHHHHHHHHHHHHHHHHHHHHTT-

pLDDT: mean 83.46, std 14.08, range [36.91, 98.38]